Protein AF-A0A067CRV8-F1 (afdb_monomer_lite)

Foldseek 3Di:
DPDDAAEAAEDLDDPQDVVVCVQCVVLVHQAYEYEQFNLPLQDFPVCPSVPDPDDRHDDLVSDDLCCQAGHYAYEAHQVQDCQDPDPRSNSGNLVSLVVSLVSSVVSVYQEYEYHEQDQPDLCLSVLVSVLVSLVPRPRYAYEHEFECADVPQQDPPDPSHGGSVVSVVSSCVSSVVRVSYFYAYEYDLDHDDPVSLVLCLLGRAAEYEYELVSFDQDPVQFTDHDPVVLVSLLSVLVDPYHYYYYDFHPGPRGCSSVSVRSSVSSVPRPPDPDVVNVVCVVVVLPDDDWDQVVVDPDDPVVVVVVVPDPVVLVVLLVVLLVLQLPDDQPDAAEEEEAQCQLNSSVVSNVVSCVVNVHHYQYEREHQRVVSLVNVVVCCVVVVVVSYHYHHDQLLPDDDPAAGLEYEYDQQIPQGCPNPPVVSVVSNVVRHDPNHYYVVPDDHGDDDDDRHSSSVVVVVVVVVVVPPPDPDPDPDDPDPPPPPPPPPDDDDDDDDDDDDDDDDDDDDDDDDDDDDDDDDDDDDDDDDDDDDDDDDDDDDDDDDDDDDDDDDDDDDDDDDDDDDDDDDDDDDDDDDDDDDDDDDDDDDDDDDDDDYDDDDDDDDDDDDDDDDDDDDDDDDDDDDD

pLDDT: mean 76.47, std 29.34, range [21.44, 98.81]

Secondary structure (DSSP, 8-state):
------EEEE-S--S-HHHHHHHHHHTT--EEEEESS-TT----TTSTTTTSSS-SS--GGGS-HHHHHHHEEEEPPTT--TT-SSHHHHHHHHHHHHHHHHHHHHTT-SEEEEPPPPTTS--HHHHHHHHHHHHH-SS-EEEEEEESS-TT---TTSTT---HHHHHHHHHHHTTT-TTEEEEEEPPSSPPPHHHHHHGGGS-EEEEEEEGGGPEEPTTS-EE--HHHHHHHHHHTTS--EEEEES---STT-SHHHHHHHHHHHHTS-----HHHHHHGGGTT---PPP-TTTS---HHHHHHHHT-HHHHHHHHHHHHHHHHTS-TTS-EEEEEES-TTSHHHHHHHHHHHHHT--EEEEEEES-HHHHHHHHHHHHHTT-TTEEEEES-TTT---SS-EEEEEE---BTTBSTT-HHHHHHHHGGGEEEEEEEES------------HHHHHHHHHHHHHHHS---------TTSSSSSSSS-SS-----------------------------------------------PPP--------------------------------PPPP-----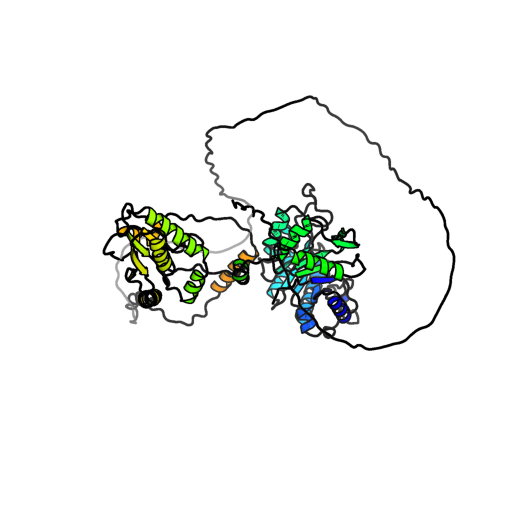--------------------------------------------

InterPro domains:
  IPR025799 Protein arginine N-methyltransferase [PS51678] (287-457)
  IPR025799 Protein arginine N-methyltransferase [PTHR10738] (12-469)
  IPR029063 S-adenosyl-L-methionine-dependent methyltransferase superfamily [G3DSA:3.40.50.150] (279-440)
  IPR029063 S-adenosyl-L-methionine-dependent methyltransferase superfamily [SSF53335] (302-460)
  IPR035075 PRMT5 arginine-N-methyltransferase [PF05185] (275-438)
  IPR035247 PRMT5, TIM barrel domain [PF17285] (31-266)

Organism: Saprolegnia parasitica (strain CBS 223.65) (NCBI:txid695850)

Structure (mmCIF, N/CA/C/O backbone):
data_AF-A0A067CRV8-F1
#
_entry.id   AF-A0A067CRV8-F1
#
loop_
_atom_site.group_PDB
_atom_site.id
_atom_site.type_symbol
_atom_site.label_atom_id
_atom_site.label_alt_id
_atom_site.label_comp_id
_atom_site.label_asym_id
_atom_site.label_entity_id
_atom_site.label_seq_id
_atom_site.pdbx_PDB_ins_code
_atom_site.Cartn_x
_atom_site.Cartn_y
_atom_site.Cartn_z
_atom_site.occupancy
_atom_site.B_iso_or_equiv
_atom_site.auth_seq_id
_atom_site.auth_comp_id
_atom_site.auth_asym_id
_atom_site.auth_atom_id
_atom_site.pdbx_PDB_model_num
ATOM 1 N N . MET A 1 1 ? -4.448 18.058 -1.853 1.00 31.30 1 MET A N 1
ATOM 2 C CA . MET A 1 1 ? -4.018 17.870 -3.256 1.00 31.30 1 MET A CA 1
ATOM 3 C C . MET A 1 1 ? -4.658 16.589 -3.762 1.00 31.30 1 MET A C 1
ATOM 5 O O . MET A 1 1 ? -4.334 15.524 -3.257 1.00 31.30 1 MET A O 1
ATOM 9 N N . THR A 1 2 ? -5.634 16.678 -4.662 1.00 38.53 2 THR A N 1
ATOM 10 C CA . THR A 1 2 ? -6.261 15.500 -5.278 1.00 38.53 2 THR A CA 1
ATOM 11 C C . THR A 1 2 ? -5.207 14.758 -6.097 1.00 38.53 2 THR A C 1
ATOM 13 O O . THR A 1 2 ? -4.671 15.337 -7.038 1.00 38.53 2 THR A O 1
ATOM 16 N N . ALA A 1 3 ? -4.870 13.521 -5.726 1.00 59.25 3 ALA A N 1
ATOM 17 C CA . ALA A 1 3 ? -3.890 12.714 -6.450 1.00 59.25 3 ALA A CA 1
ATOM 18 C C . ALA A 1 3 ? -4.347 12.521 -7.908 1.00 59.25 3 ALA A C 1
ATOM 20 O O . ALA A 1 3 ? -5.314 11.801 -8.177 1.00 59.25 3 ALA A O 1
ATOM 21 N N . SER A 1 4 ? -3.694 13.223 -8.833 1.00 77.94 4 SER A N 1
ATOM 22 C CA . SER A 1 4 ? -3.897 13.076 -10.270 1.00 77.94 4 SER A CA 1
ATOM 23 C C . SER A 1 4 ? -3.199 11.813 -10.765 1.00 77.94 4 SER A C 1
ATOM 25 O O . SER A 1 4 ? -2.144 11.434 -10.254 1.00 77.94 4 SER A O 1
ATOM 27 N N . LEU A 1 5 ? -3.781 11.174 -11.775 1.00 89.81 5 LEU A N 1
ATOM 28 C CA . LEU A 1 5 ? -3.149 10.065 -12.477 1.00 89.81 5 LEU A CA 1
ATOM 29 C C . LEU A 1 5 ? -1.839 10.546 -13.125 1.00 89.81 5 LEU A C 1
ATOM 31 O O . LEU A 1 5 ? -1.838 11.568 -13.808 1.00 89.81 5 LEU A O 1
ATOM 35 N N . ILE A 1 6 ? -0.735 9.824 -12.919 1.00 93.31 6 ILE A N 1
ATOM 36 C CA . ILE A 1 6 ? 0.547 10.117 -13.578 1.00 93.31 6 ILE A CA 1
ATOM 37 C C . ILE A 1 6 ? 0.634 9.257 -14.835 1.00 93.31 6 ILE A C 1
ATOM 39 O O . ILE A 1 6 ? 0.731 8.030 -14.736 1.00 93.31 6 ILE A O 1
ATOM 43 N N . VAL A 1 7 ? 0.608 9.907 -15.999 1.00 96.94 7 VAL A N 1
ATOM 44 C CA . VAL A 1 7 ? 0.705 9.250 -17.306 1.00 96.94 7 VAL A CA 1
ATOM 45 C C . VAL A 1 7 ? 1.935 9.769 -18.049 1.00 96.94 7 VAL A C 1
ATOM 47 O O . VAL A 1 7 ? 2.171 10.975 -18.104 1.00 96.94 7 VAL A O 1
ATOM 50 N N . GLY A 1 8 ? 2.720 8.860 -18.616 1.00 97.38 8 GLY A N 1
ATOM 51 C CA . GLY A 1 8 ? 3.907 9.151 -19.413 1.00 97.38 8 GLY A CA 1
ATOM 52 C C . GLY A 1 8 ? 3.943 8.381 -20.731 1.00 97.38 8 GLY A C 1
ATOM 53 O O . GLY A 1 8 ? 3.019 7.636 -21.061 1.00 97.38 8 GLY A O 1
ATOM 54 N N . LEU A 1 9 ? 5.022 8.558 -21.491 1.00 97.94 9 LEU A N 1
ATOM 55 C CA . LEU A 1 9 ? 5.263 7.851 -22.754 1.00 97.94 9 LEU A CA 1
ATOM 56 C C . LEU A 1 9 ? 6.479 6.926 -22.638 1.00 97.94 9 LEU A C 1
ATOM 58 O O . LEU A 1 9 ? 7.559 7.387 -22.291 1.00 97.94 9 LEU A O 1
ATOM 62 N N . GLU A 1 10 ? 6.337 5.654 -23.004 1.00 97.19 10 GLU A N 1
ATOM 63 C CA . GLU A 1 10 ? 7.467 4.789 -23.348 1.00 97.19 10 GLU A CA 1
ATOM 64 C C . GLU A 1 10 ? 7.758 4.881 -24.844 1.00 97.19 10 GLU A C 1
ATOM 66 O O . GLU A 1 10 ? 6.903 4.587 -25.683 1.00 97.19 10 GLU A O 1
ATOM 71 N N . THR A 1 11 ? 8.984 5.265 -25.192 1.00 94.75 11 THR A N 1
ATOM 72 C CA . THR A 1 11 ? 9.419 5.327 -26.585 1.00 94.75 11 THR A CA 1
ATOM 73 C C . THR A 1 11 ? 10.788 4.698 -26.760 1.00 94.75 11 THR A C 1
ATOM 75 O O . THR A 1 11 ? 11.702 4.929 -25.981 1.00 94.75 11 THR A O 1
ATOM 78 N N . SER A 1 12 ? 10.962 3.959 -27.853 1.00 90.44 12 SER A N 1
ATOM 79 C CA . SER A 1 12 ? 12.266 3.442 -28.259 1.00 90.44 12 SER A CA 1
ATOM 80 C C . SER A 1 12 ? 13.104 4.483 -29.005 1.00 90.44 12 SER A C 1
ATOM 82 O O . SER A 1 12 ? 14.218 4.183 -29.414 1.00 90.44 12 SER A O 1
ATOM 84 N N . TYR A 1 13 ? 12.575 5.679 -29.275 1.00 88.25 13 TYR A N 1
ATOM 85 C CA . TYR A 1 13 ? 13.258 6.697 -30.071 1.00 88.25 13 TYR A CA 1
ATOM 86 C C . TYR A 1 13 ? 12.910 8.114 -29.613 1.00 88.25 13 TYR A C 1
ATOM 88 O O . TYR A 1 13 ? 11.738 8.461 -29.454 1.00 88.25 13 TYR A O 1
ATOM 96 N N . VAL A 1 14 ? 13.945 8.939 -29.449 1.00 92.94 14 VAL A N 1
ATOM 97 C CA . VAL A 1 14 ? 13.835 10.365 -29.127 1.00 92.94 14 VAL A CA 1
ATOM 98 C C . VAL A 1 14 ? 14.927 11.104 -29.889 1.00 92.94 14 VAL A C 1
ATOM 100 O O . VAL A 1 14 ? 16.102 10.928 -29.567 1.00 92.94 14 VAL A O 1
ATOM 103 N N . GLN A 1 15 ? 14.548 11.901 -30.888 1.00 90.31 15 GLN A N 1
ATOM 104 C CA . GLN A 1 15 ? 15.488 12.727 -31.651 1.00 90.31 15 GLN A CA 1
ATOM 105 C C . GLN A 1 15 ? 15.996 13.900 -30.805 1.00 90.31 15 GLN A C 1
ATOM 107 O O . GLN A 1 15 ? 17.193 14.013 -30.571 1.00 90.31 15 GLN A O 1
ATOM 112 N N . ASP A 1 16 ? 15.064 14.710 -30.308 1.00 94.56 16 ASP A N 1
ATOM 113 C CA . ASP A 1 16 ? 15.292 15.853 -29.428 1.00 94.56 16 ASP A CA 1
ATOM 114 C C . ASP A 1 16 ? 14.465 15.629 -28.157 1.00 94.56 16 ASP A C 1
ATOM 116 O O . ASP A 1 16 ? 13.252 15.427 -28.232 1.00 94.56 16 ASP A O 1
ATOM 120 N N . LEU A 1 17 ? 15.132 15.545 -27.003 1.00 95.62 17 LEU A N 1
ATOM 121 C CA . LEU A 1 17 ? 14.479 15.215 -25.736 1.00 95.62 17 LEU A CA 1
ATOM 122 C C . LEU A 1 17 ? 13.699 16.395 -25.148 1.00 95.62 17 LEU A C 1
ATOM 124 O O . LEU A 1 17 ? 12.528 16.172 -24.842 1.00 95.62 17 LEU A O 1
ATOM 128 N N . PRO A 1 18 ? 14.273 17.608 -25.028 1.00 96.06 18 PRO A N 1
ATOM 129 C CA . PRO A 1 18 ? 13.521 18.806 -24.657 1.00 96.06 18 PRO A CA 1
ATOM 130 C C . PRO A 1 18 ? 12.272 19.023 -25.507 1.00 96.06 18 PRO A C 1
ATOM 132 O O . PRO A 1 18 ? 11.165 19.013 -24.973 1.00 96.06 18 PRO A O 1
ATOM 135 N N . ALA A 1 19 ? 12.420 19.086 -26.834 1.00 96.12 19 ALA A N 1
ATOM 136 C CA . ALA A 1 19 ? 11.284 19.343 -27.718 1.00 96.12 19 ALA A CA 1
ATOM 137 C C . ALA A 1 19 ? 10.224 18.236 -27.617 1.00 96.12 19 ALA A C 1
ATOM 139 O O . ALA A 1 19 ? 9.020 18.488 -27.719 1.00 96.12 19 ALA A O 1
ATOM 140 N N . LYS A 1 20 ? 10.655 16.985 -27.386 1.00 95.88 20 LYS A N 1
ATOM 141 C CA . LYS A 1 20 ? 9.718 15.884 -27.172 1.00 95.88 20 LYS A CA 1
ATOM 142 C C . LYS A 1 20 ? 8.976 16.016 -25.846 1.00 95.88 20 LYS A C 1
ATOM 144 O O . LYS A 1 20 ? 7.781 15.747 -25.828 1.00 95.88 20 LYS A O 1
ATOM 149 N N . LEU A 1 21 ? 9.648 16.395 -24.761 1.00 95.75 21 LEU A N 1
ATOM 150 C CA . LEU A 1 21 ? 9.012 16.624 -23.461 1.00 95.75 21 LEU A CA 1
ATOM 151 C C . LEU A 1 21 ? 7.985 17.758 -23.532 1.00 95.75 21 LEU A C 1
ATOM 153 O O . LEU A 1 21 ? 6.876 17.576 -23.037 1.00 95.75 21 LEU A O 1
ATOM 157 N N . ASP A 1 22 ? 8.297 18.852 -24.228 1.00 95.62 22 ASP A N 1
ATOM 158 C CA . ASP A 1 22 ? 7.355 19.957 -24.443 1.00 95.62 22 ASP A CA 1
ATOM 159 C C . ASP A 1 22 ? 6.094 19.481 -25.181 1.00 95.62 22 ASP A C 1
ATOM 161 O O . ASP A 1 22 ? 4.974 19.702 -24.715 1.00 95.62 22 ASP A O 1
ATOM 165 N N . GLN A 1 23 ? 6.260 18.707 -26.262 1.00 95.06 23 GLN A N 1
ATOM 166 C CA . GLN A 1 23 ? 5.132 18.087 -26.967 1.00 95.06 23 GLN A CA 1
ATOM 167 C C . GLN A 1 23 ? 4.306 17.174 -26.040 1.00 95.06 23 GLN A C 1
ATOM 169 O O . GLN A 1 23 ? 3.077 17.149 -26.104 1.00 95.06 23 GLN A O 1
ATOM 174 N N . LEU A 1 24 ? 4.963 16.385 -25.187 1.00 95.12 24 LEU A N 1
ATOM 175 C CA . LEU A 1 24 ? 4.277 15.491 -24.253 1.00 95.12 24 LEU A CA 1
ATOM 176 C C . LEU A 1 24 ? 3.491 16.272 -23.195 1.00 95.12 24 LEU A C 1
ATOM 178 O O . LEU A 1 24 ? 2.359 15.891 -22.889 1.00 95.12 24 LEU A O 1
ATOM 182 N N . HIS A 1 25 ? 4.030 17.388 -22.703 1.00 94.75 25 HIS A N 1
ATOM 183 C CA . HIS A 1 25 ? 3.341 18.274 -21.768 1.00 94.75 25 HIS A CA 1
ATOM 184 C C . HIS A 1 25 ? 2.064 18.869 -22.378 1.00 94.75 25 HIS A C 1
ATOM 186 O O . HIS A 1 25 ? 1.020 18.866 -21.720 1.00 94.75 25 HIS A O 1
ATOM 192 N N . GLU A 1 26 ? 2.094 19.290 -23.648 1.00 95.56 26 GLU A N 1
ATOM 193 C CA . GLU A 1 26 ? 0.896 19.744 -24.379 1.00 95.56 26 GLU A CA 1
ATOM 194 C C . GLU A 1 26 ? -0.181 18.650 -24.496 1.00 95.56 26 GLU A C 1
ATOM 196 O O . GLU A 1 26 ? -1.381 18.931 -24.558 1.00 95.56 26 GLU A O 1
ATOM 201 N N . GLU A 1 27 ? 0.234 17.384 -24.499 1.00 95.50 27 GLU A N 1
ATOM 202 C CA . GLU A 1 27 ? -0.642 16.212 -24.538 1.00 95.50 27 GLU A CA 1
ATOM 203 C C . GLU A 1 27 ? -0.972 15.635 -23.149 1.00 95.50 27 GLU A C 1
ATOM 205 O O . GLU A 1 27 ? -1.598 14.577 -23.058 1.00 95.50 27 GLU A O 1
ATOM 210 N N . ARG A 1 28 ? -0.627 16.361 -22.073 1.00 95.44 28 ARG A N 1
ATOM 211 C CA . ARG A 1 28 ? -0.869 16.005 -20.659 1.00 95.44 28 ARG A CA 1
ATOM 212 C C . ARG A 1 28 ? -0.133 14.745 -20.188 1.00 95.44 28 ARG A C 1
ATOM 214 O O . ARG A 1 28 ? -0.577 14.074 -19.259 1.00 95.44 28 ARG A O 1
ATOM 221 N N . LEU A 1 29 ? 0.999 14.436 -20.809 1.00 95.69 29 LEU A N 1
ATOM 222 C CA . LEU A 1 29 ? 1.928 13.394 -20.379 1.00 95.69 29 LEU A CA 1
ATOM 223 C C . LEU A 1 29 ? 3.074 14.051 -19.608 1.00 95.69 29 LEU A C 1
ATOM 225 O O . LEU A 1 29 ? 3.731 14.937 -20.136 1.00 95.69 29 LEU A O 1
ATOM 229 N N . THR A 1 30 ? 3.316 13.636 -18.366 1.00 93.62 30 THR A N 1
ATOM 230 C CA . THR A 1 30 ? 4.232 14.337 -17.440 1.00 93.62 30 THR A CA 1
ATOM 231 C C . THR A 1 30 ? 5.628 13.725 -17.354 1.00 93.62 30 THR A C 1
ATOM 233 O O . THR A 1 30 ? 6.489 14.252 -16.659 1.00 93.62 30 THR A O 1
ATOM 236 N N . CYS A 1 31 ? 5.848 12.567 -17.973 1.00 95.06 31 CYS A N 1
ATOM 237 C CA . CYS A 1 31 ? 7.139 11.887 -17.951 1.00 95.06 31 CYS A CA 1
ATOM 238 C C . CYS A 1 31 ? 7.356 11.020 -19.195 1.00 95.06 31 CYS A C 1
ATOM 240 O O . CYS A 1 31 ? 6.419 10.673 -19.919 1.00 95.06 31 CYS A O 1
ATOM 242 N N . ILE A 1 32 ? 8.612 10.653 -19.436 1.00 97.56 32 ILE A N 1
ATOM 243 C CA . ILE A 1 32 ? 9.034 9.836 -20.570 1.00 97.56 32 ILE A CA 1
ATOM 244 C C . ILE A 1 32 ? 9.980 8.727 -20.108 1.00 97.56 32 ILE A C 1
ATOM 246 O O . ILE A 1 32 ? 10.897 8.958 -19.324 1.00 97.56 32 ILE A O 1
ATOM 250 N N . VAL A 1 33 ? 9.772 7.516 -20.615 1.00 98.06 33 VAL A N 1
ATOM 251 C CA . VAL A 1 33 ? 10.771 6.447 -20.605 1.00 98.06 33 VAL A CA 1
ATOM 252 C C . VAL A 1 33 ? 11.523 6.549 -21.927 1.00 98.06 33 VAL A C 1
ATOM 254 O O . VAL A 1 33 ? 10.935 6.326 -22.990 1.00 98.06 33 VAL A O 1
ATOM 257 N N . ALA A 1 34 ? 12.795 6.942 -21.861 1.00 97.19 34 ALA A N 1
ATOM 258 C CA . ALA A 1 34 ? 13.613 7.247 -23.032 1.00 97.19 34 ALA A CA 1
ATOM 259 C C . ALA A 1 34 ? 14.931 6.454 -23.021 1.00 97.19 34 ALA A C 1
ATOM 261 O O . ALA A 1 34 ? 15.527 6.297 -21.953 1.00 97.19 34 ALA A O 1
ATOM 262 N N . PRO A 1 35 ? 15.436 5.995 -24.184 1.00 97.12 35 PRO A N 1
ATOM 263 C CA . PRO A 1 35 ? 16.705 5.280 -24.260 1.00 97.12 35 PRO A CA 1
ATOM 264 C C . PRO A 1 35 ? 17.860 6.158 -23.783 1.00 97.12 35 PRO A C 1
ATOM 266 O O . PRO A 1 35 ? 18.032 7.277 -24.275 1.00 97.12 35 PRO A O 1
ATOM 269 N N . LEU A 1 36 ? 18.670 5.638 -22.860 1.00 96.31 36 LEU A N 1
ATOM 270 C CA . LEU A 1 36 ? 19.882 6.321 -22.389 1.00 96.31 36 LEU A CA 1
ATOM 271 C C . LEU A 1 36 ? 20.929 6.447 -23.491 1.00 96.31 36 LEU A C 1
ATOM 273 O O . LEU A 1 36 ? 21.663 7.430 -23.551 1.00 96.31 36 LEU A O 1
ATOM 277 N N . PHE A 1 37 ? 20.970 5.449 -24.368 1.00 95.50 37 PHE A N 1
ATOM 278 C CA . PHE A 1 37 ? 21.799 5.388 -25.561 1.00 95.50 37 PHE A CA 1
ATOM 279 C C . PHE A 1 37 ? 20.903 5.090 -26.754 1.00 95.50 37 PHE A C 1
ATOM 281 O O . PHE A 1 37 ? 19.841 4.480 -26.623 1.00 95.50 37 PHE A O 1
ATOM 288 N N . HIS A 1 38 ? 21.327 5.507 -27.946 1.00 94.12 38 HIS A N 1
ATOM 289 C CA . HIS A 1 38 ? 20.546 5.235 -29.144 1.00 94.12 38 HIS A CA 1
ATOM 290 C C . HIS A 1 38 ? 20.362 3.709 -29.316 1.00 94.12 38 HIS A C 1
ATOM 292 O O . HIS A 1 38 ? 21.350 2.973 -29.343 1.00 94.12 38 HIS A O 1
ATOM 298 N N . PRO A 1 39 ? 19.130 3.199 -29.499 1.00 91.38 39 PRO A N 1
ATOM 299 C CA . PRO A 1 39 ? 18.820 1.762 -29.423 1.00 91.38 39 PRO A CA 1
ATOM 300 C C . PRO A 1 39 ? 19.496 0.914 -30.510 1.00 91.38 39 PRO A C 1
ATOM 302 O O . PRO A 1 39 ? 19.567 -0.304 -30.396 1.00 91.38 39 PRO A O 1
ATOM 305 N N . ARG A 1 40 ? 19.973 1.540 -31.596 1.00 91.38 40 ARG A N 1
ATOM 306 C CA . ARG A 1 40 ? 20.716 0.862 -32.674 1.00 91.38 40 ARG A CA 1
ATOM 307 C C . ARG A 1 40 ? 22.235 1.011 -32.548 1.00 91.38 40 ARG A C 1
ATOM 309 O O . ARG A 1 40 ? 22.962 0.450 -33.360 1.00 91.38 40 ARG A O 1
ATOM 316 N N . PHE A 1 41 ? 22.722 1.775 -31.569 1.00 91.62 41 PHE A N 1
ATOM 317 C CA . PHE A 1 41 ? 24.149 1.997 -31.359 1.00 91.62 41 PHE A CA 1
ATOM 318 C C . PHE A 1 41 ? 24.753 0.831 -30.569 1.00 91.62 41 PHE A C 1
ATOM 320 O O . PHE A 1 41 ? 24.889 0.882 -29.347 1.00 91.62 41 PHE A O 1
ATOM 327 N N . ARG A 1 42 ? 25.075 -0.255 -31.283 1.00 91.69 42 ARG A N 1
ATOM 328 C CA . ARG A 1 42 ? 25.678 -1.454 -30.687 1.00 91.69 42 ARG A CA 1
ATOM 329 C C . ARG A 1 42 ? 27.110 -1.181 -30.245 1.00 91.69 42 ARG A C 1
ATOM 331 O O . ARG A 1 42 ? 27.899 -0.632 -31.018 1.00 91.69 42 ARG A O 1
ATOM 338 N N . ARG A 1 43 ? 27.425 -1.602 -29.024 1.00 91.81 43 ARG A N 1
ATOM 339 C CA . ARG A 1 43 ? 28.742 -1.476 -28.388 1.00 91.81 43 ARG A CA 1
ATOM 340 C C . ARG A 1 43 ? 29.315 -2.860 -28.078 1.00 91.81 43 ARG A C 1
ATOM 342 O O . ARG A 1 43 ? 28.560 -3.829 -28.047 1.00 91.81 43 ARG A O 1
ATOM 349 N N . ASP A 1 44 ? 30.626 -2.963 -27.882 1.00 87.75 44 ASP A N 1
ATOM 350 C CA . ASP A 1 44 ? 31.323 -4.232 -27.635 1.00 87.75 44 ASP A CA 1
ATOM 351 C C . ASP A 1 44 ? 32.289 -4.166 -26.444 1.00 87.75 44 ASP A C 1
ATOM 353 O O . ASP A 1 44 ? 32.758 -3.099 -26.031 1.00 87.75 44 ASP A O 1
ATOM 357 N N . SER A 1 45 ? 32.603 -5.341 -25.894 1.00 88.06 45 SER A N 1
ATOM 358 C CA . SER A 1 45 ? 33.628 -5.512 -24.860 1.00 88.06 45 SER A CA 1
ATOM 359 C C . SER A 1 45 ? 35.053 -5.660 -25.388 1.00 88.06 45 SER A C 1
ATOM 361 O O . SER A 1 45 ? 35.971 -5.714 -24.578 1.00 88.06 45 SER A O 1
ATOM 363 N N . ALA A 1 46 ? 35.257 -5.734 -26.705 1.00 83.19 46 ALA A N 1
ATOM 364 C CA . ALA A 1 46 ? 36.574 -5.896 -27.322 1.00 83.19 46 ALA A CA 1
ATOM 365 C C . ALA A 1 46 ? 37.325 -4.562 -27.505 1.00 83.19 46 ALA A C 1
ATOM 367 O O . ALA A 1 46 ? 38.466 -4.559 -27.955 1.00 83.19 46 ALA A O 1
ATOM 368 N N . GLY A 1 47 ? 36.693 -3.435 -27.162 1.00 77.75 47 GLY A N 1
ATOM 369 C CA . GLY A 1 47 ? 37.281 -2.096 -27.254 1.00 77.75 47 GLY A CA 1
ATOM 370 C C . GLY A 1 47 ? 37.157 -1.458 -28.638 1.00 77.75 47 GLY A C 1
ATOM 371 O O . GLY A 1 47 ? 37.538 -0.304 -28.811 1.00 77.75 47 GLY A O 1
ATOM 372 N N . VAL A 1 48 ? 36.559 -2.150 -29.615 1.00 78.56 48 VAL A N 1
ATOM 373 C CA . VAL A 1 48 ? 36.364 -1.614 -30.975 1.00 78.56 48 VAL A CA 1
ATOM 374 C C . VAL A 1 48 ? 35.402 -0.425 -30.943 1.00 78.56 48 VAL A C 1
ATOM 376 O O . VAL A 1 48 ? 35.585 0.562 -31.649 1.00 78.56 48 VAL A O 1
ATOM 379 N N . SER A 1 49 ? 34.386 -0.495 -30.088 1.00 80.19 49 SER A N 1
ATOM 380 C CA . SER A 1 49 ? 33.436 0.598 -29.878 1.00 80.19 49 SER A CA 1
ATOM 381 C C . SER A 1 49 ? 34.024 1.790 -29.132 1.00 80.19 49 SER A C 1
ATOM 383 O O . SER A 1 49 ? 33.544 2.901 -29.336 1.00 80.19 49 SER A O 1
ATOM 385 N N . ASP A 1 50 ? 35.045 1.574 -28.299 1.00 79.81 50 ASP A N 1
ATOM 386 C CA . ASP A 1 50 ? 35.689 2.643 -27.525 1.00 79.81 50 ASP A CA 1
ATOM 387 C C . ASP A 1 50 ? 36.581 3.511 -28.424 1.00 79.81 50 ASP A C 1
ATOM 389 O O . ASP A 1 50 ? 36.782 4.687 -28.147 1.00 79.81 50 ASP A O 1
ATOM 393 N N . ALA A 1 51 ? 37.070 2.940 -29.529 1.00 81.31 51 ALA A N 1
ATOM 394 C CA . ALA A 1 51 ? 37.883 3.621 -30.532 1.00 81.31 51 ALA A CA 1
ATOM 395 C C . ALA A 1 51 ? 37.064 4.393 -31.588 1.00 81.31 51 ALA A C 1
ATOM 397 O O . ALA A 1 51 ? 37.637 4.901 -32.549 1.00 81.31 51 ALA A O 1
ATOM 398 N N . ARG A 1 52 ? 35.728 4.449 -31.471 1.00 86.56 52 ARG A N 1
ATOM 399 C CA . ARG A 1 52 ? 34.887 5.224 -32.398 1.00 86.56 52 ARG A CA 1
ATOM 400 C C . ARG A 1 52 ? 34.972 6.712 -32.063 1.00 86.56 52 ARG A C 1
ATOM 402 O O . ARG A 1 52 ? 34.738 7.089 -30.919 1.00 86.56 52 ARG A O 1
ATOM 409 N N . ASP A 1 53 ? 35.211 7.543 -33.072 1.00 82.62 53 ASP A N 1
ATOM 410 C CA . ASP A 1 53 ? 35.198 8.998 -32.915 1.00 82.62 53 ASP A CA 1
ATOM 411 C C . ASP A 1 53 ? 33.784 9.530 -32.614 1.00 82.62 53 ASP A C 1
ATOM 413 O O . ASP A 1 53 ? 32.795 9.111 -33.224 1.00 82.62 53 ASP A O 1
ATOM 417 N N . GLY A 1 54 ? 33.696 10.502 -31.701 1.00 86.38 54 GLY A N 1
ATOM 418 C CA . GLY A 1 54 ? 32.459 11.203 -31.340 1.00 86.38 54 GLY A CA 1
ATOM 419 C C . GLY A 1 54 ? 31.821 10.757 -30.014 1.00 86.38 54 GLY A C 1
ATOM 420 O O . GLY A 1 54 ? 32.277 9.814 -29.367 1.00 86.38 54 GLY A O 1
ATOM 421 N N . PRO A 1 55 ? 30.765 11.457 -29.562 1.00 90.44 55 PRO A N 1
ATOM 422 C CA . PRO A 1 55 ? 30.103 11.142 -28.302 1.00 90.44 55 PRO A CA 1
ATOM 423 C C . PRO A 1 55 ? 29.308 9.833 -28.402 1.00 90.44 55 PRO A C 1
ATOM 425 O O . PRO A 1 55 ? 28.595 9.589 -29.376 1.00 90.44 55 PRO A O 1
ATOM 428 N N . GLN A 1 56 ? 29.377 9.004 -27.357 1.00 89.81 56 GLN A N 1
ATOM 429 C CA . GLN A 1 56 ? 28.658 7.724 -27.311 1.00 89.81 56 GLN A CA 1
ATOM 430 C C . GLN A 1 56 ? 27.138 7.893 -27.120 1.00 89.81 56 GLN A C 1
ATOM 432 O O . GLN A 1 56 ? 26.357 7.043 -27.554 1.00 89.81 56 GLN A O 1
ATOM 437 N N . THR A 1 57 ? 26.706 8.987 -26.483 1.00 94.44 57 THR A N 1
ATOM 438 C CA . THR A 1 57 ? 25.294 9.354 -26.308 1.00 94.44 57 THR A CA 1
ATOM 439 C C . THR A 1 57 ? 25.111 10.875 -26.205 1.00 94.44 57 THR A C 1
ATOM 441 O O . THR A 1 57 ? 26.066 11.637 -26.343 1.00 94.44 57 THR A O 1
ATOM 444 N N . ARG A 1 58 ? 23.868 11.330 -26.013 1.00 94.62 58 ARG A N 1
ATOM 445 C CA . ARG A 1 58 ? 23.518 12.744 -25.805 1.00 94.62 58 ARG A CA 1
ATOM 446 C C . ARG A 1 58 ? 24.166 13.299 -24.534 1.00 94.62 58 ARG A C 1
ATOM 448 O O . ARG A 1 58 ? 24.298 12.573 -23.554 1.00 94.62 58 ARG A O 1
ATOM 455 N N . SER A 1 59 ? 24.498 14.589 -24.540 1.00 96.25 59 SER A N 1
ATOM 456 C CA . SER A 1 59 ? 24.983 15.277 -23.339 1.00 96.25 59 SER A CA 1
ATOM 457 C C . SER A 1 59 ? 23.890 15.346 -22.271 1.00 96.25 59 SER A C 1
ATOM 459 O O . SER A 1 59 ? 22.705 15.463 -22.576 1.00 96.25 59 SER A O 1
ATOM 461 N N . ASP A 1 60 ? 24.313 15.290 -21.018 1.00 96.62 60 ASP A N 1
ATOM 462 C CA . ASP A 1 60 ? 23.559 15.660 -19.824 1.00 96.62 60 ASP A CA 1
ATOM 463 C C . ASP A 1 60 ? 22.991 17.087 -19.904 1.00 96.62 60 ASP A C 1
ATOM 465 O O . ASP A 1 60 ? 21.861 17.310 -19.483 1.00 96.62 60 ASP A O 1
ATOM 469 N N . LEU A 1 61 ? 23.700 18.024 -20.543 1.00 96.56 61 LEU A N 1
ATOM 470 C CA . LEU A 1 61 ? 23.321 19.439 -20.652 1.00 96.56 61 LEU A CA 1
ATOM 471 C C . LEU A 1 61 ? 22.064 19.709 -21.495 1.00 96.56 61 LEU A C 1
ATOM 473 O O . LEU A 1 61 ? 21.615 20.851 -21.570 1.00 96.56 61 LEU A O 1
ATOM 477 N N . VAL A 1 62 ? 21.481 18.692 -22.140 1.00 96.44 62 VAL A N 1
ATOM 478 C CA . VAL A 1 62 ? 20.208 18.853 -22.868 1.00 96.44 62 VAL A CA 1
ATOM 479 C C . VAL A 1 62 ? 19.032 19.125 -21.929 1.00 96.44 62 VAL A C 1
ATOM 481 O O . VAL A 1 62 ? 18.038 19.684 -22.372 1.00 96.44 62 VAL A O 1
ATOM 484 N N . LEU A 1 63 ? 19.124 18.738 -20.654 1.00 96.00 63 LEU A N 1
ATOM 485 C CA . LEU A 1 63 ? 18.139 19.055 -19.621 1.00 96.00 63 LEU A CA 1
ATOM 486 C C . LEU A 1 63 ? 18.854 19.495 -18.345 1.00 96.00 63 LEU A C 1
ATOM 488 O O . LEU A 1 63 ? 19.980 19.087 -18.070 1.00 96.00 63 LEU A O 1
ATOM 492 N N . ASP A 1 64 ? 18.172 20.289 -17.526 1.00 95.38 64 ASP A N 1
ATOM 493 C CA . ASP A 1 64 ? 18.638 20.565 -16.174 1.00 95.38 64 ASP A CA 1
ATOM 494 C C . ASP A 1 64 ? 18.483 19.325 -15.270 1.00 95.38 64 ASP A C 1
ATOM 496 O O . ASP A 1 64 ? 17.764 18.365 -15.573 1.00 95.38 64 ASP A O 1
ATOM 500 N N . SER A 1 65 ? 19.150 19.332 -14.112 1.00 93.56 65 SER A N 1
ATOM 501 C CA . SER A 1 65 ? 19.110 18.200 -13.175 1.00 93.56 65 SER A CA 1
ATOM 502 C C . SER A 1 65 ? 17.684 17.862 -12.725 1.00 93.56 65 SER A C 1
ATOM 504 O O . SER A 1 65 ? 17.354 16.693 -12.505 1.00 93.56 65 SER A O 1
ATOM 506 N N . ARG A 1 66 ? 16.808 18.872 -12.614 1.00 93.69 66 ARG A N 1
ATOM 507 C CA . ARG A 1 66 ? 15.397 18.675 -12.266 1.00 93.69 66 ARG A CA 1
ATOM 508 C C . ARG A 1 66 ? 14.641 17.958 -13.382 1.00 93.69 66 ARG A C 1
ATOM 510 O O . ARG A 1 66 ? 13.873 17.045 -13.071 1.00 93.69 66 ARG A O 1
ATOM 517 N N . GLY A 1 67 ? 14.843 18.334 -14.642 1.00 94.69 67 GLY A N 1
ATOM 518 C CA . GLY A 1 67 ? 14.250 17.686 -15.809 1.00 94.69 67 GLY A CA 1
ATOM 519 C C . GLY A 1 67 ? 14.597 16.202 -15.863 1.00 94.69 67 GLY A C 1
ATOM 520 O O . GLY A 1 67 ? 13.693 15.366 -15.921 1.00 94.69 67 GLY A O 1
ATOM 521 N N . TRP A 1 68 ? 15.880 15.861 -15.711 1.00 96.38 68 TRP A N 1
ATOM 522 C CA . TRP A 1 68 ? 16.326 14.465 -15.632 1.00 96.38 68 TRP A CA 1
ATOM 523 C C . TRP A 1 68 ? 15.683 13.699 -14.475 1.00 96.38 68 TRP A C 1
ATOM 525 O O . TRP A 1 68 ? 15.104 12.635 -14.684 1.00 96.38 68 TRP A O 1
ATOM 535 N N . THR A 1 69 ? 15.724 14.260 -13.266 1.00 94.38 69 THR A N 1
ATOM 536 C CA . THR A 1 69 ? 15.255 13.569 -12.054 1.00 94.38 69 THR A CA 1
ATOM 537 C C . THR A 1 69 ? 13.735 13.367 -12.043 1.00 94.38 69 THR A C 1
ATOM 539 O O . THR A 1 69 ? 13.244 12.349 -11.557 1.00 94.38 69 THR A O 1
ATOM 542 N N . SER A 1 70 ? 12.969 14.342 -12.542 1.00 92.62 70 SER A N 1
ATOM 543 C CA . SER A 1 70 ? 11.504 14.362 -12.398 1.00 92.62 70 SER A CA 1
ATOM 544 C C . SER A 1 70 ? 10.739 13.855 -13.617 1.00 92.62 70 SER A C 1
ATOM 546 O O . SER A 1 70 ? 9.641 13.322 -13.456 1.00 92.62 70 SER A O 1
ATOM 548 N N . SER A 1 71 ? 11.296 14.020 -14.820 1.00 95.31 71 SER A N 1
ATOM 549 C CA . SER A 1 71 ? 10.561 13.815 -16.074 1.00 95.31 71 SER A CA 1
ATOM 550 C C . SER A 1 71 ? 11.074 12.626 -16.882 1.00 95.31 71 SER A C 1
ATOM 552 O O . SER A 1 71 ? 10.356 12.147 -17.759 1.00 95.31 71 SER A O 1
ATOM 554 N N . VAL A 1 72 ? 12.276 12.112 -16.591 1.00 97.44 72 VAL A N 1
ATOM 555 C CA . VAL A 1 72 ? 12.909 11.046 -17.377 1.00 97.44 72 VAL A CA 1
ATOM 556 C C . VAL A 1 72 ? 13.097 9.772 -16.560 1.00 97.44 72 VAL A C 1
ATOM 558 O O . VAL A 1 72 ? 13.645 9.769 -15.461 1.00 97.44 72 VAL A O 1
ATOM 561 N N . VAL A 1 73 ? 12.682 8.657 -17.151 1.00 98.06 73 VAL A N 1
ATOM 562 C CA . VAL A 1 73 ? 13.032 7.302 -16.730 1.00 98.06 73 VAL A CA 1
ATOM 563 C C . VAL A 1 73 ? 13.982 6.734 -17.778 1.00 98.06 73 VAL A C 1
ATOM 565 O O . VAL A 1 73 ? 13.661 6.696 -18.968 1.00 98.06 73 VAL A O 1
ATOM 568 N N . GLY A 1 74 ? 15.169 6.311 -17.351 1.00 97.62 74 GLY A N 1
ATOM 569 C CA . GLY A 1 74 ? 16.197 5.821 -18.268 1.00 97.62 74 GLY A CA 1
ATOM 570 C C . GLY A 1 74 ? 15.870 4.422 -18.770 1.00 97.62 74 GLY A C 1
ATOM 571 O O . GLY A 1 74 ? 15.748 3.512 -17.961 1.00 97.62 74 GLY A O 1
ATOM 572 N N . GLN A 1 75 ? 15.743 4.224 -20.078 1.00 97.75 75 GLN A N 1
ATOM 573 C CA . GLN A 1 75 ? 15.583 2.899 -20.672 1.00 97.75 75 GLN A CA 1
ATOM 574 C C . GLN A 1 75 ? 16.943 2.340 -21.084 1.00 97.75 75 GLN A C 1
ATOM 576 O O . GLN A 1 75 ? 17.678 2.973 -21.851 1.00 97.75 75 GLN A O 1
ATOM 581 N N . LEU A 1 76 ? 17.252 1.143 -20.591 1.00 97.12 76 LEU A N 1
ATOM 582 C CA . LEU A 1 76 ? 18.442 0.405 -21.000 1.00 97.12 76 LEU A CA 1
ATOM 583 C C . LEU A 1 76 ? 18.298 -0.161 -22.418 1.00 97.12 76 LEU A C 1
ATOM 585 O O . LEU A 1 76 ? 17.196 -0.450 -22.896 1.00 97.12 76 LEU A O 1
ATOM 589 N N . SER A 1 77 ? 19.431 -0.365 -23.081 1.00 95.62 77 SER A N 1
ATOM 590 C CA . SER A 1 77 ? 19.504 -0.964 -24.412 1.00 95.62 77 SER A CA 1
ATOM 591 C C . SER A 1 77 ? 18.880 -2.365 -24.457 1.00 95.62 77 SER A C 1
ATOM 593 O O . SER A 1 77 ? 19.311 -3.282 -23.765 1.00 95.62 77 SER A O 1
ATOM 595 N N . THR A 1 78 ? 17.905 -2.566 -25.346 1.00 93.00 78 THR A N 1
ATOM 596 C CA . THR A 1 78 ? 17.149 -3.829 -25.469 1.00 93.00 78 THR A CA 1
ATOM 597 C C . THR A 1 78 ? 17.781 -4.864 -26.401 1.00 93.00 78 THR A C 1
ATOM 599 O O . THR A 1 78 ? 17.337 -6.006 -26.438 1.00 93.00 78 THR A O 1
ATOM 602 N N . TRP A 1 79 ? 18.812 -4.492 -27.167 1.00 92.44 79 TRP A N 1
ATOM 603 C CA . TRP A 1 79 ? 19.544 -5.415 -28.048 1.00 92.44 79 TRP A CA 1
ATOM 604 C C . TRP A 1 79 ? 20.532 -6.314 -27.288 1.00 92.44 79 TRP A C 1
ATOM 606 O O . TRP A 1 79 ? 21.145 -7.196 -27.891 1.00 92.44 79 TRP A O 1
ATOM 616 N N . VAL A 1 80 ? 20.716 -6.051 -25.995 1.00 91.19 80 VAL A N 1
ATOM 617 C CA . VAL A 1 80 ? 21.677 -6.718 -25.126 1.00 91.19 80 VAL A CA 1
ATOM 618 C C . VAL A 1 80 ? 21.067 -7.992 -24.543 1.00 91.19 80 VAL A C 1
ATOM 620 O O . VAL A 1 80 ? 19.967 -7.963 -23.999 1.00 91.19 80 VAL A O 1
ATOM 623 N N . ASP A 1 81 ? 21.804 -9.099 -24.626 1.00 92.12 81 ASP A N 1
ATOM 624 C CA . ASP A 1 81 ? 21.411 -10.393 -24.065 1.00 92.12 81 ASP A CA 1
ATOM 625 C C . ASP A 1 81 ? 22.340 -10.761 -22.897 1.00 92.12 81 ASP A C 1
ATOM 627 O O . ASP A 1 81 ? 23.468 -11.221 -23.097 1.00 92.12 81 ASP A O 1
ATOM 631 N N . TYR A 1 82 ? 21.876 -10.514 -21.667 1.00 94.69 82 TYR A N 1
ATOM 632 C CA . TYR A 1 82 ? 22.658 -10.719 -20.440 1.00 94.69 82 TYR A CA 1
ATOM 633 C C . TYR A 1 82 ? 22.971 -12.192 -20.159 1.00 94.69 82 TYR A C 1
ATOM 635 O O . TYR A 1 82 ? 23.990 -12.498 -19.539 1.00 94.69 82 TYR A O 1
ATOM 643 N N . ASP A 1 83 ? 22.130 -13.098 -20.651 1.00 94.69 83 ASP A N 1
ATOM 644 C CA . ASP A 1 83 ? 22.200 -14.537 -20.400 1.00 94.69 83 ASP A CA 1
ATOM 645 C C . ASP A 1 83 ? 22.508 -15.305 -21.693 1.00 94.69 83 ASP A C 1
ATOM 647 O O . ASP A 1 83 ? 22.081 -16.448 -21.873 1.00 94.69 83 ASP A O 1
ATOM 651 N N . ALA A 1 84 ? 23.222 -14.668 -22.628 1.00 94.50 84 ALA A N 1
ATOM 652 C CA . ALA A 1 84 ? 23.707 -15.297 -23.851 1.00 94.50 84 ALA A CA 1
ATOM 653 C C . ALA A 1 84 ? 24.546 -16.549 -23.547 1.00 94.50 84 ALA A C 1
ATOM 655 O O . ALA A 1 84 ? 25.381 -16.564 -22.642 1.00 94.50 84 ALA A O 1
ATOM 656 N N . SER A 1 85 ? 24.378 -17.601 -24.351 1.00 93.00 85 SER A N 1
ATOM 657 C CA . SER A 1 85 ? 25.232 -18.794 -24.263 1.00 93.00 85 SER A CA 1
ATOM 658 C C . SER A 1 85 ? 26.686 -18.494 -24.641 1.00 93.00 85 SER A C 1
ATOM 660 O O . SER A 1 85 ? 27.599 -19.156 -24.162 1.00 93.00 85 SER A O 1
ATOM 662 N N . CYS A 1 86 ? 26.906 -17.474 -25.475 1.00 95.06 86 CYS A N 1
ATOM 663 C CA . CYS A 1 86 ? 28.228 -17.015 -25.879 1.00 95.06 86 CYS A CA 1
ATOM 664 C C . CYS A 1 86 ? 28.852 -16.089 -24.824 1.00 95.06 86 CYS A C 1
ATOM 666 O O . CYS A 1 86 ? 28.306 -15.024 -24.517 1.00 95.06 86 CYS A O 1
ATOM 668 N N . ASP A 1 87 ? 30.040 -16.453 -24.337 1.00 94.19 87 ASP A N 1
ATOM 669 C CA . ASP A 1 87 ? 30.791 -15.678 -23.341 1.00 94.19 87 ASP A CA 1
ATOM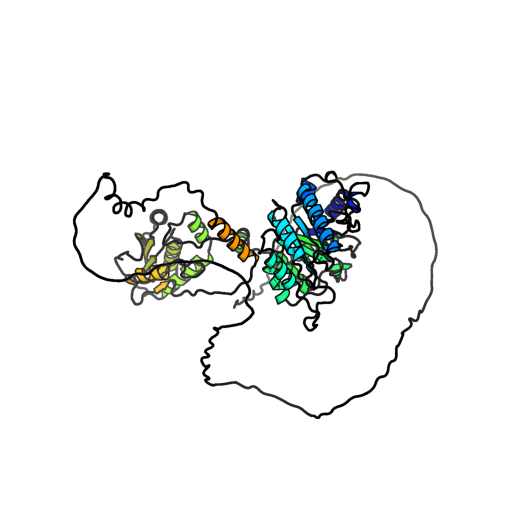 670 C C . ASP A 1 87 ? 31.107 -14.254 -23.809 1.00 94.19 87 ASP A C 1
ATOM 672 O O . ASP A 1 87 ? 30.938 -13.306 -23.045 1.00 94.19 87 ASP A O 1
ATOM 676 N N . ALA A 1 88 ? 31.498 -14.074 -25.075 1.00 93.31 88 ALA A N 1
ATOM 677 C CA . ALA A 1 88 ? 31.804 -12.752 -25.624 1.00 93.31 88 ALA A CA 1
ATOM 678 C C . ALA A 1 88 ? 30.567 -11.837 -25.646 1.00 93.31 88 ALA A C 1
ATOM 680 O O . ALA A 1 88 ? 30.658 -10.644 -25.345 1.00 93.31 88 ALA A O 1
ATOM 681 N N . THR A 1 89 ? 29.393 -12.400 -25.953 1.00 94.25 89 THR A N 1
ATOM 682 C CA . THR A 1 89 ? 28.123 -11.666 -25.922 1.00 94.25 89 THR A CA 1
ATOM 683 C C . THR A 1 89 ? 27.745 -11.282 -24.495 1.00 94.25 89 THR A C 1
ATOM 685 O O . THR A 1 89 ? 27.380 -10.128 -24.278 1.00 94.25 89 THR A O 1
ATOM 688 N N . ARG A 1 90 ? 27.904 -12.182 -23.510 1.00 94.75 90 ARG A N 1
ATOM 689 C CA . ARG A 1 90 ? 27.682 -11.825 -22.097 1.00 94.75 90 ARG A CA 1
ATOM 690 C C . ARG A 1 90 ? 28.667 -10.768 -21.611 1.00 94.75 90 ARG A C 1
ATOM 692 O O . ARG A 1 90 ? 28.248 -9.813 -20.975 1.00 94.75 90 ARG A O 1
ATOM 699 N N . ALA A 1 91 ? 29.953 -10.884 -21.940 1.00 95.00 91 ALA A N 1
ATOM 700 C CA . ALA A 1 91 ? 30.959 -9.891 -21.559 1.00 95.00 91 ALA A CA 1
ATOM 701 C C . ALA A 1 91 ? 30.629 -8.501 -22.133 1.00 95.00 91 ALA A C 1
ATOM 703 O O . ALA A 1 91 ? 30.723 -7.492 -21.431 1.00 95.00 91 ALA A O 1
ATOM 704 N N . THR A 1 92 ? 30.161 -8.455 -23.384 1.00 95.00 92 THR A N 1
ATOM 705 C CA . THR A 1 92 ? 29.632 -7.232 -24.003 1.00 95.00 92 THR A CA 1
ATOM 706 C C . THR A 1 92 ? 28.408 -6.714 -23.253 1.00 95.00 92 THR A C 1
ATOM 708 O O . THR A 1 92 ? 28.356 -5.531 -22.922 1.00 95.00 92 THR A O 1
ATOM 711 N N . ALA A 1 93 ? 27.454 -7.589 -22.931 1.00 95.06 93 ALA A N 1
ATOM 712 C CA . ALA A 1 93 ? 26.252 -7.230 -22.193 1.00 95.06 93 ALA A CA 1
ATOM 713 C C . ALA A 1 93 ? 26.558 -6.638 -20.811 1.00 95.06 93 ALA A C 1
ATOM 715 O O . ALA A 1 93 ? 25.975 -5.627 -20.425 1.00 95.06 93 ALA A O 1
ATOM 716 N N . GLU A 1 94 ? 27.515 -7.223 -20.092 1.00 96.00 94 GLU A N 1
ATOM 717 C CA . GLU A 1 94 ? 27.971 -6.750 -18.787 1.00 96.00 94 GLU A CA 1
ATOM 718 C C . GLU A 1 94 ? 28.654 -5.387 -18.860 1.00 96.00 94 GLU A C 1
ATOM 720 O O . GLU A 1 94 ? 28.392 -4.529 -18.015 1.00 96.00 94 GLU A O 1
ATOM 725 N N . LYS A 1 95 ? 29.523 -5.175 -19.858 1.00 95.12 95 LYS A N 1
ATOM 726 C CA . LYS A 1 95 ? 30.183 -3.881 -20.066 1.00 95.12 95 LYS A CA 1
ATOM 727 C C . LYS A 1 95 ? 29.147 -2.794 -20.353 1.00 95.12 95 LYS A C 1
ATOM 729 O O . LYS A 1 95 ? 29.146 -1.769 -19.678 1.00 95.12 95 LYS A O 1
ATOM 734 N N . VAL A 1 96 ? 28.237 -3.057 -21.292 1.00 95.62 96 VAL A N 1
ATOM 735 C CA . VAL A 1 96 ? 27.181 -2.117 -21.691 1.00 95.62 96 VAL A CA 1
ATOM 736 C C . VAL A 1 96 ? 26.239 -1.808 -20.534 1.00 95.62 96 VAL A C 1
ATOM 738 O O . VAL A 1 96 ? 25.912 -0.649 -20.313 1.00 95.62 96 VAL A O 1
ATOM 741 N N . PHE A 1 97 ? 25.840 -2.815 -19.754 1.00 96.56 97 PHE A N 1
ATOM 742 C CA . PHE A 1 97 ? 25.011 -2.596 -18.570 1.00 96.56 97 PHE A CA 1
ATOM 743 C C . PHE A 1 97 ? 25.684 -1.636 -17.588 1.00 96.56 97 PHE A C 1
ATOM 745 O O . PHE A 1 97 ? 25.079 -0.654 -17.174 1.00 96.56 97 PHE A O 1
ATOM 752 N N . LYS A 1 98 ? 26.950 -1.890 -17.236 1.00 95.94 98 LYS A N 1
ATOM 753 C CA . LYS A 1 98 ? 27.694 -1.053 -16.284 1.00 95.94 98 LYS A CA 1
ATOM 754 C C . LYS A 1 98 ? 27.855 0.382 -16.785 1.00 95.94 98 LYS A C 1
ATOM 756 O O . LYS A 1 98 ? 27.695 1.308 -15.999 1.00 95.94 98 LYS A O 1
ATOM 761 N N . GLU A 1 99 ? 28.132 0.554 -18.074 1.00 95.50 99 GLU A N 1
ATOM 762 C CA . GLU A 1 99 ? 28.225 1.860 -18.734 1.00 95.50 99 GLU A CA 1
ATOM 763 C C . GLU A 1 99 ? 26.898 2.632 -18.643 1.00 95.50 99 GLU A C 1
ATOM 765 O O . GLU A 1 99 ? 26.869 3.773 -18.183 1.00 95.50 99 GLU A O 1
ATOM 770 N N . GLU A 1 100 ? 25.779 1.996 -19.001 1.00 97.12 100 GLU A N 1
ATOM 771 C CA . GLU A 1 100 ? 24.461 2.637 -18.967 1.00 97.12 100 GLU A CA 1
ATOM 772 C C . GLU A 1 100 ? 23.991 2.943 -17.536 1.00 97.12 100 GLU A C 1
ATOM 774 O O . GLU A 1 100 ? 23.406 4.000 -17.302 1.00 97.12 100 GLU A O 1
ATOM 779 N N . ILE A 1 101 ? 24.287 2.074 -16.562 1.00 97.31 101 ILE A N 1
ATOM 780 C CA . ILE A 1 101 ? 23.995 2.327 -15.142 1.00 97.31 101 ILE A CA 1
ATOM 781 C C . ILE A 1 101 ? 24.846 3.471 -14.585 1.00 97.31 101 ILE A C 1
ATOM 783 O O . ILE A 1 101 ? 24.326 4.314 -13.847 1.00 97.31 101 ILE A O 1
ATOM 787 N N . ALA A 1 102 ? 26.132 3.535 -14.939 1.00 96.62 102 ALA A N 1
ATOM 788 C CA . ALA A 1 102 ? 26.998 4.641 -14.542 1.00 96.62 102 ALA A CA 1
ATOM 789 C C . ALA A 1 102 ? 26.483 5.969 -15.114 1.00 96.62 102 ALA A C 1
ATOM 791 O O . ALA A 1 102 ? 26.395 6.959 -14.386 1.00 96.62 102 ALA A O 1
ATOM 792 N N . TRP A 1 103 ? 26.052 5.970 -16.378 1.00 97.19 103 TRP A N 1
ATOM 793 C CA . TRP A 1 103 ? 25.454 7.144 -17.010 1.00 97.19 103 TRP A CA 1
ATOM 794 C C . TRP A 1 103 ? 24.127 7.556 -16.361 1.00 97.19 103 TRP A C 1
ATOM 796 O O . TRP A 1 103 ? 23.943 8.719 -16.015 1.00 97.19 103 TRP A O 1
ATOM 806 N N . ALA A 1 104 ? 23.223 6.608 -16.105 1.00 97.25 104 ALA A N 1
ATOM 807 C CA . ALA A 1 104 ? 21.968 6.879 -15.402 1.00 97.25 104 ALA A CA 1
ATOM 808 C C . ALA A 1 104 ? 22.191 7.477 -14.003 1.00 97.25 104 ALA A C 1
ATOM 810 O O . ALA A 1 104 ? 21.454 8.367 -13.577 1.00 97.25 104 ALA A O 1
ATOM 811 N N . SER A 1 105 ? 23.222 6.996 -13.303 1.00 95.75 105 SER A N 1
ATOM 812 C CA . SER A 1 105 ? 23.613 7.504 -11.986 1.00 95.75 105 SER A CA 1
ATOM 813 C C . SER A 1 105 ? 24.177 8.923 -12.077 1.00 95.75 105 SER A C 1
ATOM 815 O O . SER A 1 105 ? 23.832 9.765 -11.256 1.00 95.75 105 SER A O 1
ATOM 817 N N . HIS A 1 106 ? 24.990 9.215 -13.097 1.00 96.00 106 HIS A N 1
ATOM 818 C CA . HIS A 1 106 ? 25.500 10.562 -13.362 1.00 96.00 106 HIS A CA 1
ATOM 819 C C . HIS A 1 106 ? 24.363 11.564 -13.623 1.00 96.00 106 HIS A C 1
ATOM 821 O O . HIS A 1 106 ? 24.339 12.641 -13.032 1.00 96.00 106 HIS A O 1
ATOM 827 N N . LEU A 1 107 ? 23.364 11.167 -14.418 1.00 96.38 107 LEU A N 1
ATOM 828 C CA . LEU A 1 107 ? 22.157 11.960 -14.686 1.00 96.38 107 LEU A CA 1
ATOM 829 C C . LEU A 1 107 ? 21.204 12.079 -13.485 1.00 96.38 107 LEU A C 1
ATOM 831 O O . LEU A 1 107 ? 20.204 12.791 -13.563 1.00 96.38 107 LEU A O 1
ATOM 835 N N . SER A 1 108 ? 21.486 11.386 -12.379 1.00 95.81 108 SER A N 1
ATOM 836 C CA . SER A 1 108 ? 20.648 11.359 -11.176 1.00 95.81 108 SER A CA 1
ATOM 837 C C . SER A 1 108 ? 19.201 10.916 -11.432 1.00 95.81 108 SER A C 1
ATOM 839 O O . SER A 1 108 ? 18.255 11.448 -10.851 1.00 95.81 108 SER A O 1
ATOM 841 N N . LEU A 1 109 ? 19.007 9.918 -12.299 1.00 96.81 109 LEU A N 1
ATOM 842 C CA . LEU A 1 109 ? 17.666 9.436 -12.630 1.00 96.81 109 LEU A CA 1
ATOM 843 C C . LEU A 1 109 ? 16.979 8.793 -11.420 1.00 96.81 109 LEU A C 1
ATOM 845 O O . LEU A 1 109 ? 17.557 7.964 -10.715 1.00 96.81 109 LEU A O 1
ATOM 849 N N . ALA A 1 110 ? 15.702 9.125 -11.222 1.00 95.94 110 ALA A N 1
ATOM 850 C CA . ALA A 1 110 ? 14.895 8.533 -10.156 1.00 95.94 110 ALA A CA 1
ATOM 851 C C . ALA A 1 110 ? 14.580 7.051 -10.416 1.00 95.94 110 ALA A C 1
ATOM 853 O O . ALA A 1 110 ? 14.436 6.268 -9.474 1.00 95.94 110 ALA A O 1
ATOM 854 N N . ALA A 1 111 ? 14.468 6.661 -11.688 1.00 97.62 111 ALA A N 1
ATOM 855 C CA . ALA A 1 111 ? 14.197 5.289 -12.078 1.00 97.62 111 ALA A CA 1
ATOM 856 C C . ALA A 1 111 ? 14.858 4.899 -13.404 1.00 97.62 111 ALA A C 1
ATOM 858 O O . ALA A 1 111 ? 15.030 5.721 -14.310 1.00 97.62 111 ALA A O 1
ATOM 859 N N . ILE A 1 112 ? 15.175 3.612 -13.516 1.00 98.19 112 ILE A N 1
ATOM 860 C CA . ILE A 1 112 ? 15.780 2.983 -14.686 1.00 98.19 112 ILE A CA 1
ATOM 861 C C . ILE A 1 112 ? 14.898 1.802 -15.088 1.00 98.19 112 ILE A C 1
ATOM 863 O O . ILE A 1 112 ? 14.711 0.869 -14.310 1.00 98.19 112 ILE A O 1
ATOM 867 N N . MET A 1 113 ? 14.355 1.838 -16.301 1.00 97.94 113 MET A N 1
ATOM 868 C CA . MET A 1 113 ? 13.628 0.723 -16.889 1.00 97.94 113 MET A CA 1
ATOM 869 C C . MET A 1 113 ? 14.591 -0.210 -17.608 1.00 97.94 113 MET A C 1
ATOM 871 O O . MET A 1 113 ? 15.337 0.185 -18.508 1.00 97.94 113 MET A O 1
ATOM 875 N N . THR A 1 114 ? 14.554 -1.472 -17.215 1.00 95.81 114 THR A N 1
ATOM 876 C CA . THR A 1 114 ? 15.443 -2.494 -17.745 1.00 95.81 114 THR A CA 1
ATOM 877 C C . THR A 1 114 ? 14.773 -3.263 -18.898 1.00 95.81 114 THR A C 1
ATOM 879 O O . THR A 1 114 ? 13.555 -3.154 -19.083 1.00 95.81 114 THR A O 1
ATOM 882 N N . PRO A 1 115 ? 15.526 -4.032 -19.708 1.00 93.38 115 PRO A N 1
ATOM 883 C CA . PRO A 1 115 ? 14.945 -4.834 -20.781 1.00 93.38 115 PRO A CA 1
ATOM 884 C C . PRO A 1 115 ? 13.988 -5.908 -20.235 1.00 93.38 115 PRO A C 1
ATOM 886 O O . PRO A 1 115 ? 14.042 -6.234 -19.046 1.00 93.38 115 PRO A O 1
ATOM 889 N N . PRO A 1 116 ? 13.093 -6.459 -21.073 1.00 93.12 116 PRO A N 1
ATOM 890 C CA . PRO A 1 116 ? 12.197 -7.516 -20.634 1.00 93.12 116 PRO A CA 1
ATOM 891 C C . PRO A 1 116 ? 12.957 -8.794 -20.270 1.00 93.12 116 PRO A C 1
ATOM 893 O O . PRO A 1 116 ? 13.954 -9.136 -20.908 1.00 93.12 116 PRO A O 1
ATOM 896 N N . LEU A 1 117 ? 12.446 -9.525 -19.277 1.00 92.19 117 LEU A N 1
ATOM 897 C CA . LEU A 1 117 ? 12.952 -10.849 -18.907 1.00 92.19 117 LEU A CA 1
ATOM 898 C C . LEU A 1 117 ? 12.894 -11.811 -20.097 1.00 92.19 117 LEU A C 1
ATOM 900 O O . LEU A 1 117 ? 11.887 -11.865 -20.808 1.00 92.19 117 LEU A O 1
ATOM 904 N N . HIS A 1 118 ? 13.925 -12.631 -20.276 1.00 89.38 118 HIS A N 1
ATOM 905 C CA . HIS A 1 118 ? 13.903 -13.680 -21.286 1.00 89.38 118 HIS A CA 1
ATOM 906 C C . HIS A 1 118 ? 12.942 -14.798 -20.860 1.00 89.38 118 HIS A C 1
ATOM 908 O O . HIS A 1 118 ? 13.080 -15.341 -19.766 1.00 89.38 118 HIS A O 1
ATOM 914 N N . ALA A 1 119 ? 12.023 -15.192 -21.748 1.00 84.44 119 ALA A N 1
ATOM 915 C CA . ALA A 1 119 ? 10.965 -16.161 -21.441 1.00 84.44 119 ALA A CA 1
ATOM 916 C C . ALA A 1 119 ? 11.496 -17.537 -21.004 1.00 84.44 119 ALA A C 1
ATOM 918 O O . ALA A 1 119 ? 11.005 -18.129 -20.058 1.00 84.44 119 ALA A O 1
ATOM 919 N N . THR A 1 120 ? 12.508 -18.062 -21.699 1.00 83.62 120 THR A N 1
ATOM 920 C CA . THR A 1 120 ? 12.944 -19.461 -21.514 1.00 83.62 120 THR A CA 1
ATOM 921 C C . THR A 1 120 ? 14.325 -19.623 -20.876 1.00 83.62 120 THR A C 1
ATOM 923 O O . THR A 1 120 ? 14.878 -20.718 -20.899 1.00 83.62 120 THR A O 1
ATOM 926 N N . ARG A 1 121 ? 14.944 -18.544 -20.385 1.00 86.56 121 ARG A N 1
ATOM 927 C CA . ARG A 1 121 ? 16.286 -18.597 -19.778 1.00 86.56 121 ARG A CA 1
ATOM 928 C C . ARG A 1 121 ? 16.191 -18.278 -18.295 1.00 86.56 121 ARG A C 1
ATOM 930 O O . ARG A 1 121 ? 15.209 -17.698 -17.849 1.00 86.56 121 ARG A O 1
ATOM 937 N N . SER A 1 122 ? 17.224 -18.638 -17.539 1.00 88.81 122 SER A N 1
ATOM 938 C CA . SER A 1 122 ? 17.245 -18.436 -16.087 1.00 88.81 122 SER A CA 1
ATOM 939 C C . SER A 1 122 ? 17.240 -16.963 -15.674 1.00 88.81 122 SER A C 1
ATOM 941 O O . SER A 1 122 ? 16.799 -16.664 -14.572 1.00 88.81 122 SER A O 1
ATOM 943 N N . ASN A 1 123 ? 17.705 -16.047 -16.533 1.00 94.81 123 ASN A N 1
ATOM 944 C CA . ASN A 1 123 ? 17.928 -14.636 -16.194 1.00 94.81 123 ASN A CA 1
ATOM 945 C C . ASN A 1 123 ? 18.901 -14.458 -15.004 1.00 94.81 123 ASN A C 1
ATOM 947 O O . ASN A 1 123 ? 18.806 -13.491 -14.249 1.00 94.81 123 ASN A O 1
ATOM 951 N N . ALA A 1 124 ? 19.819 -15.408 -14.792 1.00 96.31 124 ALA A N 1
ATOM 952 C CA . ALA A 1 124 ? 20.689 -15.444 -13.618 1.00 96.31 124 ALA A CA 1
ATOM 953 C C . ALA A 1 124 ? 21.803 -14.393 -13.682 1.00 96.31 124 ALA A C 1
ATOM 955 O O . ALA A 1 124 ? 22.060 -13.699 -12.694 1.00 96.31 124 ALA A O 1
ATOM 956 N N . ASN A 1 125 ? 22.451 -14.228 -14.842 1.00 96.88 125 ASN A N 1
ATOM 957 C CA . ASN A 1 125 ? 23.454 -13.177 -14.999 1.00 96.88 125 ASN A CA 1
ATOM 958 C C . ASN A 1 125 ? 22.789 -11.799 -14.962 1.00 96.88 125 ASN A C 1
ATOM 960 O O . ASN A 1 125 ? 23.317 -10.871 -14.348 1.00 96.88 125 ASN A O 1
ATOM 964 N N . TYR A 1 126 ? 21.594 -11.690 -15.546 1.00 97.31 126 TYR A N 1
ATOM 965 C CA . TYR A 1 126 ? 20.790 -10.484 -15.452 1.00 97.31 126 TYR A CA 1
ATOM 966 C C . TYR A 1 126 ? 20.457 -10.120 -13.995 1.00 97.31 126 TYR A C 1
ATOM 968 O O . TYR A 1 126 ? 20.738 -9.000 -13.567 1.00 97.31 126 TYR A O 1
ATOM 976 N N . ALA A 1 127 ? 19.952 -11.070 -13.200 1.00 97.88 127 ALA A N 1
ATOM 977 C CA . ALA A 1 127 ? 19.652 -10.863 -11.784 1.00 97.88 127 ALA A CA 1
ATOM 978 C C . ALA A 1 127 ? 20.897 -10.473 -10.969 1.00 97.88 127 ALA A C 1
ATOM 980 O O . ALA A 1 127 ? 20.824 -9.577 -10.126 1.00 97.88 127 ALA A O 1
ATOM 981 N N . ARG A 1 128 ? 22.058 -11.081 -11.251 1.00 97.56 128 ARG A N 1
ATOM 982 C CA . ARG A 1 128 ? 23.338 -10.729 -10.615 1.00 97.56 128 ARG A CA 1
ATOM 983 C C . ARG A 1 128 ? 23.722 -9.271 -10.875 1.00 97.56 128 ARG A C 1
ATOM 985 O O . ARG A 1 128 ? 24.046 -8.548 -9.934 1.00 97.56 128 ARG A O 1
ATOM 992 N N . LEU A 1 129 ? 23.689 -8.838 -12.138 1.00 97.81 129 LEU A N 1
ATOM 993 C CA . LEU A 1 129 ? 24.024 -7.464 -12.529 1.00 97.81 129 LEU A CA 1
ATOM 994 C C . LEU A 1 129 ? 23.038 -6.457 -11.938 1.00 97.81 129 LEU A C 1
ATOM 996 O O . LEU A 1 129 ? 23.446 -5.429 -11.396 1.00 97.81 129 LEU A O 1
ATOM 1000 N N . LEU A 1 130 ? 21.747 -6.777 -12.012 1.00 97.69 130 LEU A N 1
ATOM 1001 C CA . LEU A 1 130 ? 20.679 -5.937 -11.497 1.00 97.69 130 LEU A CA 1
ATOM 1002 C C . LEU A 1 130 ? 20.772 -5.770 -9.981 1.00 97.69 130 LEU A C 1
ATOM 1004 O O . LEU A 1 130 ? 20.713 -4.644 -9.496 1.00 97.69 130 LEU A O 1
ATOM 1008 N N . ASN A 1 131 ? 20.969 -6.861 -9.234 1.00 97.56 131 ASN A N 1
ATOM 1009 C CA . ASN A 1 131 ? 21.086 -6.793 -7.780 1.00 97.56 131 ASN A CA 1
ATOM 1010 C C . ASN A 1 131 ? 22.344 -6.025 -7.352 1.00 97.56 131 ASN A C 1
ATOM 1012 O O . ASN A 1 131 ? 22.296 -5.225 -6.416 1.00 97.56 131 ASN A O 1
ATOM 1016 N N . GLN A 1 132 ? 23.460 -6.207 -8.070 1.00 96.94 132 GLN A N 1
ATOM 1017 C CA . GLN A 1 132 ? 24.682 -5.437 -7.840 1.00 96.94 132 GLN A CA 1
ATOM 1018 C C . GLN A 1 132 ? 24.436 -3.932 -8.036 1.00 96.94 132 GLN A C 1
ATOM 1020 O O . GLN A 1 132 ? 24.780 -3.140 -7.159 1.00 96.94 132 GLN A O 1
ATOM 1025 N N . ALA A 1 133 ? 23.806 -3.540 -9.147 1.00 97.25 133 ALA A N 1
ATOM 1026 C CA . ALA A 1 133 ? 23.480 -2.144 -9.425 1.00 97.25 133 ALA A CA 1
ATOM 1027 C C . ALA A 1 133 ? 22.486 -1.562 -8.409 1.00 97.25 133 ALA A C 1
ATOM 1029 O O . ALA A 1 133 ? 22.713 -0.472 -7.890 1.00 97.25 133 ALA A O 1
ATOM 1030 N N . ALA A 1 134 ? 21.428 -2.299 -8.063 1.00 96.81 134 ALA A N 1
ATOM 1031 C CA . ALA A 1 134 ? 20.434 -1.877 -7.078 1.00 96.81 134 ALA A CA 1
ATOM 1032 C C . ALA A 1 134 ? 21.043 -1.672 -5.684 1.00 96.81 134 ALA A C 1
ATOM 1034 O O . ALA A 1 134 ? 20.737 -0.695 -4.999 1.00 96.81 134 ALA A O 1
ATOM 1035 N N . THR A 1 135 ? 21.954 -2.553 -5.275 1.00 95.19 135 THR A N 1
ATOM 1036 C CA . THR A 1 135 ? 22.660 -2.438 -3.992 1.00 95.19 135 THR A CA 1
ATOM 1037 C C . THR A 1 135 ? 23.564 -1.205 -3.954 1.00 95.19 135 THR A C 1
ATOM 1039 O O . THR A 1 135 ? 23.612 -0.513 -2.939 1.00 95.19 135 THR A O 1
ATOM 1042 N N . GLN A 1 136 ? 24.246 -0.900 -5.061 1.00 94.75 136 GLN A N 1
ATOM 1043 C CA . GLN A 1 136 ? 25.170 0.235 -5.162 1.00 94.75 136 GLN A CA 1
ATOM 1044 C C . GLN A 1 136 ? 24.469 1.584 -5.386 1.00 94.75 136 GLN A C 1
ATOM 1046 O O . GLN A 1 136 ? 25.005 2.622 -5.001 1.00 94.75 136 GLN A O 1
ATOM 1051 N N . ALA A 1 137 ? 23.283 1.593 -5.996 1.00 93.44 137 ALA A N 1
ATOM 1052 C CA . ALA A 1 137 ? 22.540 2.815 -6.283 1.00 93.44 137 ALA A CA 1
ATOM 1053 C C . ALA A 1 137 ? 22.125 3.532 -4.992 1.00 93.44 137 ALA A C 1
ATOM 1055 O O . ALA A 1 137 ? 21.588 2.909 -4.082 1.00 93.44 137 ALA A O 1
ATOM 1056 N N . SER A 1 138 ? 22.300 4.851 -4.901 1.00 87.12 138 SER A N 1
ATOM 1057 C CA . SER A 1 138 ? 21.887 5.596 -3.701 1.00 87.12 138 SER A CA 1
ATOM 1058 C C . SER A 1 138 ? 20.369 5.806 -3.635 1.00 87.12 138 SER A C 1
ATOM 1060 O O . SER A 1 138 ? 19.764 5.553 -2.598 1.00 87.12 138 SER A O 1
ATOM 1062 N N . TYR A 1 139 ? 19.747 6.217 -4.744 1.00 87.69 139 TYR A N 1
ATOM 1063 C CA . TYR A 1 139 ? 18.322 6.590 -4.807 1.00 87.69 139 TYR A CA 1
ATOM 1064 C C . TYR A 1 139 ? 17.560 5.947 -5.976 1.00 87.69 139 TYR A C 1
ATOM 1066 O O . TYR A 1 139 ? 16.353 5.718 -5.858 1.00 87.69 139 TYR A O 1
ATOM 1074 N N . ALA A 1 140 ? 18.245 5.631 -7.081 1.00 94.81 140 ALA A N 1
ATOM 1075 C CA . ALA A 1 140 ? 17.613 5.113 -8.290 1.00 94.81 140 ALA A CA 1
ATOM 1076 C C . ALA A 1 140 ? 16.866 3.794 -8.034 1.00 94.81 140 ALA A C 1
ATOM 1078 O O . ALA A 1 140 ? 17.390 2.867 -7.410 1.00 94.81 140 ALA A O 1
ATOM 1079 N N . GLN A 1 141 ? 15.638 3.724 -8.542 1.00 96.88 141 GLN A N 1
ATOM 1080 C CA . GLN A 1 141 ? 14.816 2.517 -8.552 1.00 96.88 141 GLN A CA 1
ATOM 1081 C C . GLN A 1 141 ? 14.971 1.788 -9.889 1.00 96.88 141 GLN A C 1
ATOM 1083 O O . GLN A 1 141 ? 15.137 2.412 -10.936 1.00 96.88 141 GLN A O 1
ATOM 1088 N N . PHE A 1 142 ? 14.866 0.467 -9.876 1.00 98.12 142 PHE A N 1
ATOM 1089 C CA . PHE A 1 142 ? 15.003 -0.371 -11.061 1.00 98.12 142 PHE A CA 1
ATOM 1090 C C . PHE A 1 142 ? 13.660 -0.992 -11.396 1.00 98.12 142 PHE A C 1
ATOM 1092 O O . PHE A 1 142 ? 13.074 -1.683 -10.570 1.00 98.12 142 PHE A O 1
ATOM 1099 N N . TRP A 1 143 ? 13.152 -0.727 -12.594 1.00 98.19 143 TRP A N 1
ATOM 1100 C CA . TRP A 1 143 ? 11.857 -1.217 -13.045 1.00 98.19 143 TRP A CA 1
ATOM 1101 C C . TRP A 1 143 ? 12.062 -2.313 -14.083 1.00 98.19 143 TRP A C 1
ATOM 1103 O O . TRP A 1 143 ? 12.420 -2.040 -15.232 1.00 98.19 143 TRP A O 1
ATOM 1113 N N . VAL A 1 144 ? 11.833 -3.555 -13.665 1.00 97.94 144 VAL A N 1
ATOM 1114 C CA . VAL A 1 144 ? 11.948 -4.730 -14.524 1.00 97.94 144 VAL A CA 1
ATOM 1115 C C . VAL A 1 144 ? 10.718 -4.832 -15.397 1.00 97.94 144 VAL A C 1
ATOM 1117 O O . VAL A 1 144 ? 9.602 -4.983 -14.899 1.00 97.94 144 VAL A O 1
ATOM 1120 N N . LYS A 1 145 ? 10.919 -4.733 -16.711 1.00 96.44 145 LYS A N 1
ATOM 1121 C CA . LYS A 1 145 ? 9.835 -4.868 -17.677 1.00 96.44 145 LYS A CA 1
ATOM 1122 C C . LYS A 1 145 ? 9.379 -6.324 -17.733 1.00 96.44 145 LYS A C 1
ATOM 1124 O O . LYS A 1 145 ? 10.169 -7.217 -18.033 1.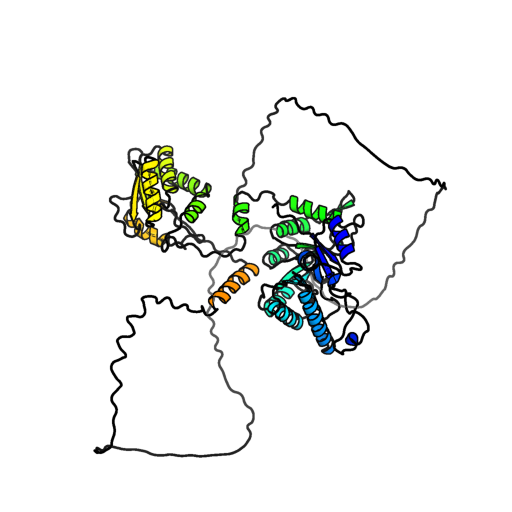00 96.44 145 LYS A O 1
ATOM 1129 N N . VAL A 1 146 ? 8.102 -6.564 -17.464 1.00 95.62 146 VAL A N 1
ATOM 1130 C CA . VAL A 1 146 ? 7.512 -7.906 -17.502 1.00 95.62 146 VAL A CA 1
ATOM 1131 C C . VAL A 1 146 ? 6.193 -7.830 -18.258 1.00 95.62 146 VAL A C 1
ATOM 1133 O O . VAL A 1 146 ? 5.323 -7.067 -17.847 1.00 95.62 146 VAL A O 1
ATOM 1136 N N . PRO A 1 147 ? 6.017 -8.552 -19.374 1.00 93.00 147 PRO A N 1
ATOM 1137 C CA . PRO A 1 147 ? 4.725 -8.600 -20.038 1.00 93.00 147 PRO A CA 1
ATOM 1138 C C . PRO A 1 147 ? 3.776 -9.531 -19.282 1.00 93.00 147 PRO A C 1
ATOM 1140 O O . PRO A 1 147 ? 4.221 -10.513 -18.698 1.00 93.00 147 PRO A O 1
ATOM 1143 N N . MET A 1 148 ? 2.470 -9.267 -19.327 1.00 90.06 148 MET A N 1
ATOM 1144 C CA . MET A 1 148 ? 1.474 -10.188 -18.761 1.00 90.06 148 MET A CA 1
ATOM 1145 C C . MET A 1 148 ? 1.591 -11.591 -19.357 1.00 90.06 148 MET A C 1
ATOM 1147 O O . MET A 1 148 ? 1.610 -12.569 -18.617 1.00 90.06 148 MET A O 1
ATOM 1151 N N . TYR A 1 149 ? 1.770 -11.668 -20.675 1.00 84.44 149 TYR A N 1
ATOM 1152 C CA . TYR A 1 149 ? 2.129 -12.888 -21.384 1.00 84.44 149 TYR A CA 1
ATOM 1153 C C . TYR A 1 149 ? 3.291 -12.647 -22.332 1.00 84.44 149 TYR A C 1
ATOM 1155 O O . TYR A 1 149 ? 3.415 -11.589 -22.951 1.00 84.44 149 TYR A O 1
ATOM 1163 N N . TYR A 1 150 ? 4.112 -13.675 -22.515 1.00 82.81 150 TYR A N 1
ATOM 1164 C CA . TYR A 1 150 ? 5.074 -13.671 -23.603 1.00 82.81 150 TYR A CA 1
ATOM 1165 C C . TYR A 1 150 ? 4.353 -13.833 -24.950 1.00 82.81 150 TYR A C 1
ATOM 1167 O O . TYR A 1 150 ? 3.476 -14.694 -25.071 1.00 82.81 150 TYR A O 1
ATOM 1175 N N . PRO A 1 151 ? 4.714 -13.044 -25.983 1.00 72.56 151 PRO A N 1
ATOM 1176 C CA . PRO A 1 151 ? 4.120 -13.176 -27.309 1.00 72.56 151 PRO A CA 1
ATOM 1177 C C . PRO A 1 151 ? 4.171 -14.621 -27.817 1.00 72.56 151 PRO A C 1
ATOM 1179 O O . PRO A 1 151 ? 5.234 -15.244 -27.828 1.00 72.56 151 PRO A O 1
ATOM 1182 N N . GLY A 1 152 ? 3.015 -15.150 -28.224 1.00 72.50 152 GLY A N 1
ATOM 1183 C CA . GLY A 1 152 ? 2.879 -16.521 -28.724 1.00 72.50 152 GLY A CA 1
ATOM 1184 C C . GLY A 1 152 ? 2.934 -17.626 -27.661 1.00 72.50 152 GLY A C 1
ATOM 1185 O O . GLY A 1 152 ? 2.977 -18.788 -28.042 1.00 72.50 152 GLY A O 1
ATOM 1186 N N . ARG A 1 153 ? 2.936 -17.295 -26.360 1.00 75.75 153 ARG A N 1
ATOM 1187 C CA . ARG A 1 153 ? 3.016 -18.256 -25.237 1.00 75.75 153 ARG A CA 1
ATOM 1188 C C . ARG A 1 153 ? 1.941 -18.004 -24.173 1.00 75.75 153 ARG A C 1
ATOM 1190 O O . ARG A 1 153 ? 2.234 -17.978 -22.983 1.00 75.75 153 ARG A O 1
ATOM 1197 N N . PHE A 1 154 ? 0.712 -17.744 -24.608 1.00 70.12 154 PHE A N 1
ATOM 1198 C CA . PHE A 1 154 ? -0.408 -17.398 -23.720 1.00 70.12 154 PHE A CA 1
ATOM 1199 C C . PHE A 1 154 ? -1.337 -18.581 -23.401 1.00 70.12 154 PHE A C 1
ATOM 1201 O O . PHE A 1 154 ? -2.177 -18.454 -22.520 1.00 70.12 154 PHE A O 1
ATOM 1208 N N . ASN A 1 155 ? -1.211 -19.712 -24.105 1.00 77.06 155 ASN A N 1
ATOM 1209 C CA . ASN A 1 155 ? -2.050 -20.890 -23.882 1.00 77.06 155 ASN A CA 1
ATOM 1210 C C . ASN A 1 155 ? -1.407 -21.829 -22.853 1.00 77.06 155 ASN A C 1
ATOM 1212 O O . ASN A 1 155 ? -0.344 -22.374 -23.131 1.00 77.06 155 ASN A O 1
ATOM 1216 N N . GLU A 1 156 ? -2.060 -22.033 -21.712 1.00 72.31 156 GLU A N 1
ATOM 1217 C CA . GLU A 1 156 ? -1.588 -22.900 -20.620 1.00 72.31 156 GLU A CA 1
ATOM 1218 C C . GLU A 1 156 ? -1.493 -24.377 -21.011 1.00 72.31 156 GLU A C 1
ATOM 1220 O O . GLU A 1 156 ? -0.619 -25.089 -20.522 1.00 72.31 156 GLU A O 1
ATOM 1225 N N . ASP A 1 157 ? -2.345 -24.826 -21.934 1.00 78.81 157 ASP A N 1
ATOM 1226 C CA . ASP A 1 157 ? -2.328 -26.206 -22.424 1.00 78.81 157 ASP A CA 1
ATOM 1227 C C . ASP A 1 157 ? -1.142 -26.482 -23.369 1.00 78.81 157 ASP A C 1
ATOM 1229 O O . ASP A 1 157 ? -0.873 -27.632 -23.730 1.00 78.81 157 ASP A O 1
ATOM 1233 N N . ASP A 1 158 ? -0.431 -25.438 -23.807 1.00 79.75 158 ASP A N 1
ATOM 1234 C CA . ASP A 1 158 ? 0.769 -25.579 -24.621 1.00 79.75 158 ASP A CA 1
ATOM 1235 C C . ASP A 1 158 ? 1.988 -25.852 -23.727 1.00 79.75 158 ASP A C 1
ATOM 1237 O O . ASP A 1 158 ? 2.301 -25.096 -22.811 1.00 79.75 158 ASP A O 1
ATOM 1241 N N . ALA A 1 159 ? 2.765 -26.884 -24.059 1.00 78.62 159 ALA A N 1
ATOM 1242 C CA . ALA A 1 159 ? 4.054 -27.161 -23.424 1.00 78.62 159 ALA A CA 1
ATOM 1243 C C . ALA A 1 159 ? 5.053 -25.987 -23.533 1.00 78.62 159 ALA A C 1
ATOM 1245 O O . ALA A 1 159 ? 6.063 -25.959 -22.831 1.00 78.62 159 ALA A O 1
ATOM 1246 N N . SER A 1 160 ? 4.800 -25.036 -24.436 1.00 77.62 160 SER A N 1
ATOM 1247 C CA . SER A 1 160 ? 5.579 -23.814 -24.620 1.00 77.62 160 SER A CA 1
ATOM 1248 C C . SER A 1 160 ? 5.163 -22.648 -23.707 1.00 77.62 160 SER A C 1
ATOM 1250 O O . SER A 1 160 ? 5.827 -21.600 -23.748 1.00 77.62 160 SER A O 1
ATOM 1252 N N . PHE A 1 161 ? 4.107 -22.820 -22.900 1.00 82.25 161 PHE A N 1
ATOM 1253 C CA . PHE A 1 161 ? 3.627 -21.838 -21.932 1.00 82.25 161 PHE A CA 1
ATOM 1254 C C . PHE A 1 161 ? 4.733 -21.418 -20.967 1.00 82.25 161 PHE A C 1
ATOM 1256 O O . PHE A 1 161 ? 5.507 -22.236 -20.470 1.00 82.25 161 PHE A O 1
ATOM 1263 N N . VAL A 1 162 ? 4.805 -20.116 -20.703 1.00 84.12 162 VAL A N 1
ATOM 1264 C CA . VAL A 1 162 ? 5.739 -19.548 -19.735 1.00 84.12 162 VAL A CA 1
ATOM 1265 C C . VAL A 1 162 ? 4.981 -18.541 -18.893 1.00 84.12 162 VAL A C 1
ATOM 1267 O O . VAL A 1 162 ? 4.537 -17.511 -19.408 1.00 84.12 162 VAL A O 1
ATOM 1270 N N . ASP A 1 163 ? 4.896 -18.809 -17.593 1.00 88.56 163 ASP A N 1
ATOM 1271 C CA . ASP A 1 163 ? 4.329 -17.867 -16.640 1.00 88.56 163 ASP A CA 1
ATOM 1272 C C . ASP A 1 163 ? 5.296 -16.691 -16.421 1.00 88.56 163 ASP A C 1
ATOM 1274 O O . ASP A 1 163 ? 6.397 -16.825 -15.877 1.00 88.56 163 ASP A O 1
ATOM 1278 N N . SER A 1 164 ? 4.875 -15.504 -16.853 1.00 91.69 164 SER A N 1
ATOM 1279 C CA . SER A 1 164 ? 5.636 -14.263 -16.695 1.00 91.69 164 SER A CA 1
ATOM 1280 C C . SER A 1 164 ? 5.865 -13.898 -15.227 1.00 91.69 164 SER A C 1
ATOM 1282 O O . SER A 1 164 ? 6.909 -13.333 -14.884 1.00 91.69 164 SER A O 1
ATOM 1284 N N . TRP A 1 165 ? 4.930 -14.260 -14.343 1.00 93.69 165 TRP A N 1
ATOM 1285 C CA . TRP A 1 165 ? 5.076 -14.044 -12.909 1.00 93.69 165 TRP A CA 1
ATOM 1286 C C . TRP A 1 165 ? 6.141 -14.962 -12.315 1.00 93.69 165 TRP A C 1
ATOM 1288 O O . TRP A 1 165 ? 6.901 -14.515 -11.463 1.00 93.69 165 TRP A O 1
ATOM 1298 N N . GLU A 1 166 ? 6.268 -16.209 -12.780 1.00 92.19 166 GLU A N 1
ATOM 1299 C CA . GLU A 1 166 ? 7.342 -17.102 -12.325 1.00 92.19 166 GLU A CA 1
ATOM 1300 C C . GLU A 1 166 ? 8.715 -16.589 -12.755 1.00 92.19 166 GLU A C 1
ATOM 1302 O O . GLU A 1 166 ? 9.652 -16.597 -11.957 1.00 92.19 166 GLU A O 1
ATOM 1307 N N . ALA A 1 167 ? 8.839 -16.076 -13.984 1.00 92.81 167 ALA A N 1
ATOM 1308 C CA . ALA A 1 167 ? 10.073 -15.441 -14.444 1.00 92.81 167 ALA A CA 1
ATOM 1309 C C . ALA A 1 167 ? 10.461 -14.252 -13.545 1.00 92.81 167 ALA A C 1
ATOM 1311 O O . ALA A 1 167 ? 11.613 -14.146 -13.112 1.00 92.81 167 ALA A O 1
ATOM 1312 N N . TRP A 1 168 ? 9.491 -13.395 -13.208 1.00 95.56 168 TRP A N 1
ATOM 1313 C CA . TRP A 1 168 ? 9.673 -12.316 -12.236 1.00 95.56 168 TRP A CA 1
ATOM 1314 C C . TRP A 1 168 ? 10.052 -12.845 -10.847 1.00 95.56 168 TRP A C 1
ATOM 1316 O O . TRP A 1 168 ? 11.008 -12.360 -10.239 1.00 95.56 168 TRP A O 1
ATOM 1326 N N . ASN A 1 169 ? 9.348 -13.868 -10.361 1.00 95.31 169 ASN A N 1
ATOM 1327 C CA . ASN A 1 169 ? 9.566 -14.456 -9.049 1.00 95.31 169 ASN A CA 1
ATOM 1328 C C . ASN A 1 169 ? 10.969 -15.063 -8.914 1.00 95.31 169 ASN A C 1
ATOM 1330 O O . ASN A 1 169 ? 11.630 -14.875 -7.892 1.00 95.31 169 ASN A O 1
ATOM 1334 N N . ASN A 1 170 ? 11.455 -15.732 -9.956 1.00 95.44 170 ASN A N 1
ATOM 1335 C CA . ASN A 1 170 ? 12.805 -16.279 -10.008 1.00 95.44 170 ASN A CA 1
ATOM 1336 C C . ASN A 1 170 ? 13.855 -15.163 -9.985 1.00 95.44 170 ASN A C 1
ATOM 1338 O O . ASN A 1 170 ? 14.796 -15.228 -9.192 1.00 95.44 170 ASN A O 1
ATOM 1342 N N . LEU A 1 171 ? 13.671 -14.106 -10.789 1.00 96.44 171 LEU A N 1
ATOM 1343 C CA . LEU A 1 171 ? 14.590 -12.968 -10.800 1.00 96.44 171 LEU A CA 1
ATOM 1344 C C . LEU A 1 171 ? 14.647 -12.279 -9.431 1.00 96.44 171 LEU A C 1
ATOM 1346 O O . LEU A 1 171 ? 15.731 -12.148 -8.865 1.00 96.44 171 LEU A O 1
ATOM 1350 N N . ARG A 1 172 ? 13.504 -11.883 -8.857 1.00 95.44 172 ARG A N 1
ATOM 1351 C CA . ARG A 1 172 ? 13.490 -11.185 -7.559 1.00 95.44 172 ARG A CA 1
ATOM 1352 C C . ARG A 1 172 ? 14.038 -12.053 -6.423 1.00 95.44 172 ARG A C 1
ATOM 1354 O O . ARG A 1 172 ? 14.654 -11.510 -5.511 1.00 95.44 172 ARG A O 1
ATOM 1361 N N . SER A 1 173 ? 13.857 -13.377 -6.493 1.00 95.88 173 SER A N 1
ATOM 1362 C CA . SER A 1 173 ? 14.400 -14.320 -5.508 1.00 95.88 173 SER A CA 1
ATOM 1363 C C . SER A 1 173 ? 15.925 -14.376 -5.582 1.00 95.88 173 SER A C 1
ATOM 1365 O O . SER A 1 173 ? 16.585 -14.294 -4.551 1.00 95.88 173 SER A O 1
ATOM 1367 N N . MET A 1 174 ? 16.499 -14.423 -6.791 1.00 97.06 174 MET A N 1
ATOM 1368 C CA . MET A 1 174 ? 17.953 -14.316 -6.992 1.00 97.06 174 MET A CA 1
ATOM 1369 C C . MET A 1 174 ? 18.506 -12.945 -6.579 1.00 97.06 174 MET A C 1
ATOM 1371 O O . MET A 1 174 ? 19.668 -12.836 -6.194 1.00 97.06 174 MET A O 1
ATOM 1375 N N . CYS A 1 175 ? 17.682 -11.897 -6.636 1.00 96.50 175 CYS A N 1
ATOM 1376 C CA . CYS A 1 175 ? 18.011 -10.575 -6.108 1.00 96.50 175 CYS A CA 1
ATOM 1377 C C . CYS A 1 175 ? 17.678 -10.408 -4.612 1.00 96.50 175 CYS A C 1
ATOM 1379 O O . CYS A 1 175 ? 17.658 -9.279 -4.127 1.00 96.50 175 CYS A O 1
ATOM 1381 N N . GLU A 1 176 ? 17.374 -11.490 -3.887 1.00 93.81 176 GLU A N 1
ATOM 1382 C CA . GLU A 1 176 ? 17.066 -11.493 -2.448 1.00 93.81 176 GLU A CA 1
ATOM 1383 C C . GLU A 1 176 ? 15.965 -10.501 -2.033 1.00 93.81 176 GLU A C 1
ATOM 1385 O O . GLU A 1 176 ? 15.973 -9.958 -0.923 1.00 93.81 176 GLU A O 1
ATOM 1390 N N . PHE A 1 177 ? 14.990 -10.286 -2.920 1.00 94.31 177 PHE A N 1
ATOM 1391 C CA . PHE A 1 177 ? 13.888 -9.342 -2.739 1.00 94.31 177 PHE A CA 1
ATOM 1392 C C . PHE A 1 177 ? 14.350 -7.896 -2.476 1.00 94.31 177 PHE A C 1
ATOM 1394 O O . PHE A 1 177 ? 13.744 -7.179 -1.681 1.00 94.31 177 PHE A O 1
ATOM 1401 N N . ASN A 1 178 ? 15.421 -7.450 -3.141 1.00 94.38 178 ASN A N 1
ATOM 1402 C CA . ASN A 1 178 ? 15.940 -6.087 -3.016 1.00 94.38 178 ASN A CA 1
ATOM 1403 C C . ASN A 1 178 ? 14.827 -5.022 -3.202 1.00 94.38 178 ASN A C 1
ATOM 1405 O O . ASN A 1 178 ? 14.192 -4.990 -4.260 1.00 94.38 178 ASN A O 1
ATOM 1409 N N . PRO A 1 179 ? 14.607 -4.113 -2.229 1.00 93.00 179 PRO A N 1
ATOM 1410 C CA . PRO A 1 179 ? 13.474 -3.180 -2.232 1.00 93.00 179 PRO A CA 1
ATOM 1411 C C . PRO A 1 179 ? 13.553 -2.099 -3.319 1.00 93.00 179 PRO A C 1
ATOM 1413 O O . PRO A 1 179 ? 12.581 -1.381 -3.546 1.00 93.00 179 PRO A O 1
ATOM 1416 N N . LYS A 1 180 ? 14.700 -1.957 -3.996 1.00 95.44 180 LYS A N 1
ATOM 1417 C CA . LYS A 1 180 ? 14.868 -1.025 -5.121 1.00 95.44 180 LYS A CA 1
ATOM 1418 C C . LYS A 1 180 ? 14.473 -1.628 -6.467 1.00 95.44 180 LYS A C 1
ATOM 1420 O O . LYS A 1 180 ? 14.506 -0.916 -7.468 1.00 95.44 180 LYS A O 1
ATOM 1425 N N . ILE A 1 181 ? 14.135 -2.917 -6.512 1.00 97.12 181 ILE A N 1
ATOM 1426 C CA . ILE A 1 181 ? 13.731 -3.618 -7.730 1.00 97.12 181 ILE A CA 1
ATOM 1427 C C . ILE A 1 181 ? 12.208 -3.762 -7.728 1.00 97.12 181 ILE A C 1
ATOM 1429 O O . ILE A 1 181 ? 11.626 -4.425 -6.875 1.00 97.12 181 ILE A O 1
ATOM 1433 N N . HIS A 1 182 ? 11.573 -3.147 -8.719 1.00 97.19 182 HIS A N 1
ATOM 1434 C CA . HIS A 1 182 ? 10.126 -3.084 -8.902 1.00 97.19 182 HIS A CA 1
ATOM 1435 C C . HIS A 1 182 ? 9.736 -3.637 -10.269 1.00 97.19 182 HIS A C 1
ATOM 1437 O O . HIS A 1 182 ? 10.572 -3.791 -11.160 1.00 97.19 182 HIS A O 1
ATOM 1443 N N . VAL A 1 183 ? 8.443 -3.870 -10.464 1.00 97.62 183 VAL A N 1
ATOM 1444 C CA . VAL A 1 183 ? 7.879 -4.341 -11.731 1.00 97.62 183 VAL A CA 1
ATOM 1445 C C . VAL A 1 183 ? 7.371 -3.163 -12.567 1.00 97.62 183 VAL A C 1
ATOM 1447 O O . VAL A 1 183 ? 6.662 -2.282 -12.069 1.00 97.62 183 VAL A O 1
ATOM 1450 N N . ALA A 1 184 ? 7.695 -3.183 -13.860 1.00 97.94 184 ALA A N 1
ATOM 1451 C CA . ALA A 1 184 ? 6.994 -2.454 -14.911 1.00 97.94 184 ALA A CA 1
ATOM 1452 C C . ALA A 1 184 ? 6.167 -3.448 -15.741 1.00 97.94 184 ALA A C 1
ATOM 1454 O O . ALA A 1 184 ? 6.689 -4.096 -16.651 1.00 97.94 184 ALA A O 1
ATOM 1455 N N . LEU A 1 185 ? 4.882 -3.587 -15.405 1.00 97.31 185 LEU A N 1
ATOM 1456 C CA . LEU A 1 185 ? 3.998 -4.590 -15.997 1.00 97.31 185 LEU A CA 1
ATOM 1457 C C . LEU A 1 185 ? 3.470 -4.101 -17.351 1.00 97.31 185 LEU A C 1
ATOM 1459 O O . LEU A 1 185 ? 2.755 -3.103 -17.410 1.00 97.31 185 LEU A O 1
ATOM 1463 N N . GLU A 1 186 ? 3.803 -4.789 -18.439 1.00 96.44 186 GLU A N 1
ATOM 1464 C CA . GLU A 1 186 ? 3.263 -4.508 -19.770 1.00 96.44 186 GLU A CA 1
ATOM 1465 C C . GLU A 1 186 ? 1.959 -5.277 -20.001 1.00 96.44 186 GLU A C 1
ATOM 1467 O O . GLU A 1 186 ? 1.934 -6.508 -20.006 1.00 96.44 186 GLU A O 1
ATOM 1472 N N . VAL A 1 187 ? 0.874 -4.524 -20.194 1.00 95.56 187 VAL A N 1
ATOM 1473 C CA . VAL A 1 187 ? -0.462 -5.060 -20.469 1.00 95.56 187 VAL A CA 1
ATOM 1474 C C . VAL A 1 187 ? -0.531 -5.549 -21.912 1.00 95.56 187 VAL A C 1
ATOM 1476 O O . VAL A 1 187 ? -0.158 -4.826 -22.834 1.00 95.56 187 VAL A O 1
ATOM 1479 N N . THR A 1 188 ? -1.023 -6.767 -22.111 1.00 92.31 188 THR A N 1
ATOM 1480 C CA . THR A 1 188 ? -1.193 -7.389 -23.431 1.00 92.31 188 THR A CA 1
ATOM 1481 C C . THR A 1 188 ? -2.614 -7.203 -23.964 1.00 92.31 188 THR A C 1
ATOM 1483 O O . THR A 1 188 ? -3.529 -6.915 -23.200 1.00 92.31 188 THR A O 1
ATOM 1486 N N . ALA A 1 189 ? -2.807 -7.360 -25.280 1.00 90.69 189 ALA A N 1
ATOM 1487 C CA . ALA A 1 189 ? -4.122 -7.217 -25.921 1.00 90.69 189 ALA A CA 1
ATOM 1488 C C . ALA A 1 189 ? -5.174 -8.189 -25.358 1.00 90.69 189 ALA A C 1
ATOM 1490 O O . ALA A 1 189 ? -6.347 -7.833 -25.231 1.00 90.69 189 ALA A O 1
ATOM 1491 N N . ASP A 1 190 ? -4.729 -9.383 -24.973 1.00 87.56 190 ASP A N 1
ATOM 1492 C CA . ASP A 1 190 ? -5.510 -10.379 -24.253 1.00 87.56 190 ASP A CA 1
ATOM 1493 C C . ASP A 1 190 ? -5.049 -10.425 -22.795 1.00 87.56 190 ASP A C 1
ATOM 1495 O O . ASP A 1 190 ? -3.846 -10.408 -22.516 1.00 87.56 190 ASP A O 1
ATOM 1499 N N . LEU A 1 191 ? -6.004 -10.462 -21.863 1.00 88.94 191 LEU A N 1
ATOM 1500 C CA . LEU A 1 191 ? -5.719 -10.557 -20.432 1.00 88.94 191 LEU A CA 1
ATOM 1501 C C . LEU A 1 191 ? -5.843 -12.001 -19.950 1.00 88.94 191 LEU A C 1
ATOM 1503 O O . LEU A 1 191 ? -6.752 -12.698 -20.406 1.00 88.94 191 LEU A O 1
ATOM 1507 N N . PRO A 1 192 ? -4.997 -12.417 -18.992 1.00 87.25 192 PRO A N 1
ATOM 1508 C CA . PRO A 1 192 ? -5.143 -13.699 -18.325 1.00 87.25 192 PRO A CA 1
ATOM 1509 C C . PRO A 1 192 ? -6.395 -13.737 -17.441 1.00 87.25 192 PRO A C 1
ATOM 1511 O O . PRO A 1 192 ? -7.037 -12.712 -17.169 1.00 87.25 192 PRO A O 1
ATOM 1514 N N . ASP A 1 193 ? -6.683 -14.925 -16.915 1.00 86.31 193 ASP A N 1
ATOM 1515 C CA . ASP A 1 193 ? -7.712 -15.116 -15.903 1.00 86.31 193 ASP A CA 1
ATOM 1516 C C . ASP A 1 193 ? -7.470 -14.270 -14.647 1.00 86.31 193 ASP A C 1
ATOM 1518 O O . ASP A 1 193 ? -6.355 -13.867 -14.302 1.00 86.31 193 ASP A O 1
ATOM 1522 N N . VAL A 1 194 ? -8.560 -14.001 -13.927 1.00 88.62 194 VAL A N 1
ATOM 1523 C CA . VAL A 1 194 ? -8.576 -13.048 -12.809 1.00 88.62 194 VAL A CA 1
ATOM 1524 C C . VAL A 1 194 ? -7.548 -13.397 -11.732 1.00 88.62 194 VAL A C 1
ATOM 1526 O O . VAL A 1 194 ? -6.930 -12.489 -11.184 1.00 88.62 194 VAL A O 1
ATOM 1529 N N . HIS A 1 195 ? -7.296 -14.681 -11.466 1.00 85.81 195 HIS A N 1
ATOM 1530 C CA . HIS A 1 195 ? -6.319 -15.065 -10.449 1.00 85.81 195 HIS A CA 1
ATOM 1531 C C . HIS A 1 195 ? -4.876 -14.697 -10.833 1.00 85.81 195 HIS A C 1
ATOM 1533 O O . HIS A 1 195 ? -4.081 -14.362 -9.961 1.00 85.81 195 HIS A O 1
ATOM 1539 N N . TYR A 1 196 ? -4.523 -14.708 -12.125 1.00 87.50 196 TYR A N 1
ATOM 1540 C CA . TYR A 1 196 ? -3.204 -14.282 -12.604 1.00 87.50 196 TYR A CA 1
ATOM 1541 C C . TYR A 1 196 ? -3.045 -12.773 -12.450 1.00 87.50 196 TYR A C 1
ATOM 1543 O O . TYR A 1 196 ? -1.991 -12.308 -12.021 1.00 87.50 196 TYR A O 1
ATOM 1551 N N . LEU A 1 197 ? -4.103 -12.020 -12.767 1.00 91.19 197 LEU A N 1
ATOM 1552 C CA . LEU A 1 197 ? -4.148 -10.571 -12.573 1.00 91.19 197 LEU A CA 1
ATOM 1553 C C . LEU A 1 197 ? -4.001 -10.202 -11.095 1.00 91.19 197 LEU A C 1
ATOM 1555 O O . LEU A 1 197 ? -3.248 -9.289 -10.766 1.00 91.19 197 LEU A O 1
ATOM 1559 N N . ASP A 1 198 ? -4.685 -10.930 -10.212 1.00 90.62 198 ASP A N 1
ATOM 1560 C CA . ASP A 1 198 ? -4.694 -10.644 -8.778 1.00 90.62 198 ASP A CA 1
ATOM 1561 C C . ASP A 1 198 ? -3.339 -10.933 -8.112 1.00 90.62 198 ASP A C 1
ATOM 1563 O O . ASP A 1 198 ? -2.973 -10.218 -7.179 1.00 90.62 198 ASP A O 1
ATOM 1567 N N . ARG A 1 199 ? -2.531 -11.875 -8.634 1.00 91.12 199 ARG A N 1
ATOM 1568 C CA . ARG A 1 199 ? -1.145 -12.081 -8.158 1.00 91.12 199 ARG A CA 1
ATOM 1569 C C . ARG A 1 199 ? -0.315 -10.802 -8.245 1.00 91.12 199 ARG A C 1
ATOM 1571 O O . ARG A 1 199 ? 0.410 -10.490 -7.307 1.00 91.12 199 ARG A O 1
ATOM 1578 N N . TRP A 1 200 ? -0.458 -10.038 -9.329 1.00 94.12 200 TRP A N 1
ATOM 1579 C CA . TRP A 1 200 ? 0.296 -8.799 -9.533 1.00 94.12 200 TRP A CA 1
ATOM 1580 C C . TRP A 1 200 ? -0.077 -7.685 -8.547 1.00 94.12 200 TRP A C 1
ATOM 1582 O O . TRP A 1 200 ? 0.721 -6.778 -8.343 1.00 94.12 200 TRP A O 1
ATOM 1592 N N . LEU A 1 201 ? -1.246 -7.742 -7.901 1.00 90.19 201 LEU A N 1
ATOM 1593 C CA . LEU A 1 201 ? -1.655 -6.727 -6.921 1.00 90.19 201 LEU A CA 1
ATOM 1594 C C . LEU A 1 201 ? -0.860 -6.815 -5.607 1.00 90.19 201 LEU A C 1
ATOM 1596 O O . LEU A 1 201 ? -0.750 -5.817 -4.899 1.00 90.19 201 LEU A O 1
ATOM 1600 N N . GLY A 1 202 ? -0.283 -7.983 -5.295 1.00 90.75 202 GLY A N 1
ATOM 1601 C CA . GLY A 1 202 ? 0.621 -8.183 -4.153 1.00 90.75 202 GLY A CA 1
ATOM 1602 C C . GLY A 1 202 ? 2.102 -7.917 -4.464 1.00 90.75 202 GLY A C 1
ATOM 1603 O O . GLY A 1 202 ? 2.958 -8.070 -3.587 1.00 90.75 202 GLY A O 1
ATOM 1604 N N . GLU A 1 203 ? 2.414 -7.550 -5.709 1.00 95.00 203 GLU A N 1
ATOM 1605 C CA . GLU A 1 203 ? 3.769 -7.310 -6.208 1.00 95.00 203 GLU A CA 1
ATOM 1606 C C . GLU A 1 203 ? 4.159 -5.824 -6.113 1.00 95.00 203 GLU A C 1
ATOM 1608 O O . GLU A 1 203 ? 3.288 -4.950 -6.126 1.00 95.00 203 GLU A O 1
ATOM 1613 N N . PRO A 1 204 ? 5.464 -5.489 -6.052 1.00 94.75 204 PRO A N 1
ATOM 1614 C CA . PRO A 1 204 ? 5.929 -4.104 -6.053 1.00 94.75 204 PRO A CA 1
ATOM 1615 C C . PRO A 1 204 ? 5.805 -3.486 -7.459 1.00 94.75 204 PRO A C 1
ATOM 1617 O O . PRO A 1 204 ? 6.788 -3.309 -8.180 1.00 94.75 204 PRO A O 1
ATOM 1620 N N . LEU A 1 205 ? 4.574 -3.185 -7.883 1.00 95.44 205 LEU A N 1
ATOM 1621 C CA . LEU A 1 205 ? 4.283 -2.526 -9.156 1.00 95.44 205 LEU A CA 1
ATOM 1622 C C . LEU A 1 205 ? 4.653 -1.036 -9.081 1.00 95.44 205 LEU A C 1
ATOM 1624 O O . LEU A 1 205 ? 3.980 -0.250 -8.414 1.00 95.44 205 LEU A O 1
ATOM 1628 N N . ALA A 1 206 ? 5.688 -0.623 -9.815 1.00 95.88 206 ALA A N 1
ATOM 1629 C CA . ALA A 1 206 ? 6.050 0.792 -9.948 1.00 95.88 206 ALA A CA 1
ATOM 1630 C C . ALA A 1 206 ? 5.422 1.444 -11.186 1.00 95.88 206 ALA A C 1
ATOM 1632 O O . ALA A 1 206 ? 5.125 2.647 -11.180 1.00 95.88 206 ALA A O 1
ATOM 1633 N N . ALA A 1 207 ? 5.230 0.657 -12.247 1.00 97.50 207 ALA A N 1
ATOM 1634 C CA . ALA A 1 207 ? 4.722 1.135 -13.521 1.00 97.50 207 ALA A CA 1
ATOM 1635 C C . ALA A 1 207 ? 3.833 0.101 -14.222 1.00 97.50 207 ALA A C 1
ATOM 1637 O O . ALA A 1 207 ? 4.049 -1.105 -14.115 1.00 97.50 207 ALA A O 1
ATOM 1638 N N . VAL A 1 208 ? 2.867 0.593 -14.994 1.00 98.06 208 VAL A N 1
ATOM 1639 C CA . VAL A 1 208 ? 2.056 -0.194 -15.926 1.00 98.06 208 VAL A CA 1
ATOM 1640 C C . VAL A 1 208 ? 2.239 0.388 -17.322 1.00 98.06 208 VAL A C 1
ATOM 1642 O O . VAL A 1 208 ? 1.959 1.563 -17.561 1.00 98.06 208 VAL A O 1
ATOM 1645 N N . ILE A 1 209 ? 2.736 -0.430 -18.243 1.00 98.12 209 ILE A N 1
ATOM 1646 C CA . ILE A 1 209 ? 2.932 -0.068 -19.644 1.00 98.12 209 ILE A CA 1
ATOM 1647 C C . ILE A 1 209 ? 1.669 -0.470 -20.403 1.00 98.12 209 ILE A C 1
ATOM 1649 O O . ILE A 1 209 ? 1.216 -1.610 -20.312 1.00 98.12 209 ILE A O 1
ATOM 1653 N N . VAL A 1 210 ? 1.099 0.482 -21.133 1.00 97.81 210 VAL A N 1
ATOM 1654 C CA . VAL A 1 210 ? -0.185 0.384 -21.823 1.00 97.81 210 VAL A CA 1
ATOM 1655 C C . VAL A 1 210 ? 0.047 0.595 -23.319 1.00 97.81 210 VAL A C 1
ATOM 1657 O O . VAL A 1 210 ? 0.109 1.737 -23.791 1.00 97.81 210 VAL A O 1
ATOM 1660 N N . PRO A 1 211 ? 0.217 -0.488 -24.085 1.00 97.12 211 PRO A N 1
ATOM 1661 C CA . PRO A 1 211 ? 0.373 -0.399 -25.525 1.00 97.12 211 PRO A CA 1
ATOM 1662 C C . PRO A 1 211 ? -0.861 0.225 -26.200 1.00 97.12 211 PRO A C 1
ATOM 1664 O O . PRO A 1 211 ? -2.004 0.009 -25.808 1.00 97.12 211 PRO A O 1
ATOM 1667 N N . THR A 1 212 ? -0.634 1.086 -27.188 1.00 96.75 212 THR A N 1
ATOM 1668 C CA . THR A 1 212 ? -1.681 1.856 -27.894 1.00 96.75 212 THR A CA 1
ATOM 1669 C C . THR A 1 212 ? -2.571 0.993 -28.792 1.00 96.75 212 THR A C 1
ATOM 1671 O O . THR A 1 212 ? -3.671 1.421 -29.144 1.00 96.75 212 THR A O 1
ATOM 1674 N N . ASP A 1 213 ? -2.106 -0.203 -29.131 1.00 95.25 213 ASP A N 1
ATOM 1675 C CA . ASP A 1 213 ? -2.758 -1.254 -29.912 1.00 95.25 213 ASP A CA 1
ATOM 1676 C C . ASP A 1 213 ? -3.794 -2.064 -29.113 1.00 95.25 213 ASP A C 1
ATOM 1678 O O . ASP A 1 213 ? -4.689 -2.645 -29.722 1.00 95.25 213 ASP A O 1
ATOM 1682 N N . ILE A 1 214 ? -3.771 -2.042 -27.771 1.00 95.62 214 ILE A N 1
ATOM 1683 C CA . ILE A 1 214 ? -4.819 -2.700 -26.958 1.00 95.62 214 ILE A CA 1
ATOM 1684 C C . ILE A 1 214 ? -6.127 -1.889 -26.902 1.00 95.62 214 ILE A C 1
ATOM 1686 O O . ILE A 1 214 ? -7.161 -2.376 -26.436 1.00 95.62 214 ILE A O 1
ATOM 1690 N N . PHE A 1 215 ? -6.095 -0.621 -27.325 1.00 97.12 215 PHE A N 1
ATOM 1691 C CA . PHE A 1 215 ? -7.270 0.244 -27.313 1.00 97.12 215 PHE A CA 1
ATOM 1692 C C . PHE A 1 215 ? -8.161 -0.029 -28.525 1.00 97.12 215 PHE A C 1
ATOM 1694 O O . PHE A 1 215 ? -7.756 0.108 -29.676 1.00 97.12 215 PHE A O 1
ATOM 1701 N N . LEU A 1 216 ? -9.424 -0.316 -28.243 1.00 96.31 216 LEU A N 1
ATOM 1702 C CA . LEU A 1 216 ? -10.505 -0.453 -29.206 1.00 96.31 216 LEU A CA 1
ATOM 1703 C C . LEU A 1 216 ? -11.063 0.918 -29.595 1.00 96.31 216 LEU A C 1
ATOM 1705 O O . LEU A 1 216 ? -11.155 1.827 -28.768 1.00 96.31 216 LEU A O 1
ATOM 1709 N N . THR A 1 217 ? -11.538 1.051 -30.828 1.00 96.56 217 THR A N 1
ATOM 1710 C CA . THR A 1 217 ? -12.192 2.275 -31.302 1.00 96.56 217 THR A CA 1
ATOM 1711 C C . THR A 1 217 ? -13.690 2.236 -31.006 1.00 96.56 217 THR A C 1
ATOM 1713 O O . THR A 1 217 ? -14.395 1.310 -31.408 1.00 96.56 217 THR A O 1
ATOM 1716 N N . ASN A 1 218 ? -14.212 3.250 -30.314 1.00 95.00 218 ASN A N 1
ATOM 1717 C CA . ASN A 1 218 ? -15.654 3.368 -30.092 1.00 95.00 218 ASN A CA 1
ATOM 1718 C C . ASN A 1 218 ? -16.393 3.925 -31.327 1.00 95.00 218 ASN A C 1
ATOM 1720 O O . ASN A 1 218 ? -15.783 4.400 -32.281 1.00 95.00 218 ASN A O 1
ATOM 1724 N N . LYS A 1 219 ? -17.736 3.951 -31.286 1.00 94.00 219 LYS A N 1
ATOM 1725 C CA . LYS A 1 219 ? -18.580 4.484 -32.381 1.00 94.00 219 LYS A CA 1
ATOM 1726 C C . LYS A 1 219 ? -18.273 5.940 -32.773 1.00 94.00 219 LYS A C 1
ATOM 1728 O O . LYS A 1 219 ? -18.642 6.356 -33.862 1.00 94.00 219 LYS A O 1
ATOM 1733 N N . LYS A 1 220 ? -17.649 6.718 -31.883 1.00 92.75 220 LYS A N 1
ATOM 1734 C CA . LYS A 1 220 ? -17.275 8.125 -32.096 1.00 92.75 220 LYS A CA 1
ATOM 1735 C C . LYS A 1 220 ? -15.814 8.295 -32.541 1.00 92.75 220 LYS A C 1
ATOM 1737 O O . LYS A 1 220 ? -15.363 9.427 -32.643 1.00 92.75 220 LYS A O 1
ATOM 1742 N N . GLY A 1 221 ? -15.070 7.208 -32.762 1.00 92.94 221 GLY A N 1
ATOM 1743 C CA . GLY A 1 221 ? -13.666 7.260 -33.180 1.00 92.94 221 GLY A CA 1
ATOM 1744 C C . GLY A 1 221 ? -12.647 7.463 -32.051 1.00 92.94 221 GLY A C 1
ATOM 1745 O O . GLY A 1 221 ? -11.482 7.712 -32.336 1.00 92.94 221 GLY A O 1
ATOM 1746 N N . TYR A 1 222 ? -13.045 7.361 -30.778 1.00 95.50 222 TYR A N 1
ATOM 1747 C CA . TYR A 1 222 ? -12.145 7.538 -29.627 1.00 95.50 222 TYR A CA 1
ATOM 1748 C C . TYR A 1 222 ? -11.649 6.198 -29.060 1.00 95.50 222 TYR A C 1
ATOM 1750 O O . TYR A 1 222 ? -12.395 5.211 -29.115 1.00 95.50 222 TYR A O 1
ATOM 1758 N N . PRO A 1 223 ? -10.434 6.165 -28.474 1.00 97.31 223 PRO A N 1
ATOM 1759 C CA . PRO A 1 223 ? -9.880 4.958 -27.874 1.00 97.31 223 PRO A CA 1
ATOM 1760 C C . PRO A 1 223 ? -10.652 4.564 -26.613 1.00 97.31 223 PRO A C 1
ATOM 1762 O O . PRO A 1 223 ? -11.021 5.404 -25.793 1.00 97.31 223 PRO A O 1
ATOM 1765 N N . THR A 1 224 ? -10.880 3.265 -26.452 1.00 96.94 224 THR A N 1
ATOM 1766 C CA . THR A 1 224 ? -11.532 2.650 -25.295 1.00 96.94 224 THR A CA 1
ATOM 1767 C C . THR A 1 224 ? -10.909 1.291 -24.999 1.00 96.94 224 THR A C 1
ATOM 1769 O O . THR A 1 224 ? -10.418 0.620 -25.894 1.00 96.94 224 THR A O 1
ATOM 1772 N N . LEU A 1 225 ? -10.930 0.857 -23.745 1.00 97.38 225 LEU A N 1
ATOM 1773 C CA . LEU A 1 225 ? -10.456 -0.471 -23.349 1.00 97.38 225 LEU A CA 1
ATOM 1774 C C . LEU A 1 225 ? -11.623 -1.461 -23.282 1.00 97.38 225 LEU A C 1
ATOM 1776 O O . LEU A 1 225 ? -12.761 -1.059 -23.020 1.00 97.38 225 LEU A O 1
ATOM 1780 N N . SER A 1 226 ? -11.354 -2.759 -23.455 1.00 96.75 226 SER A N 1
ATOM 1781 C CA . SER A 1 226 ? -12.376 -3.798 -23.268 1.00 96.75 226 SER A CA 1
ATOM 1782 C C . SER A 1 226 ? -12.870 -3.855 -21.815 1.00 96.75 226 SER A C 1
ATOM 1784 O O . SER A 1 226 ? -12.241 -3.323 -20.898 1.00 96.75 226 SER A O 1
ATOM 1786 N N . LYS A 1 227 ? -14.012 -4.507 -21.563 1.00 95.75 227 LYS A N 1
ATOM 1787 C CA . LYS A 1 227 ? -14.590 -4.574 -20.208 1.00 95.75 227 LYS A CA 1
ATOM 1788 C C . LYS A 1 227 ? -13.687 -5.280 -19.195 1.00 95.75 227 LYS A C 1
ATOM 1790 O O . LYS A 1 227 ? -13.677 -4.885 -18.032 1.00 95.75 227 LYS A O 1
ATOM 1795 N N . MET A 1 228 ? -12.916 -6.277 -19.627 1.00 94.38 228 MET A N 1
ATOM 1796 C CA . MET A 1 228 ? -11.941 -6.955 -18.767 1.00 94.38 228 MET A CA 1
ATOM 1797 C C . MET A 1 228 ? -10.792 -6.020 -18.383 1.00 94.38 228 MET A C 1
ATOM 1799 O O . MET A 1 228 ? -10.482 -5.892 -17.201 1.00 94.38 228 MET A O 1
ATOM 1803 N N . HIS A 1 229 ? -10.256 -5.272 -19.350 1.00 96.62 229 HIS A N 1
ATOM 1804 C CA . HIS A 1 229 ? -9.249 -4.246 -19.090 1.00 96.62 229 HIS A CA 1
ATOM 1805 C C . HIS A 1 229 ? -9.781 -3.159 -18.160 1.00 96.62 229 HIS A C 1
ATOM 1807 O O . HIS A 1 229 ? -9.128 -2.834 -17.178 1.00 96.62 229 HIS A O 1
ATOM 1813 N N . GLN A 1 230 ? -10.993 -2.646 -18.397 1.00 96.31 230 GLN A N 1
ATOM 1814 C CA . GLN A 1 230 ? -11.613 -1.659 -17.507 1.00 96.31 230 GLN A CA 1
ATOM 1815 C C . GLN A 1 230 ? -11.631 -2.151 -16.051 1.00 96.31 230 GLN A C 1
ATOM 1817 O O . GLN A 1 230 ? -11.186 -1.431 -15.163 1.00 96.31 230 GLN A O 1
ATOM 1822 N N . LYS A 1 231 ? -12.075 -3.393 -15.808 1.00 94.81 231 LYS A N 1
ATOM 1823 C CA . LYS A 1 231 ? -12.087 -3.991 -14.462 1.00 94.81 231 LYS A CA 1
ATOM 1824 C C . LYS A 1 231 ? -10.688 -4.090 -13.851 1.00 94.81 231 LYS A C 1
ATOM 1826 O O . LYS A 1 231 ? -10.525 -3.772 -12.678 1.00 94.81 231 LYS A O 1
ATOM 1831 N N . PHE A 1 232 ? -9.693 -4.510 -14.628 1.00 95.19 232 PHE A N 1
ATOM 1832 C CA . PHE A 1 232 ? -8.320 -4.634 -14.143 1.00 95.19 232 PHE A CA 1
ATOM 1833 C C . PHE A 1 232 ? -7.692 -3.273 -13.803 1.00 95.19 232 PHE A C 1
ATOM 1835 O O . PHE A 1 232 ? -7.160 -3.097 -12.711 1.00 95.19 232 PHE A O 1
ATOM 1842 N N . PHE A 1 233 ? -7.838 -2.274 -14.676 1.00 95.38 233 PHE A N 1
ATOM 1843 C CA . PHE A 1 233 ? -7.358 -0.914 -14.412 1.00 95.38 233 PHE A CA 1
ATOM 1844 C C . PHE A 1 233 ? -8.045 -0.286 -13.195 1.00 95.38 233 PHE A C 1
ATOM 1846 O O . PHE A 1 233 ? -7.380 0.371 -12.404 1.00 95.38 233 PHE A O 1
ATOM 1853 N N . LEU A 1 234 ? -9.342 -0.535 -12.979 1.00 93.12 234 LEU A N 1
ATOM 1854 C CA . LEU A 1 234 ? -10.039 -0.073 -11.773 1.00 93.12 234 LEU A CA 1
ATOM 1855 C C . LEU A 1 234 ? -9.460 -0.671 -10.478 1.00 93.12 234 LEU A C 1
ATOM 1857 O O . LEU A 1 234 ? -9.462 0.024 -9.462 1.00 93.12 234 LEU A O 1
ATOM 1861 N N . LYS A 1 235 ? -8.937 -1.908 -10.507 1.00 92.25 235 LYS A N 1
ATOM 1862 C CA . LYS A 1 235 ? -8.167 -2.483 -9.387 1.00 92.25 235 LYS A CA 1
ATOM 1863 C C . LYS A 1 235 ? -6.814 -1.776 -9.242 1.00 92.25 235 LYS A C 1
ATOM 1865 O O . LYS A 1 235 ? -6.502 -1.274 -8.170 1.00 92.25 235 LYS A O 1
ATOM 1870 N N . LEU A 1 236 ? -6.055 -1.634 -10.334 1.00 93.06 236 LEU A N 1
ATOM 1871 C CA . LEU A 1 236 ? -4.751 -0.948 -10.331 1.00 93.06 236 LEU A CA 1
ATOM 1872 C C . LEU A 1 236 ? -4.829 0.505 -9.841 1.00 93.06 236 LEU A C 1
ATOM 1874 O O . LEU A 1 236 ? -3.911 0.991 -9.184 1.00 93.06 236 LEU A O 1
ATOM 1878 N N . PHE A 1 237 ? -5.932 1.201 -10.119 1.00 91.19 237 PHE A N 1
ATOM 1879 C CA . PHE A 1 237 ? -6.152 2.589 -9.716 1.00 91.19 237 PHE A CA 1
ATOM 1880 C C . PHE A 1 237 ? -6.303 2.805 -8.208 1.00 91.19 237 PHE A C 1
ATOM 1882 O O . PHE A 1 237 ? -6.268 3.949 -7.750 1.00 91.19 237 PHE A O 1
ATOM 1889 N N . GLN A 1 238 ? -6.448 1.728 -7.437 1.00 85.62 238 GLN A N 1
ATOM 1890 C CA . GLN A 1 238 ? -6.396 1.767 -5.975 1.00 85.62 238 GLN A CA 1
ATOM 1891 C C . GLN A 1 238 ? -4.952 1.902 -5.463 1.00 85.62 238 GLN A C 1
ATOM 1893 O O . GLN A 1 238 ? -4.732 2.317 -4.328 1.00 85.62 238 GLN A O 1
ATOM 1898 N N . HIS A 1 239 ? -3.964 1.626 -6.318 1.00 85.75 239 HIS A N 1
ATOM 1899 C CA . HIS A 1 239 ? -2.545 1.693 -6.001 1.00 85.75 239 HIS A CA 1
ATOM 1900 C C . HIS A 1 239 ? -1.893 2.942 -6.613 1.00 85.75 239 HIS A C 1
ATOM 1902 O O . HIS A 1 239 ? -2.290 3.455 -7.664 1.00 85.75 239 HIS A O 1
ATOM 1908 N N . LYS A 1 240 ? -0.833 3.433 -5.964 1.00 86.56 240 LYS A N 1
ATOM 1909 C CA . LYS A 1 240 ? -0.044 4.583 -6.433 1.00 86.56 240 LYS A CA 1
ATOM 1910 C C . LYS A 1 240 ? 0.956 4.154 -7.517 1.00 86.56 240 LYS A C 1
ATOM 1912 O O . LYS A 1 240 ? 2.154 4.086 -7.266 1.00 86.56 240 LYS A O 1
ATOM 1917 N N . ILE A 1 241 ? 0.447 3.864 -8.714 1.00 92.56 241 ILE A N 1
ATOM 1918 C CA . ILE A 1 241 ? 1.218 3.364 -9.866 1.00 92.56 241 ILE A CA 1
ATOM 1919 C C . ILE A 1 241 ? 1.326 4.442 -10.958 1.00 92.56 241 ILE A C 1
ATOM 1921 O O . ILE A 1 241 ? 0.428 5.273 -11.114 1.00 92.56 241 ILE A O 1
ATOM 1925 N N . ARG A 1 242 ? 2.425 4.434 -11.726 1.00 95.81 242 ARG A N 1
ATOM 1926 C CA . ARG A 1 242 ? 2.599 5.270 -12.929 1.00 95.81 242 ARG A CA 1
ATOM 1927 C C . ARG A 1 242 ? 2.186 4.515 -14.191 1.00 95.81 242 ARG A C 1
ATOM 1929 O O . ARG A 1 242 ? 2.481 3.332 -14.321 1.00 95.81 242 ARG A O 1
ATOM 1936 N N . TYR A 1 243 ? 1.569 5.201 -15.144 1.00 97.75 243 TYR A N 1
ATOM 1937 C CA . TYR A 1 243 ? 1.086 4.589 -16.383 1.00 97.75 243 TYR A CA 1
ATOM 1938 C C . TYR A 1 243 ? 1.881 5.111 -17.575 1.00 97.75 243 TYR A C 1
ATOM 1940 O O . TYR A 1 243 ? 2.070 6.316 -17.695 1.00 97.75 243 TYR A O 1
ATOM 1948 N N . PHE A 1 244 ? 2.338 4.236 -18.467 1.00 98.19 244 PHE A N 1
ATOM 1949 C CA . PHE A 1 244 ? 3.113 4.629 -19.646 1.00 98.19 244 PHE A CA 1
ATOM 1950 C C . PHE A 1 244 ? 2.442 4.141 -20.920 1.00 98.19 244 PHE A C 1
ATOM 1952 O O . PHE A 1 244 ? 2.306 2.940 -21.115 1.00 98.19 244 PHE A O 1
ATOM 1959 N N . LEU A 1 245 ? 2.047 5.053 -21.806 1.00 98.12 245 LEU A N 1
ATOM 1960 C CA . LEU A 1 245 ? 1.588 4.680 -23.143 1.00 98.12 245 LEU A CA 1
ATOM 1961 C C . LEU A 1 245 ? 2.774 4.157 -23.961 1.00 98.12 245 LEU A C 1
ATOM 1963 O O . LEU A 1 245 ? 3.860 4.726 -23.885 1.00 98.12 245 LEU A O 1
ATOM 1967 N N . LYS A 1 246 ? 2.578 3.103 -24.755 1.00 96.62 246 LYS A N 1
ATOM 1968 C CA . LYS A 1 246 ? 3.612 2.531 -25.637 1.00 96.62 246 LYS A CA 1
ATOM 1969 C C . LYS A 1 246 ? 3.114 2.454 -27.077 1.00 96.62 246 LYS A C 1
ATOM 1971 O O . LYS A 1 246 ? 1.974 2.076 -27.336 1.00 96.62 246 LYS A O 1
ATOM 1976 N N . GLY A 1 247 ? 3.986 2.753 -28.034 1.00 94.81 247 GLY A N 1
ATOM 1977 C CA . GLY A 1 247 ? 3.670 2.659 -29.463 1.00 94.81 247 GLY A CA 1
ATOM 1978 C C . GLY A 1 247 ? 3.103 3.952 -30.049 1.00 94.81 247 GLY A C 1
ATOM 1979 O O . GLY A 1 247 ? 3.040 4.979 -29.381 1.00 94.81 247 GLY A O 1
ATOM 1980 N N . ARG A 1 248 ? 2.762 3.921 -31.341 1.00 93.69 248 ARG A N 1
ATOM 1981 C CA . ARG A 1 248 ? 2.316 5.112 -32.078 1.00 93.69 248 ARG A CA 1
ATOM 1982 C C . ARG A 1 248 ? 0.832 5.387 -31.814 1.00 93.69 248 ARG A C 1
ATOM 1984 O O . ARG A 1 248 ? 0.044 4.449 -31.771 1.00 93.69 248 ARG A O 1
ATOM 1991 N N . PRO A 1 249 ? 0.408 6.657 -31.725 1.00 93.81 249 PRO A N 1
ATOM 1992 C CA . PRO A 1 249 ? -0.997 6.970 -31.532 1.00 93.81 249 PRO A CA 1
ATOM 1993 C C . PRO A 1 249 ? -1.775 6.692 -32.824 1.00 93.81 249 PRO A C 1
ATOM 1995 O O . PRO A 1 249 ? -1.578 7.355 -33.842 1.00 93.81 249 PRO A O 1
ATOM 1998 N N . HIS A 1 250 ? -2.677 5.714 -32.780 1.00 90.94 250 HIS A N 1
ATOM 1999 C CA . HIS A 1 250 ? -3.544 5.362 -33.908 1.00 90.94 250 HIS A CA 1
ATOM 2000 C C . HIS A 1 250 ? -4.770 6.280 -34.005 1.00 90.94 250 HIS A C 1
ATOM 2002 O O . HIS A 1 250 ? -5.264 6.552 -35.098 1.00 90.94 250 HIS A O 1
ATOM 2008 N N . HIS A 1 251 ? -5.240 6.802 -32.870 1.00 92.19 251 HIS A N 1
ATOM 2009 C CA . HIS A 1 251 ? -6.419 7.662 -32.801 1.00 92.19 251 HIS A CA 1
ATOM 2010 C C . HIS A 1 251 ? -6.012 9.136 -32.906 1.00 92.19 251 HIS A C 1
ATOM 2012 O O . HIS A 1 251 ? -5.295 9.655 -32.054 1.00 92.19 251 HIS A O 1
ATOM 2018 N N . HIS A 1 252 ? -6.455 9.808 -33.972 1.00 88.19 252 HIS A N 1
ATOM 2019 C CA . HIS A 1 252 ? -6.169 11.226 -34.255 1.00 88.19 252 HIS A CA 1
ATOM 2020 C C . HIS A 1 252 ? -4.675 11.602 -34.293 1.00 88.19 252 HIS A C 1
ATOM 2022 O O . HIS A 1 252 ? -4.351 12.780 -34.182 1.00 88.19 252 HIS A O 1
ATOM 2028 N N . GLN A 1 253 ? -3.769 10.624 -34.430 1.00 90.06 253 GLN A N 1
ATOM 2029 C CA . GLN A 1 253 ? -2.310 10.816 -34.394 1.00 90.06 253 GLN A CA 1
ATOM 2030 C C . GLN A 1 253 ? -1.800 11.545 -33.134 1.00 90.06 253 GLN A C 1
ATOM 2032 O O . GLN A 1 253 ? -0.714 12.121 -33.143 1.00 90.06 253 GLN A O 1
ATOM 2037 N N . ARG A 1 254 ? -2.568 11.502 -32.037 1.00 94.06 254 ARG A N 1
ATOM 2038 C CA . ARG A 1 254 ? -2.242 12.134 -30.752 1.00 94.06 254 ARG A CA 1
ATOM 2039 C C . ARG A 1 254 ? -2.442 11.148 -29.604 1.00 94.06 254 ARG A C 1
ATOM 2041 O O . ARG A 1 254 ? -3.320 10.291 -29.656 1.00 94.06 254 ARG A O 1
ATOM 2048 N N . TYR A 1 255 ? -1.651 11.285 -28.553 1.00 96.31 255 TYR A N 1
ATOM 2049 C CA . TYR A 1 255 ? -1.775 10.551 -27.297 1.00 96.31 255 TYR A CA 1
ATOM 2050 C C . TYR A 1 255 ? -2.851 11.128 -26.374 1.00 96.31 255 TYR A C 1
ATOM 2052 O O . TYR A 1 255 ? -3.440 10.378 -25.596 1.00 96.31 255 TYR A O 1
ATOM 2060 N N . LEU A 1 256 ? -3.168 12.424 -26.485 1.00 96.44 256 LEU A N 1
ATOM 2061 C CA . LEU A 1 256 ? -4.171 13.088 -25.638 1.00 96.44 256 LEU A CA 1
ATOM 2062 C C . LEU A 1 256 ? -5.509 12.314 -25.493 1.00 96.44 256 LEU A C 1
ATOM 2064 O O . LEU A 1 256 ? -5.985 12.195 -24.363 1.00 96.44 256 LEU A O 1
ATOM 2068 N N . PRO A 1 257 ? -6.115 11.726 -26.552 1.00 96.81 257 PRO A N 1
ATOM 2069 C CA . PRO A 1 257 ? -7.338 10.926 -26.412 1.00 96.81 257 PRO A CA 1
ATOM 2070 C C . PRO A 1 257 ? -7.189 9.704 -25.491 1.00 96.81 257 PRO A C 1
ATOM 2072 O O . PRO A 1 257 ? -8.131 9.335 -24.793 1.00 96.81 257 PRO A O 1
ATOM 2075 N N . TYR A 1 258 ? -6.010 9.079 -25.468 1.00 97.69 258 TYR A N 1
ATOM 2076 C CA . TYR A 1 258 ? -5.715 7.932 -24.608 1.00 97.69 258 TYR A CA 1
ATOM 2077 C C . TYR A 1 258 ? -5.581 8.365 -23.145 1.00 97.69 258 TYR A C 1
ATOM 2079 O O . TYR A 1 258 ? -6.144 7.721 -22.260 1.00 97.69 258 TYR A O 1
ATOM 2087 N N . VAL A 1 259 ? -4.900 9.490 -22.897 1.00 96.69 259 VAL A N 1
ATOM 2088 C CA . VAL A 1 259 ? -4.785 10.096 -21.560 1.00 96.69 259 VAL A CA 1
ATOM 2089 C C . VAL A 1 259 ? -6.169 10.447 -21.018 1.00 96.69 259 VAL A C 1
ATOM 2091 O O . VAL A 1 259 ? -6.522 10.034 -19.918 1.00 96.69 259 VAL A O 1
ATOM 2094 N N . GLN A 1 260 ? -6.996 11.122 -21.823 1.00 95.88 260 GLN A N 1
ATOM 2095 C CA . GLN A 1 260 ? -8.375 11.464 -21.463 1.00 95.88 260 GLN A CA 1
ATOM 2096 C C . GLN A 1 260 ? -9.214 10.227 -21.131 1.00 95.88 260 GLN A C 1
ATOM 2098 O O . GLN A 1 260 ? -10.018 10.263 -20.202 1.00 95.88 260 GLN A O 1
ATOM 2103 N N . TYR A 1 261 ? -9.028 9.123 -21.860 1.00 96.69 261 TYR A N 1
ATOM 2104 C CA . TYR A 1 261 ? -9.728 7.878 -21.560 1.00 96.69 261 TYR A CA 1
ATOM 2105 C C . TYR A 1 261 ? -9.271 7.253 -20.233 1.00 96.69 261 TYR A C 1
ATOM 2107 O O . TYR A 1 261 ? -10.114 6.818 -19.448 1.00 96.69 261 TYR A O 1
ATOM 2115 N N . LEU A 1 262 ? -7.964 7.229 -19.948 1.00 95.94 262 LEU A N 1
ATOM 2116 C CA . LEU A 1 262 ? -7.447 6.731 -18.668 1.00 95.94 262 LEU A CA 1
ATOM 2117 C C . LEU A 1 262 ? -7.920 7.596 -17.490 1.00 95.94 262 LEU A C 1
ATOM 2119 O O . LEU A 1 262 ? -8.335 7.054 -16.469 1.00 95.94 262 LEU A O 1
ATOM 2123 N N . GLU A 1 263 ? -7.937 8.921 -17.645 1.00 94.44 263 GLU A N 1
ATOM 2124 C CA . GLU A 1 263 ? -8.494 9.854 -16.657 1.00 94.44 263 GLU A CA 1
ATOM 2125 C C . GLU A 1 263 ? -10.001 9.664 -16.464 1.00 94.44 263 GLU A C 1
ATOM 2127 O O . GLU A 1 263 ? -10.492 9.681 -15.334 1.00 94.44 263 GLU A O 1
ATOM 2132 N N . HIS A 1 264 ? -10.743 9.441 -17.552 1.00 94.19 264 HIS A N 1
ATOM 2133 C CA . HIS A 1 264 ? -12.159 9.110 -17.478 1.00 94.19 264 HIS A CA 1
ATOM 2134 C C . HIS A 1 264 ? -12.366 7.814 -16.689 1.00 94.19 264 HIS A C 1
ATOM 2136 O O . HIS A 1 264 ? -13.127 7.810 -15.724 1.00 94.19 264 HIS A O 1
ATOM 2142 N N . LEU A 1 265 ? -11.647 6.739 -17.020 1.00 93.75 265 LEU A N 1
ATOM 2143 C CA . LEU A 1 265 ? -11.753 5.471 -16.300 1.00 93.75 265 LEU A CA 1
ATOM 2144 C C . LEU A 1 265 ? -11.373 5.635 -14.818 1.00 93.75 265 LEU A C 1
ATOM 2146 O O . LEU A 1 265 ? -12.084 5.142 -13.944 1.00 93.75 265 LEU A O 1
ATOM 2150 N N . TRP A 1 266 ? -10.318 6.399 -14.524 1.00 91.62 266 TRP A N 1
ATOM 2151 C CA . TRP A 1 266 ? -9.926 6.768 -13.162 1.00 91.62 266 TRP A CA 1
ATOM 2152 C C . TRP A 1 266 ? -11.047 7.505 -12.426 1.00 91.62 266 TRP A C 1
ATOM 2154 O O . TRP A 1 266 ? -11.298 7.214 -11.263 1.00 91.62 266 TRP A O 1
ATOM 2164 N N . SER A 1 267 ? -11.773 8.408 -13.092 1.00 89.12 267 SER A N 1
ATOM 2165 C CA . SER A 1 267 ? -12.922 9.109 -12.501 1.00 89.12 267 SER A CA 1
ATOM 2166 C C . SER A 1 267 ? -14.131 8.200 -12.244 1.00 89.12 267 SER A C 1
ATOM 2168 O O . SER A 1 267 ? -14.899 8.461 -11.323 1.00 89.12 267 SER A O 1
ATOM 2170 N N . THR A 1 268 ? -14.280 7.114 -13.016 1.00 89.06 268 THR A N 1
ATOM 2171 C CA . THR A 1 268 ? -15.371 6.135 -12.846 1.00 89.06 268 THR A CA 1
ATOM 2172 C C . THR A 1 268 ? -15.131 5.127 -11.732 1.00 89.06 268 THR A C 1
ATOM 2174 O O . THR A 1 268 ? -16.037 4.354 -11.417 1.00 89.06 268 THR A O 1
ATOM 2177 N N . ARG A 1 269 ? -13.936 5.115 -11.120 1.00 82.50 269 ARG A N 1
ATOM 2178 C CA . ARG A 1 269 ? -13.728 4.360 -9.880 1.00 82.50 269 ARG A CA 1
ATOM 2179 C C . ARG A 1 269 ? -14.796 4.774 -8.877 1.00 82.50 269 ARG A C 1
ATOM 2181 O O . ARG A 1 269 ? -15.187 5.942 -8.874 1.00 82.50 269 ARG A O 1
ATOM 2188 N N . SER A 1 270 ? -15.237 3.839 -8.039 1.00 67.12 270 SER A N 1
ATOM 2189 C CA . SER A 1 270 ? -16.175 4.118 -6.951 1.00 67.12 270 SER A CA 1
ATOM 2190 C C . SER A 1 270 ? -15.654 5.316 -6.155 1.00 67.12 270 SER A C 1
ATOM 2192 O O . SER A 1 270 ? -14.684 5.221 -5.408 1.00 67.12 270 SER A O 1
ATOM 2194 N N . SER A 1 271 ? -16.220 6.487 -6.438 1.00 53.94 271 SER A N 1
ATOM 2195 C CA . SER A 1 271 ? -15.678 7.784 -6.053 1.00 53.94 271 SER A CA 1
ATOM 2196 C C . SER A 1 271 ? -16.348 8.210 -4.767 1.00 53.94 271 SER A C 1
ATOM 2198 O O . SER A 1 271 ? -17.148 9.132 -4.715 1.00 53.94 271 SER A O 1
ATOM 2200 N N . CYS A 1 272 ? -15.999 7.503 -3.707 1.00 47.66 272 CYS A N 1
ATOM 2201 C CA . CYS A 1 272 ? -16.033 8.046 -2.369 1.00 47.66 272 CYS A CA 1
ATOM 2202 C C . CYS A 1 272 ? -15.043 7.200 -1.579 1.00 47.66 272 CYS A C 1
ATOM 2204 O O . CYS A 1 272 ? -15.391 6.076 -1.217 1.00 47.66 272 CYS A O 1
ATOM 2206 N N . PRO A 1 273 ? -13.800 7.660 -1.343 1.00 55.53 273 PRO A N 1
ATOM 2207 C CA . PRO A 1 273 ? -13.210 7.251 -0.093 1.00 55.53 273 PRO A CA 1
ATOM 2208 C C . PRO A 1 273 ? -14.195 7.778 0.949 1.00 55.53 273 PRO A C 1
ATOM 2210 O O . PRO A 1 273 ? -14.362 8.992 1.091 1.00 55.53 273 PRO A O 1
ATOM 2213 N N . ASP A 1 274 ? -14.941 6.875 1.576 1.00 67.50 274 ASP A N 1
ATOM 2214 C CA . ASP A 1 274 ? -15.708 7.237 2.752 1.00 67.50 274 ASP A CA 1
ATOM 2215 C C . ASP A 1 274 ? -14.753 7.902 3.763 1.00 67.50 274 ASP A C 1
ATOM 2217 O O . ASP A 1 274 ? -13.520 7.873 3.623 1.00 67.50 274 ASP A O 1
ATOM 2221 N N . ALA A 1 275 ? -15.303 8.581 4.772 1.00 71.25 275 ALA A N 1
ATOM 2222 C CA . ALA A 1 275 ? -14.473 9.240 5.784 1.00 71.25 275 ALA A CA 1
ATOM 2223 C C . ALA A 1 275 ? -13.393 8.284 6.341 1.00 71.25 275 ALA A C 1
ATOM 2225 O O . ALA A 1 275 ? -12.262 8.702 6.586 1.00 71.25 275 ALA A O 1
ATOM 2226 N N . LYS A 1 276 ? -13.724 6.986 6.403 1.00 76.19 276 LYS A N 1
ATOM 2227 C CA . LYS A 1 276 ? -12.836 5.879 6.746 1.00 76.19 276 LYS A CA 1
ATOM 2228 C C . LYS A 1 276 ? -11.675 5.696 5.760 1.00 76.19 276 LYS A C 1
ATOM 2230 O O . LYS A 1 276 ? -10.531 5.819 6.172 1.00 76.19 276 LYS A O 1
ATOM 2235 N N . ALA A 1 277 ? -11.912 5.491 4.468 1.00 76.81 277 ALA A N 1
ATOM 2236 C CA . ALA A 1 277 ? -10.841 5.296 3.489 1.00 76.81 277 ALA A CA 1
ATOM 2237 C C . ALA A 1 277 ? -9.912 6.519 3.366 1.00 76.81 277 ALA A C 1
ATOM 2239 O O . ALA A 1 277 ? -8.723 6.373 3.087 1.00 76.81 277 ALA A O 1
ATOM 2240 N N . THR A 1 278 ? -10.425 7.734 3.596 1.00 80.44 278 THR A N 1
ATOM 2241 C CA . THR A 1 278 ? -9.579 8.942 3.659 1.00 80.44 278 THR A CA 1
ATOM 2242 C C . THR A 1 278 ? -8.678 8.931 4.895 1.00 80.44 278 THR A C 1
ATOM 2244 O O . THR A 1 278 ? -7.501 9.276 4.791 1.00 80.44 278 THR A O 1
ATOM 2247 N N . PHE A 1 279 ? -9.220 8.518 6.042 1.00 82.56 279 PHE A N 1
ATOM 2248 C CA . PHE A 1 279 ? -8.478 8.351 7.290 1.00 82.56 279 PHE A CA 1
ATOM 2249 C C . PHE A 1 279 ? -7.421 7.237 7.192 1.00 82.56 279 PHE A C 1
ATOM 2251 O O . PHE A 1 279 ? -6.304 7.417 7.663 1.00 82.56 279 PHE A O 1
ATOM 2258 N N . GLU A 1 280 ? -7.731 6.125 6.519 1.00 84.50 280 GLU A N 1
ATOM 2259 C CA . GLU A 1 280 ? -6.848 4.959 6.352 1.00 84.50 280 GLU A CA 1
ATOM 2260 C C . GLU A 1 280 ? -5.758 5.155 5.288 1.00 84.50 280 GLU A C 1
ATOM 2262 O O . GLU A 1 280 ? -4.727 4.487 5.332 1.00 84.50 280 GLU A O 1
ATOM 2267 N N . ALA A 1 281 ? -5.940 6.075 4.335 1.00 82.88 281 ALA A N 1
ATOM 2268 C CA . ALA A 1 281 ? -5.031 6.251 3.199 1.00 82.88 281 ALA A CA 1
ATOM 2269 C C . ALA A 1 281 ? -3.537 6.433 3.564 1.00 82.88 281 ALA A C 1
ATOM 2271 O O . ALA A 1 281 ? -2.692 5.908 2.829 1.00 82.88 281 ALA A O 1
ATOM 2272 N N . PRO A 1 282 ? -3.161 7.156 4.641 1.00 87.25 282 PRO A N 1
ATOM 2273 C CA . PRO A 1 282 ? -1.770 7.249 5.089 1.00 87.25 282 PRO A CA 1
ATOM 2274 C C . PRO A 1 282 ? -1.213 5.946 5.682 1.00 87.25 282 PRO A C 1
ATOM 2276 O O . PRO A 1 282 ? 0.001 5.775 5.698 1.00 87.25 282 PRO A O 1
ATOM 2279 N N . TYR A 1 283 ? -2.083 5.047 6.148 1.00 88.31 283 TYR A N 1
ATOM 2280 C CA . TYR A 1 283 ? -1.737 3.808 6.853 1.00 88.31 283 TYR A CA 1
ATOM 2281 C C . TYR A 1 283 ? -1.709 2.571 5.943 1.00 88.31 283 TYR A C 1
ATOM 2283 O O . TYR A 1 283 ? -1.398 1.473 6.401 1.00 88.31 283 TYR A O 1
ATOM 2291 N N . LEU A 1 284 ? -2.013 2.721 4.649 1.00 87.06 284 LEU A N 1
ATOM 2292 C CA . LEU A 1 284 ? -1.961 1.617 3.689 1.00 87.06 284 LEU A CA 1
ATOM 2293 C C . LEU A 1 284 ? -0.554 1.005 3.622 1.00 87.06 284 LEU A C 1
ATOM 2295 O O . LEU A 1 284 ? 0.406 1.674 3.235 1.00 87.06 284 LEU A O 1
ATOM 2299 N N . ASP A 1 285 ? -0.467 -0.284 3.963 1.00 88.25 285 ASP A N 1
ATOM 2300 C CA . ASP A 1 285 ? 0.767 -1.070 4.097 1.00 88.25 285 ASP A CA 1
ATOM 2301 C C . ASP A 1 285 ? 1.799 -0.491 5.088 1.00 88.25 285 ASP A C 1
ATOM 2303 O O . ASP A 1 285 ? 2.985 -0.809 5.004 1.00 88.25 285 ASP A O 1
ATOM 2307 N N . TYR A 1 286 ? 1.372 0.357 6.029 1.00 90.56 286 TYR A N 1
ATOM 2308 C CA . TYR A 1 286 ? 2.232 0.885 7.085 1.00 90.56 286 TYR A CA 1
ATOM 2309 C C . TYR A 1 286 ? 2.205 -0.040 8.307 1.00 90.56 286 TYR A C 1
ATOM 2311 O O . TYR A 1 286 ? 1.162 -0.239 8.927 1.00 90.56 286 TYR A O 1
ATOM 2319 N N . LEU A 1 287 ? 3.357 -0.618 8.657 1.00 91.88 287 LEU A N 1
ATOM 2320 C CA . LEU A 1 287 ? 3.464 -1.541 9.787 1.00 91.88 287 LEU A CA 1
ATOM 2321 C C . LEU A 1 287 ? 3.416 -0.789 11.122 1.00 91.88 287 LEU A C 1
ATOM 2323 O O . LEU A 1 287 ? 4.191 0.139 11.356 1.00 91.88 287 LEU A O 1
ATOM 2327 N N . GLN A 1 288 ? 2.539 -1.236 12.020 1.00 90.94 288 GLN A N 1
ATOM 2328 C CA . GLN A 1 288 ? 2.395 -0.705 13.374 1.00 90.94 288 GLN A CA 1
ATOM 2329 C C . GLN A 1 288 ? 2.480 -1.843 14.389 1.00 90.94 288 GLN A C 1
ATOM 2331 O O . GLN A 1 288 ? 1.938 -2.926 14.168 1.00 90.94 288 GLN A O 1
ATOM 2336 N N . ALA A 1 289 ? 3.151 -1.594 15.514 1.00 91.94 289 ALA A N 1
ATOM 2337 C CA . ALA A 1 289 ? 3.101 -2.512 16.642 1.00 91.94 289 ALA A CA 1
ATOM 2338 C C . ALA A 1 289 ? 1.691 -2.472 17.264 1.00 91.94 289 ALA A C 1
ATOM 2340 O O . ALA A 1 289 ? 1.172 -1.373 17.484 1.00 91.94 289 ALA A O 1
ATOM 2341 N N . PRO A 1 290 ? 1.069 -3.629 17.560 1.00 94.19 290 PRO A N 1
ATOM 2342 C CA . PRO A 1 290 ? -0.177 -3.667 18.315 1.00 94.19 290 PRO A CA 1
ATOM 2343 C C . PRO A 1 290 ? -0.020 -2.971 19.670 1.00 94.19 290 PRO A C 1
ATOM 2345 O O . PRO A 1 290 ? 1.024 -3.086 20.316 1.00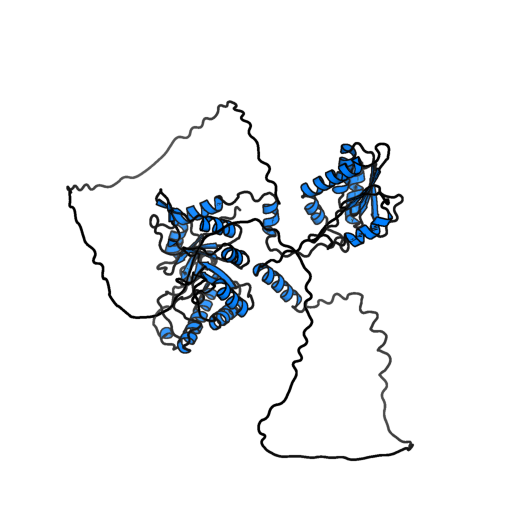 94.19 290 PRO A O 1
ATOM 2348 N N . LEU A 1 291 ? -1.061 -2.264 20.107 1.00 92.75 291 LEU A N 1
ATOM 2349 C CA . LEU A 1 291 ? -1.067 -1.610 21.413 1.00 92.75 291 LEU A CA 1
ATOM 2350 C C . LEU A 1 291 ? -1.043 -2.653 22.541 1.00 92.75 291 LEU A C 1
ATOM 2352 O O . LEU A 1 291 ? -1.445 -3.802 22.359 1.00 92.75 291 LEU A O 1
ATOM 2356 N N . GLN A 1 292 ? -0.558 -2.248 23.719 1.00 95.81 292 GLN A N 1
ATOM 2357 C CA . GLN A 1 292 ? -0.543 -3.073 24.934 1.00 95.81 292 GLN A CA 1
ATOM 2358 C C . GLN A 1 292 ? -1.123 -2.298 26.136 1.00 95.81 292 GLN A C 1
ATOM 2360 O O . GLN A 1 292 ? -0.391 -1.992 27.080 1.00 95.81 292 GLN A O 1
ATOM 2365 N N . PRO A 1 293 ? -2.432 -1.963 26.150 1.00 94.56 293 PRO A N 1
ATOM 2366 C CA . PRO A 1 293 ? -3.012 -1.062 27.156 1.00 94.56 293 PRO A CA 1
ATOM 2367 C C . PRO A 1 293 ? -2.961 -1.590 28.594 1.00 94.56 293 PRO A C 1
ATOM 2369 O O . PRO A 1 293 ? -3.049 -0.811 29.546 1.00 94.56 293 PRO A O 1
ATOM 2372 N N . LEU A 1 294 ? -2.814 -2.905 28.789 1.00 94.50 294 LEU A N 1
ATOM 2373 C CA . LEU A 1 294 ? -2.617 -3.477 30.120 1.00 94.50 294 LEU A CA 1
ATOM 2374 C C . LEU A 1 294 ? -1.215 -3.171 30.666 1.00 94.50 294 LEU A C 1
ATOM 2376 O O . LEU A 1 294 ? -1.079 -2.769 31.824 1.00 94.50 294 LEU A O 1
ATOM 2380 N N . MET A 1 295 ? -0.186 -3.325 29.834 1.00 94.25 295 MET A N 1
ATOM 2381 C CA . MET A 1 295 ? 1.207 -3.075 30.206 1.00 94.25 295 MET A CA 1
ATOM 2382 C C . MET A 1 295 ? 1.497 -1.573 30.276 1.00 94.25 295 MET A C 1
ATOM 2384 O O . MET A 1 295 ? 2.013 -1.087 31.282 1.00 94.25 295 MET A O 1
ATOM 2388 N N . ASP A 1 296 ? 1.072 -0.832 29.256 1.00 94.00 296 ASP A N 1
ATOM 2389 C CA . ASP A 1 296 ? 1.397 0.577 29.074 1.00 94.00 296 ASP A CA 1
ATOM 2390 C C . ASP A 1 296 ? 0.214 1.483 29.421 1.00 94.00 296 ASP A C 1
ATOM 2392 O O . ASP A 1 296 ? -0.951 1.085 29.401 1.00 94.00 296 ASP A O 1
ATOM 2396 N N . ASN A 1 297 ? 0.499 2.735 29.771 1.00 94.50 297 ASN A N 1
ATOM 2397 C CA . ASN A 1 297 ? -0.537 3.747 29.943 1.00 94.50 297 ASN A CA 1
ATOM 2398 C C . ASN A 1 297 ? -0.674 4.532 28.642 1.00 94.50 297 ASN A C 1
ATOM 2400 O O . ASN A 1 297 ? 0.230 5.281 28.284 1.00 94.50 297 ASN A O 1
ATOM 2404 N N . LEU A 1 298 ? -1.812 4.377 27.964 1.00 94.00 298 LEU A N 1
ATOM 2405 C CA . LEU A 1 298 ? -2.078 5.062 26.701 1.00 94.00 298 LEU A CA 1
ATOM 2406 C C . LEU A 1 298 ? -2.061 6.589 26.848 1.00 94.00 298 LEU A C 1
ATOM 2408 O O . LEU A 1 298 ? -2.496 7.146 27.866 1.00 94.00 298 LEU A O 1
ATOM 2412 N N . GLU A 1 299 ? -1.597 7.250 25.791 1.00 95.06 299 GLU A N 1
ATOM 2413 C CA . GLU A 1 299 ? -1.565 8.702 25.663 1.00 95.06 299 GLU A CA 1
ATOM 2414 C C . GLU A 1 299 ? -2.946 9.272 25.308 1.00 95.06 299 GLU A C 1
ATOM 2416 O O . GLU A 1 299 ? -3.800 8.599 24.728 1.00 95.06 299 GLU A O 1
ATOM 2421 N N . SER A 1 300 ? -3.167 10.557 25.609 1.00 94.62 300 SER A N 1
ATOM 2422 C CA . SER A 1 300 ? -4.461 11.220 25.375 1.00 94.62 300 SER A CA 1
ATOM 2423 C C . SER A 1 300 ? -4.914 11.158 23.909 1.00 94.62 300 SER A C 1
ATOM 2425 O O . SER A 1 300 ? -6.088 10.906 23.641 1.00 94.62 300 SER A O 1
ATOM 2427 N N . GLN A 1 301 ? -3.987 11.328 22.960 1.00 93.75 301 GLN A N 1
ATOM 2428 C CA . GLN A 1 301 ? -4.289 11.293 21.524 1.00 93.75 301 GLN A CA 1
ATOM 2429 C C . GLN A 1 301 ? -4.735 9.898 21.050 1.00 93.75 301 GLN A C 1
ATOM 2431 O O . GLN A 1 301 ? -5.546 9.779 20.130 1.00 93.75 301 GLN A O 1
ATOM 2436 N N . THR A 1 302 ? -4.249 8.832 21.695 1.00 93.00 302 THR A N 1
ATOM 2437 C CA . THR A 1 302 ? -4.682 7.461 21.384 1.00 93.00 302 THR A CA 1
ATOM 2438 C C . THR A 1 302 ? -6.162 7.283 21.725 1.00 93.00 302 THR A C 1
ATOM 2440 O O . THR A 1 302 ? -6.939 6.843 20.880 1.00 93.00 302 THR A O 1
ATOM 2443 N N . TYR A 1 303 ? -6.585 7.732 22.913 1.00 94.06 303 TYR A N 1
ATOM 2444 C CA . TYR A 1 303 ? -8.004 7.731 23.285 1.00 94.06 303 TYR A CA 1
ATOM 2445 C C . TYR A 1 303 ? -8.855 8.605 22.361 1.00 94.06 303 TYR A C 1
ATOM 2447 O O . TYR A 1 303 ? -9.947 8.206 21.977 1.00 94.06 303 TYR A O 1
ATOM 2455 N N . GLU A 1 304 ? -8.353 9.778 21.969 1.00 94.69 304 GLU A N 1
ATOM 2456 C CA . GLU A 1 304 ? -9.062 10.657 21.033 1.00 94.69 304 GLU A CA 1
ATOM 2457 C C . GLU A 1 304 ? -9.318 9.981 19.688 1.00 94.69 304 GLU A C 1
ATOM 2459 O O . GLU A 1 304 ? -10.409 10.106 19.141 1.00 94.69 304 GLU A O 1
ATOM 2464 N N . THR A 1 305 ? -8.355 9.205 19.194 1.00 92.38 305 THR A N 1
ATOM 2465 C CA . THR A 1 305 ? -8.526 8.418 17.968 1.00 92.38 305 THR A CA 1
ATOM 2466 C C . THR A 1 305 ? -9.588 7.332 18.152 1.00 92.38 305 THR A C 1
ATOM 2468 O O . THR A 1 305 ? -10.445 7.165 17.289 1.00 92.38 305 THR A O 1
ATOM 2471 N N . PHE A 1 306 ? -9.598 6.634 19.294 1.00 91.88 306 PHE A N 1
ATOM 2472 C CA . PHE A 1 306 ? -10.640 5.645 19.601 1.00 91.88 306 PHE A CA 1
ATOM 2473 C C . PHE A 1 306 ? -12.042 6.253 19.643 1.00 91.88 306 PHE A C 1
ATOM 2475 O O . PHE A 1 306 ? -13.002 5.618 19.209 1.00 91.88 306 PHE A O 1
ATOM 2482 N N . GLU A 1 307 ? -12.154 7.473 20.165 1.00 94.00 307 GLU A N 1
ATOM 2483 C CA . GLU A 1 307 ? -13.412 8.197 20.346 1.00 94.00 307 GLU A CA 1
ATOM 2484 C C . GLU A 1 307 ? -14.035 8.687 19.032 1.00 94.00 307 GLU A C 1
ATOM 2486 O O . GLU A 1 307 ? -15.230 8.982 18.995 1.00 94.00 307 GLU A O 1
ATOM 2491 N N . GLN A 1 308 ? -13.255 8.731 17.949 1.00 92.00 308 GLN A N 1
ATOM 2492 C CA . GLN A 1 308 ? -13.729 9.119 16.620 1.00 92.00 308 GLN A CA 1
ATOM 2493 C C . GLN A 1 308 ? -14.543 8.028 15.911 1.00 92.00 308 GLN A C 1
ATOM 2495 O O . GLN A 1 308 ? -15.086 8.309 14.845 1.00 92.00 308 GLN A O 1
ATOM 2500 N N . ASP A 1 309 ? -14.664 6.818 16.470 1.00 92.56 309 ASP A N 1
ATOM 2501 C CA . ASP A 1 309 ? -15.507 5.750 15.916 1.00 92.56 309 ASP A CA 1
ATOM 2502 C C . ASP A 1 309 ? -16.947 5.817 16.473 1.00 92.56 309 ASP A C 1
ATOM 2504 O O . ASP A 1 309 ? -17.223 5.285 17.555 1.00 92.56 309 ASP A O 1
ATOM 2508 N N . PRO A 1 310 ? -17.915 6.418 15.751 1.00 92.94 310 PRO A N 1
ATOM 2509 C CA . PRO A 1 310 ? -19.292 6.509 16.226 1.00 92.94 310 PRO A CA 1
ATOM 2510 C C . PRO A 1 310 ? -20.014 5.157 16.224 1.00 92.94 310 PRO A C 1
ATOM 2512 O O . PRO A 1 310 ? -20.956 4.968 16.996 1.00 92.94 310 PRO A O 1
ATOM 2515 N N . VAL A 1 311 ? -19.609 4.219 15.361 1.00 94.94 311 VAL A N 1
ATOM 2516 C CA . VAL A 1 311 ? -20.283 2.926 15.211 1.00 94.94 311 VAL A CA 1
ATOM 2517 C C . VAL A 1 311 ? -20.004 2.070 16.437 1.00 94.94 311 VAL A C 1
ATOM 2519 O O . VAL A 1 311 ? -20.946 1.517 17.006 1.00 94.94 311 VAL A O 1
ATOM 2522 N N . LYS A 1 312 ? -18.747 2.031 16.897 1.00 97.31 312 LYS A N 1
ATOM 2523 C CA . LYS A 1 312 ? -18.346 1.313 18.113 1.00 97.31 312 LYS A CA 1
ATOM 2524 C C . LYS A 1 312 ? -19.228 1.687 19.304 1.00 97.31 312 LYS A C 1
ATOM 2526 O O . LYS A 1 312 ? -19.899 0.830 19.880 1.00 97.31 312 LYS A O 1
ATOM 2531 N N . TYR A 1 313 ? -19.287 2.971 19.650 1.00 98.06 313 TYR A N 1
ATOM 2532 C CA . TYR A 1 313 ? -20.034 3.421 20.829 1.00 98.06 313 TYR A CA 1
ATOM 2533 C C . TYR A 1 313 ? -21.552 3.297 20.668 1.00 98.06 313 TYR A C 1
ATOM 2535 O O . TYR A 1 313 ? -22.240 3.000 21.645 1.00 98.06 313 TYR A O 1
ATOM 2543 N N . ALA A 1 314 ? -22.083 3.447 19.449 1.00 98.06 314 ALA A N 1
ATOM 2544 C CA . ALA A 1 314 ? -23.496 3.187 19.182 1.00 98.06 314 ALA A CA 1
ATOM 2545 C C . ALA A 1 314 ? -23.868 1.717 19.449 1.00 98.06 314 ALA A C 1
ATOM 2547 O O . ALA A 1 314 ? -24.907 1.456 20.055 1.00 98.06 314 ALA A O 1
ATOM 2548 N N . GLN A 1 315 ? -23.017 0.760 19.057 1.00 98.56 315 GLN A N 1
ATOM 2549 C CA . GLN A 1 315 ? -23.248 -0.664 19.328 1.00 98.56 315 GLN A CA 1
ATOM 2550 C C . GLN A 1 315 ? -23.147 -0.993 20.822 1.00 98.56 315 GLN A C 1
ATOM 2552 O O . GLN A 1 315 ? -23.998 -1.717 21.339 1.00 98.56 315 GLN A O 1
ATOM 2557 N N . TYR A 1 316 ? -22.182 -0.407 21.540 1.00 98.69 316 TYR A N 1
ATOM 2558 C CA . TYR A 1 316 ? -22.115 -0.529 23.001 1.00 98.69 316 TYR A CA 1
ATOM 2559 C C . TYR A 1 316 ? -23.384 0.001 23.675 1.00 98.69 316 TYR A C 1
ATOM 2561 O O . TYR A 1 316 ? -23.947 -0.666 24.538 1.00 98.69 316 TYR A O 1
ATOM 2569 N N . GLU A 1 317 ? -23.879 1.169 23.267 1.00 98.69 317 GLU A N 1
ATOM 2570 C CA . GLU A 1 317 ? -25.108 1.737 23.823 1.00 98.69 317 GLU A CA 1
ATOM 2571 C C . GLU A 1 317 ? -26.333 0.846 23.565 1.00 98.69 317 GLU A C 1
ATOM 2573 O O . GLU A 1 317 ? -27.140 0.643 24.474 1.00 98.69 317 GLU A O 1
ATOM 2578 N N . VAL A 1 318 ? -26.459 0.267 22.365 1.00 98.56 318 VAL A N 1
ATOM 2579 C CA . VAL A 1 318 ? -27.525 -0.696 22.039 1.00 98.56 318 VAL A CA 1
ATOM 2580 C C . VAL A 1 318 ? -27.425 -1.944 22.917 1.00 98.56 318 VAL A C 1
ATOM 2582 O O . VAL A 1 318 ? -28.426 -2.336 23.518 1.00 98.56 318 VAL A O 1
ATOM 2585 N N . ALA A 1 319 ? -26.233 -2.534 23.042 1.00 98.69 319 ALA A N 1
ATOM 2586 C CA . ALA A 1 319 ? -26.014 -3.733 23.849 1.00 98.69 319 ALA A CA 1
ATOM 2587 C C . ALA A 1 319 ? -26.342 -3.493 25.332 1.00 98.69 319 ALA A C 1
ATOM 2589 O O . ALA A 1 319 ? -27.058 -4.285 25.945 1.00 98.69 319 ALA A O 1
ATOM 2590 N N . ILE A 1 320 ? -25.894 -2.364 25.895 1.00 98.69 320 ILE A N 1
ATOM 2591 C CA . ILE A 1 320 ? -26.188 -1.992 27.286 1.00 98.69 320 ILE A CA 1
ATOM 2592 C C . ILE A 1 320 ? -27.689 -1.733 27.468 1.00 98.69 320 ILE A C 1
ATOM 2594 O O . ILE A 1 320 ? -28.263 -2.166 28.463 1.00 98.69 320 ILE A O 1
ATOM 2598 N N . THR A 1 321 ? -28.351 -1.076 26.508 1.00 98.69 321 THR A N 1
ATOM 2599 C CA . THR A 1 321 ? -29.806 -0.824 26.564 1.00 98.69 321 THR A CA 1
ATOM 2600 C C . THR A 1 321 ? -30.587 -2.138 26.615 1.00 98.69 321 THR A C 1
ATOM 2602 O O . THR A 1 321 ? -31.506 -2.277 27.418 1.00 98.69 321 THR A O 1
ATOM 2605 N N . GLN A 1 322 ? -30.211 -3.119 25.789 1.00 98.31 322 GLN A N 1
ATOM 2606 C CA . GLN A 1 322 ? -30.848 -4.438 25.771 1.00 98.31 322 GLN A CA 1
ATOM 2607 C C . GLN A 1 322 ? -30.583 -5.224 27.061 1.00 98.31 322 GLN A C 1
ATOM 2609 O O . GLN A 1 322 ? -31.512 -5.816 27.607 1.00 98.31 322 GLN A O 1
ATOM 2614 N N . ALA A 1 323 ? -29.353 -5.186 27.580 1.00 98.06 323 ALA A N 1
ATOM 2615 C CA . ALA A 1 323 ? -29.010 -5.827 28.847 1.00 98.06 323 ALA A CA 1
ATOM 2616 C C . ALA A 1 323 ? -29.790 -5.218 30.027 1.00 98.06 323 ALA A C 1
ATOM 2618 O O . ALA A 1 323 ? -30.325 -5.950 30.852 1.00 98.06 323 ALA A O 1
ATOM 2619 N N . LEU A 1 324 ? -29.941 -3.890 30.066 1.00 98.12 324 LEU A N 1
ATOM 2620 C CA . LEU A 1 324 ? -30.748 -3.195 31.076 1.00 98.12 324 LEU A CA 1
ATOM 2621 C C . LEU A 1 324 ? -32.248 -3.484 30.940 1.00 98.12 324 LEU A C 1
ATOM 2623 O O . LEU A 1 324 ? -32.949 -3.604 31.939 1.00 98.12 324 LEU A O 1
ATOM 2627 N N . ALA A 1 325 ? -32.767 -3.626 29.720 1.00 96.25 325 ALA A N 1
ATOM 2628 C CA . ALA A 1 325 ? -34.168 -3.994 29.523 1.00 96.25 325 ALA A CA 1
ATOM 2629 C C . ALA A 1 325 ? -34.495 -5.386 30.100 1.00 96.25 325 ALA A C 1
ATOM 2631 O O . ALA A 1 325 ? -35.632 -5.618 30.512 1.00 96.25 325 ALA A O 1
ATOM 2632 N N . ALA A 1 326 ? -33.502 -6.281 30.164 1.00 94.06 326 ALA A N 1
ATOM 2633 C CA . ALA A 1 326 ? -33.630 -7.611 30.753 1.00 94.06 326 ALA A CA 1
ATOM 2634 C C . ALA A 1 326 ? -33.576 -7.617 32.293 1.00 94.06 326 ALA A C 1
ATOM 2636 O O . ALA A 1 326 ? -33.978 -8.610 32.899 1.00 94.06 326 ALA A O 1
ATOM 2637 N N . THR A 1 327 ? -33.124 -6.536 32.942 1.00 93.69 327 THR A N 1
ATOM 2638 C CA . THR A 1 327 ? -33.148 -6.441 34.408 1.00 93.69 327 THR A CA 1
ATOM 2639 C C . THR A 1 327 ? -34.541 -6.031 34.925 1.00 93.69 327 THR A C 1
ATOM 2641 O O . THR A 1 327 ? -35.297 -5.354 34.207 1.00 93.69 327 THR A O 1
ATOM 2644 N N . PRO A 1 328 ? -34.917 -6.427 36.163 1.00 93.31 328 PRO A N 1
ATOM 2645 C CA . PRO A 1 328 ? -36.192 -6.039 36.772 1.00 93.31 328 PRO A CA 1
ATOM 2646 C C . PRO A 1 328 ? -36.365 -4.517 36.846 1.00 93.31 328 PRO A C 1
ATOM 2648 O O . PRO A 1 328 ? -35.422 -3.789 37.150 1.00 93.31 328 PRO A O 1
ATOM 2651 N N . SER A 1 329 ? -37.575 -4.020 36.577 1.00 90.75 329 SER A N 1
ATOM 2652 C CA . SER A 1 329 ? -37.852 -2.578 36.476 1.00 90.75 329 SER A CA 1
ATOM 2653 C C . SER A 1 329 ? -37.749 -1.810 37.791 1.00 90.75 329 SER A C 1
ATOM 2655 O O . SER A 1 329 ? -37.485 -0.613 37.781 1.00 90.75 329 SER A O 1
ATOM 2657 N N . ASP A 1 330 ? -37.992 -2.489 38.904 1.00 91.44 330 ASP A N 1
ATOM 2658 C CA . ASP A 1 330 ? -37.942 -1.975 40.272 1.00 91.44 330 ASP A CA 1
ATOM 2659 C C . ASP A 1 330 ? -36.536 -2.058 40.893 1.00 91.44 330 ASP A C 1
ATOM 2661 O O . ASP A 1 330 ? -36.277 -1.446 41.931 1.00 91.44 330 ASP A O 1
ATOM 2665 N N . LYS A 1 331 ? -35.605 -2.767 40.243 1.00 93.31 331 LYS A N 1
ATOM 2666 C CA . LYS A 1 331 ? -34.228 -2.941 40.706 1.00 93.31 331 LYS A CA 1
ATOM 2667 C C . LYS A 1 331 ? -33.332 -1.796 40.230 1.00 93.31 331 LYS A C 1
ATOM 2669 O O . LYS A 1 331 ? -33.272 -1.477 39.043 1.00 93.31 331 LYS A O 1
ATOM 2674 N N . ILE A 1 332 ? -32.535 -1.244 41.146 1.00 96.94 332 ILE A N 1
ATOM 2675 C CA . ILE A 1 332 ? -31.381 -0.412 40.779 1.00 96.94 332 ILE A CA 1
ATOM 2676 C C . ILE A 1 332 ? -30.284 -1.348 40.272 1.00 96.94 332 ILE A C 1
ATOM 2678 O O . ILE A 1 332 ? -29.708 -2.097 41.057 1.00 96.94 332 ILE A O 1
ATOM 2682 N N . SER A 1 333 ? -30.019 -1.327 38.966 1.00 97.44 333 SER A N 1
ATOM 2683 C CA . SER A 1 333 ? -29.032 -2.230 38.362 1.00 97.44 333 SER A CA 1
ATOM 2684 C C . SER A 1 333 ? -27.608 -1.703 38.563 1.00 97.44 333 SER A C 1
ATOM 2686 O O . SER A 1 333 ? -27.340 -0.523 38.314 1.00 97.44 333 SER A O 1
ATOM 2688 N N . VAL A 1 334 ? -26.682 -2.562 38.986 1.00 98.50 334 VAL A N 1
ATOM 2689 C CA . VAL A 1 334 ? -25.265 -2.210 39.154 1.00 98.50 334 VAL A CA 1
ATOM 2690 C C . VAL A 1 334 ? -24.521 -2.443 37.841 1.00 98.50 334 VAL A C 1
ATOM 2692 O O . VAL A 1 334 ? -24.395 -3.576 37.379 1.00 98.50 334 VAL A O 1
ATOM 2695 N N . VAL A 1 335 ? -24.004 -1.369 37.242 1.00 98.69 335 VAL A N 1
ATOM 2696 C CA . VAL A 1 335 ? -23.242 -1.414 35.986 1.00 98.69 335 VAL A CA 1
ATOM 2697 C C . VAL A 1 335 ? -21.778 -1.089 36.258 1.00 98.69 335 VAL A C 1
ATOM 2699 O O . VAL A 1 335 ? -21.469 -0.041 36.820 1.00 98.69 335 VAL A O 1
ATOM 2702 N N . MET A 1 336 ? -20.853 -1.947 35.837 1.00 98.81 336 MET A N 1
ATOM 2703 C CA . MET A 1 336 ? -19.415 -1.716 36.000 1.00 98.81 336 MET A CA 1
ATOM 2704 C C . MET A 1 336 ? -18.729 -1.626 34.642 1.00 98.81 336 MET A C 1
ATOM 2706 O O . MET A 1 336 ? -18.659 -2.608 33.912 1.00 98.81 336 MET A O 1
ATOM 2710 N N . VAL A 1 337 ? -18.206 -0.447 34.304 1.00 98.81 337 VAL A N 1
ATOM 2711 C CA . VAL A 1 337 ? -17.352 -0.248 33.129 1.00 98.81 337 VAL A CA 1
ATOM 2712 C C . VAL A 1 337 ? -15.903 -0.478 33.555 1.00 98.81 337 VAL A C 1
ATOM 2714 O O . VAL A 1 337 ? -15.351 0.334 34.300 1.00 98.81 337 VAL A O 1
ATOM 2717 N N . VAL A 1 338 ? -15.300 -1.579 33.104 1.00 98.44 338 VAL A N 1
ATOM 2718 C CA . VAL A 1 338 ? -13.934 -1.992 33.454 1.00 98.44 338 VAL A CA 1
ATOM 2719 C C . VAL A 1 338 ? -12.976 -1.692 32.298 1.00 98.44 338 VAL A C 1
ATOM 2721 O O . VAL A 1 338 ? -13.135 -2.207 31.194 1.00 98.44 338 VAL A O 1
ATOM 2724 N N . GLY A 1 339 ? -12.004 -0.806 32.539 1.00 98.00 339 GLY A N 1
ATOM 2725 C CA . GLY A 1 339 ? -11.226 -0.163 31.471 1.00 98.00 339 GLY A CA 1
ATOM 2726 C C . GLY A 1 339 ? -11.978 1.027 30.869 1.00 98.00 339 GLY A C 1
ATOM 2727 O O . GLY A 1 339 ? -12.244 1.074 29.672 1.00 98.00 339 GLY A O 1
ATOM 2728 N N . ALA A 1 340 ? -12.401 1.970 31.714 1.00 98.06 340 ALA A N 1
ATOM 2729 C CA . ALA A 1 340 ? -13.279 3.068 31.316 1.00 98.06 340 ALA A CA 1
ATOM 2730 C C . ALA A 1 340 ? -12.622 4.121 30.397 1.00 98.06 340 ALA A C 1
ATOM 2732 O O . ALA A 1 340 ? -13.342 4.907 29.772 1.00 98.06 340 ALA A O 1
ATOM 2733 N N . GLY A 1 341 ? -11.290 4.170 30.309 1.00 97.56 341 GLY A N 1
ATOM 2734 C CA . GLY A 1 341 ? -10.529 5.139 29.526 1.00 97.56 341 GLY A CA 1
ATOM 2735 C C . GLY A 1 341 ? -10.923 6.577 29.864 1.00 97.56 341 GLY A C 1
ATOM 2736 O O . GLY A 1 341 ? -11.076 6.947 31.028 1.00 97.56 341 GLY A O 1
ATOM 2737 N N . ARG A 1 342 ? -11.168 7.399 28.838 1.00 97.81 342 ARG A N 1
ATOM 2738 C CA . ARG A 1 342 ? -11.734 8.753 28.997 1.00 97.81 342 ARG A CA 1
ATOM 2739 C C . ARG A 1 342 ? -13.272 8.764 29.000 1.00 97.81 342 ARG A C 1
ATOM 2741 O O . ARG A 1 342 ? -13.888 9.752 28.622 1.00 97.81 342 ARG A O 1
ATOM 2748 N N . GLY A 1 343 ? -13.906 7.668 29.416 1.00 97.62 343 GLY A N 1
ATOM 2749 C CA . GLY A 1 343 ? -15.340 7.551 29.705 1.00 97.62 343 GLY A CA 1
ATOM 2750 C C . GLY A 1 343 ? -16.359 7.568 28.552 1.00 97.62 343 GLY A C 1
ATOM 2751 O O . GLY A 1 343 ? -17.534 7.798 28.853 1.00 97.62 343 GLY A O 1
ATOM 2752 N N . PRO A 1 344 ? -16.042 7.297 27.268 1.00 98.00 344 PRO A N 1
ATOM 2753 C CA . PRO A 1 344 ? -17.079 7.272 26.234 1.00 98.00 344 PRO A CA 1
ATOM 2754 C C . PRO A 1 344 ? -18.141 6.185 26.493 1.00 98.00 344 PRO A C 1
ATOM 2756 O O . PRO A 1 344 ? -19.334 6.443 26.325 1.00 98.00 344 PRO A O 1
ATOM 2759 N N . ILE A 1 345 ? -17.745 5.007 26.996 1.00 98.50 345 ILE A N 1
ATOM 2760 C CA . ILE A 1 345 ? -18.678 3.922 27.358 1.00 98.50 345 ILE A CA 1
ATOM 2761 C C . ILE A 1 345 ? -19.473 4.256 28.627 1.00 98.50 345 ILE A C 1
ATOM 2763 O O . ILE A 1 345 ? -20.646 3.902 28.715 1.00 98.50 345 ILE A O 1
ATOM 2767 N N . VAL A 1 346 ? -18.899 5.019 29.566 1.00 98.50 346 VAL A N 1
ATOM 2768 C CA . VAL A 1 346 ? -19.639 5.540 30.731 1.00 98.50 346 VAL A CA 1
ATOM 2769 C C . VAL A 1 346 ? -20.815 6.402 30.267 1.00 98.50 346 VAL A C 1
ATOM 2771 O O . VAL A 1 346 ? -21.948 6.180 30.692 1.00 98.50 346 VAL A O 1
ATOM 2774 N N . ARG A 1 347 ? -20.586 7.316 29.312 1.00 97.94 347 ARG A N 1
ATOM 2775 C CA . ARG A 1 347 ? -21.670 8.104 28.702 1.00 97.94 347 ARG A CA 1
ATOM 2776 C C . ARG A 1 347 ? -22.688 7.224 27.969 1.00 97.94 347 ARG A C 1
ATOM 2778 O O . ARG A 1 347 ? -23.884 7.496 28.053 1.00 97.94 347 ARG A O 1
ATOM 2785 N N . CYS A 1 348 ? -22.240 6.174 27.274 1.00 98.19 348 CYS A N 1
ATOM 2786 C CA . CYS A 1 348 ? -23.141 5.216 26.620 1.00 98.19 348 CYS A CA 1
ATOM 2787 C C . CYS A 1 348 ? -24.052 4.522 27.635 1.00 98.19 348 CYS A C 1
ATOM 2789 O O . CYS A 1 348 ? -25.258 4.475 27.425 1.00 98.19 348 CYS A O 1
ATOM 2791 N N . ALA A 1 349 ? -23.508 4.046 28.757 1.00 98.38 349 ALA A N 1
ATOM 2792 C CA . ALA A 1 349 ? -24.281 3.391 29.807 1.00 98.38 349 ALA A CA 1
ATOM 2793 C C . ALA A 1 349 ? -25.313 4.332 30.453 1.00 98.38 349 ALA A C 1
ATOM 2795 O O . ALA A 1 349 ? -26.462 3.939 30.659 1.00 98.38 349 ALA A O 1
ATOM 2796 N N . LEU A 1 350 ? -24.945 5.595 30.699 1.00 98.00 350 LEU A N 1
ATOM 2797 C CA . LEU A 1 350 ? -25.877 6.610 31.198 1.00 98.00 350 LEU A CA 1
ATOM 2798 C C . LEU A 1 350 ? -27.025 6.857 30.206 1.00 98.00 350 LEU A C 1
ATOM 2800 O O . LEU A 1 350 ? -28.191 6.797 30.595 1.00 98.00 350 LEU A O 1
ATOM 2804 N N . ARG A 1 351 ? -26.733 7.049 28.913 1.00 98.00 351 ARG A N 1
ATOM 2805 C CA . ARG A 1 351 ? -27.780 7.209 27.883 1.00 98.00 351 ARG A CA 1
ATOM 2806 C C . ARG A 1 351 ? -28.641 5.954 27.722 1.00 98.00 351 ARG A C 1
ATOM 2808 O O . ARG A 1 351 ? -29.858 6.070 27.587 1.00 98.00 351 ARG A O 1
ATOM 2815 N N . ALA A 1 352 ? -28.033 4.772 27.780 1.00 98.25 352 ALA A N 1
ATOM 2816 C CA . ALA A 1 352 ? -28.729 3.491 27.718 1.00 98.25 352 ALA A CA 1
ATOM 2817 C C . ALA A 1 352 ? -29.713 3.314 28.884 1.00 98.25 352 ALA A C 1
ATOM 2819 O O . ALA A 1 352 ? -30.824 2.839 28.667 1.00 98.25 352 ALA A O 1
ATOM 2820 N N . SER A 1 353 ? -29.357 3.757 30.095 1.00 97.31 353 SER A N 1
ATOM 2821 C CA . SER A 1 353 ? -30.253 3.699 31.261 1.00 97.31 353 SER A CA 1
ATOM 2822 C C . SER A 1 353 ? -31.521 4.533 31.084 1.00 97.31 353 SER A C 1
ATOM 2824 O O . SER A 1 353 ? -32.622 4.050 31.349 1.00 97.31 353 SER A O 1
ATOM 2826 N N . VAL A 1 354 ? -31.385 5.736 30.518 1.00 96.62 354 VAL A N 1
ATOM 2827 C CA . VAL A 1 354 ? -32.523 6.598 30.177 1.00 96.62 354 VAL A CA 1
ATOM 2828 C C . VAL A 1 354 ? -33.379 5.947 29.090 1.00 96.62 354 VAL A C 1
ATOM 2830 O O . VAL A 1 354 ? -34.598 5.888 29.226 1.00 96.62 354 VAL A O 1
ATOM 2833 N N . LYS A 1 355 ? -32.757 5.401 28.036 1.00 97.44 355 LYS A N 1
ATOM 2834 C CA . LYS A 1 355 ? -33.468 4.717 26.939 1.00 97.44 355 LYS A CA 1
ATOM 2835 C C . LYS A 1 355 ? -34.223 3.469 27.395 1.00 97.44 355 LYS A C 1
ATOM 2837 O O . LYS A 1 355 ? -35.329 3.231 26.922 1.00 97.44 355 LYS A O 1
ATOM 2842 N N . ALA A 1 356 ? -33.639 2.685 28.298 1.00 97.00 356 ALA A N 1
ATOM 2843 C CA . ALA A 1 356 ? -34.258 1.487 28.860 1.00 97.00 356 ALA A CA 1
ATOM 2844 C C . ALA A 1 356 ? -35.277 1.798 29.972 1.00 97.00 356 ALA A C 1
ATOM 2846 O O . ALA A 1 356 ? -35.956 0.885 30.439 1.00 97.00 356 ALA A O 1
ATOM 2847 N N . ASN A 1 357 ? -35.383 3.062 30.406 1.00 96.38 357 ASN A N 1
ATOM 2848 C CA . ASN A 1 357 ? -36.139 3.474 31.588 1.00 96.38 357 ASN A CA 1
ATOM 2849 C C . ASN A 1 357 ? -35.773 2.624 32.822 1.00 96.38 357 ASN A C 1
ATOM 2851 O O . ASN A 1 357 ? -36.614 1.948 33.425 1.00 96.38 357 ASN A O 1
ATOM 2855 N N . ARG A 1 358 ? -34.474 2.602 33.139 1.00 96.19 358 ARG A N 1
ATOM 2856 C CA . ARG A 1 358 ? -33.887 1.853 34.257 1.00 96.19 358 ARG A CA 1
ATOM 2857 C C . ARG A 1 358 ? -33.016 2.761 35.110 1.00 96.19 358 ARG A C 1
ATOM 2859 O O . ARG A 1 358 ? -32.232 3.549 34.587 1.00 96.19 358 ARG A O 1
ATOM 2866 N N . THR A 1 359 ? -33.104 2.596 36.425 1.00 96.12 359 THR A N 1
ATOM 2867 C CA . THR A 1 359 ? -32.199 3.259 37.366 1.00 96.12 359 THR A CA 1
ATOM 2868 C C . THR A 1 359 ? -30.931 2.429 37.504 1.00 96.12 359 THR A C 1
ATOM 2870 O O . THR A 1 359 ? -31.001 1.230 37.775 1.00 96.12 359 THR A O 1
ATOM 2873 N N . ILE A 1 360 ? -29.771 3.064 37.337 1.00 97.81 360 ILE A N 1
ATOM 2874 C CA . ILE A 1 360 ? -28.476 2.391 37.456 1.00 97.81 360 ILE A CA 1
ATOM 2875 C C . ILE A 1 360 ? -27.585 3.049 38.502 1.00 97.81 360 ILE A C 1
ATOM 2877 O O . ILE A 1 360 ? -27.595 4.273 38.672 1.00 97.81 360 ILE A O 1
ATOM 2881 N N . LYS A 1 361 ? -26.751 2.226 39.132 1.00 98.31 361 LYS A N 1
ATOM 2882 C CA . LYS A 1 361 ? -25.574 2.649 39.888 1.00 98.31 361 LYS A CA 1
ATOM 2883 C C . LYS A 1 361 ? -24.337 2.217 39.113 1.00 98.31 361 LYS A C 1
ATOM 2885 O O . LYS A 1 361 ? -24.192 1.035 38.813 1.00 98.31 361 LYS A O 1
ATOM 2890 N N . LEU A 1 362 ? -23.472 3.162 38.750 1.00 98.56 362 LEU A N 1
ATOM 2891 C CA . LEU A 1 362 ? -22.387 2.905 37.806 1.00 98.56 362 LEU A CA 1
ATOM 2892 C C . LEU A 1 362 ? -21.011 3.014 38.469 1.00 98.56 362 LEU A C 1
ATOM 2894 O O . LEU A 1 362 ? -20.731 3.977 39.179 1.00 98.56 362 LEU A O 1
ATOM 2898 N N . TYR A 1 363 ? -20.123 2.066 38.182 1.00 98.81 363 TYR A N 1
ATOM 2899 C CA . TYR A 1 363 ? -18.700 2.139 38.515 1.00 98.81 363 TYR A CA 1
ATOM 2900 C C . TYR A 1 363 ? -17.881 2.312 37.236 1.00 98.81 363 TYR A C 1
ATOM 2902 O O . TYR A 1 363 ? -18.013 1.528 36.301 1.00 98.81 363 TYR A O 1
ATOM 2910 N N . ALA A 1 364 ? -17.049 3.351 37.184 1.00 98.69 364 ALA A N 1
ATOM 2911 C CA . ALA A 1 364 ? -16.114 3.606 36.093 1.00 98.69 364 ALA A CA 1
ATOM 2912 C C . ALA A 1 364 ? -14.700 3.296 36.588 1.00 98.69 364 ALA A C 1
ATOM 2914 O O . ALA A 1 364 ? -14.092 4.107 37.292 1.00 98.69 364 ALA A O 1
ATOM 2915 N N . LEU A 1 365 ? -14.218 2.098 36.271 1.00 98.50 365 LEU A N 1
ATOM 2916 C CA . LEU A 1 365 ? -12.953 1.558 36.746 1.00 98.50 365 LEU A CA 1
ATOM 2917 C C . LEU A 1 365 ? -11.873 1.717 35.674 1.00 98.50 365 LEU A C 1
ATOM 2919 O O . LEU A 1 365 ? -12.056 1.279 34.539 1.00 98.50 365 LEU A O 1
ATOM 2923 N N . ASP A 1 366 ? -10.731 2.294 36.039 1.00 98.56 366 ASP A N 1
ATOM 2924 C CA . ASP A 1 366 ? -9.563 2.355 35.161 1.00 98.56 366 ASP A CA 1
ATOM 2925 C C . ASP A 1 366 ? -8.250 2.269 35.954 1.00 98.56 366 ASP A C 1
ATOM 2927 O O . ASP A 1 366 ? -8.142 2.802 37.064 1.00 98.56 366 ASP A O 1
ATOM 2931 N N . LYS A 1 367 ? -7.245 1.596 35.382 1.00 97.88 367 LYS A N 1
ATOM 2932 C CA . LYS A 1 367 ? -5.914 1.436 35.990 1.00 97.88 367 LYS A CA 1
ATOM 2933 C C . LYS A 1 367 ? -4.947 2.556 35.614 1.00 97.88 367 LYS A C 1
ATOM 2935 O O . LYS A 1 367 ? -4.002 2.808 36.357 1.00 97.88 367 LYS A O 1
ATOM 2940 N N . ASN A 1 368 ? -5.158 3.228 34.482 1.00 98.06 368 ASN A N 1
ATOM 2941 C CA . ASN A 1 368 ? -4.316 4.320 34.019 1.00 98.06 368 ASN A CA 1
ATOM 2942 C C . ASN A 1 368 ? -4.646 5.594 34.820 1.00 98.06 368 ASN A C 1
ATOM 2944 O O . ASN A 1 368 ? -5.710 6.195 34.628 1.00 98.06 368 ASN A O 1
ATOM 2948 N N . PRO A 1 369 ? -3.734 6.076 35.685 1.00 98.00 369 PRO A N 1
ATOM 2949 C CA . PRO A 1 369 ? -4.013 7.219 36.550 1.00 98.00 369 PRO A CA 1
ATOM 2950 C C . PRO A 1 369 ? -4.305 8.503 35.757 1.00 98.00 369 PRO A C 1
ATOM 2952 O O . PRO A 1 369 ? -5.055 9.354 36.232 1.00 98.00 369 PRO A O 1
ATOM 2955 N N . ASN A 1 370 ? -3.780 8.634 34.534 1.00 98.25 370 ASN A N 1
ATOM 2956 C CA . ASN A 1 370 ? -4.013 9.801 33.680 1.00 98.25 370 ASN A CA 1
ATOM 2957 C C . ASN A 1 370 ? -5.444 9.815 33.113 1.00 98.25 370 ASN A C 1
ATOM 2959 O O . ASN A 1 370 ? -6.095 10.859 33.065 1.00 98.25 370 ASN A O 1
ATOM 2963 N N . ALA A 1 371 ? -5.973 8.647 32.736 1.00 97.50 371 ALA A N 1
ATOM 2964 C CA . ALA A 1 371 ? -7.362 8.506 32.300 1.00 97.50 371 ALA A CA 1
ATOM 2965 C C . ALA A 1 371 ? -8.333 8.776 33.464 1.00 97.50 371 ALA A C 1
ATOM 2967 O O . ALA A 1 371 ? -9.321 9.497 33.305 1.00 97.50 371 ALA A O 1
ATOM 2968 N N . VAL A 1 372 ? -7.985 8.317 34.672 1.00 98.44 372 VAL A N 1
ATOM 2969 C CA . VAL A 1 372 ? -8.742 8.586 35.906 1.00 98.44 372 VAL A CA 1
ATOM 2970 C C . VAL A 1 372 ? -8.866 10.084 36.203 1.00 98.44 372 VAL A C 1
ATOM 2972 O O . VAL A 1 372 ? -9.929 10.525 36.647 1.00 98.44 372 VAL A O 1
ATOM 2975 N N . VAL A 1 373 ? -7.830 10.891 35.941 1.00 98.38 373 VAL A N 1
ATOM 2976 C CA . VAL A 1 373 ? -7.931 12.360 36.060 1.00 98.38 373 VAL A CA 1
ATOM 2977 C C . VAL A 1 373 ? -9.046 12.895 35.159 1.00 98.38 373 VAL A C 1
ATOM 2979 O O . VAL A 1 373 ? -9.863 13.701 35.609 1.00 98.38 373 VAL A O 1
ATOM 2982 N N . THR A 1 374 ? -9.139 12.401 33.924 1.00 98.25 374 THR A N 1
ATOM 2983 C CA . THR A 1 374 ? -10.201 12.786 32.981 1.00 98.25 374 THR A CA 1
ATOM 2984 C C . THR A 1 374 ? -11.575 12.346 33.492 1.00 98.25 374 THR A C 1
ATOM 2986 O O . THR A 1 374 ? -12.491 13.162 33.557 1.00 98.25 374 THR A O 1
ATOM 2989 N N . LEU A 1 375 ? -11.711 11.097 33.954 1.00 98.31 375 LEU A N 1
ATOM 2990 C CA . LEU A 1 375 ? -12.960 10.567 34.522 1.00 98.31 375 LEU A CA 1
ATOM 2991 C C . LEU A 1 375 ? -13.460 11.384 35.721 1.00 98.31 375 LEU A C 1
ATOM 2993 O O . LEU A 1 375 ? -14.652 11.671 35.819 1.00 98.31 375 LEU A O 1
ATOM 2997 N N . ARG A 1 376 ? -12.564 11.797 36.626 1.00 98.31 376 ARG A N 1
ATOM 2998 C CA . ARG A 1 376 ? -12.922 12.621 37.793 1.00 98.31 376 ARG A CA 1
ATOM 2999 C C . ARG A 1 376 ? -13.385 14.024 37.395 1.00 98.31 376 ARG A C 1
ATOM 3001 O O . ARG A 1 376 ? -14.358 14.511 37.967 1.00 98.31 376 ARG A O 1
ATOM 3008 N N . ASN A 1 377 ? -12.734 14.643 36.409 1.00 98.12 377 ASN A N 1
ATOM 3009 C CA . ASN A 1 377 ? -13.156 15.943 35.877 1.00 98.12 377 ASN A CA 1
ATOM 3010 C C . ASN A 1 377 ? -14.512 15.853 35.162 1.00 98.12 377 ASN A C 1
ATOM 3012 O O . ASN A 1 377 ? -15.378 16.701 35.374 1.00 98.12 377 ASN A O 1
ATOM 3016 N N . MET A 1 378 ? -14.740 14.806 34.364 1.00 96.56 378 MET A N 1
ATOM 3017 C CA . MET A 1 378 ? -16.036 14.578 33.714 1.00 96.56 378 MET A CA 1
ATOM 3018 C C . MET A 1 378 ? -17.147 14.326 34.728 1.00 96.56 378 MET A C 1
ATOM 3020 O O . MET A 1 378 ? -18.207 14.926 34.613 1.00 96.56 378 MET A O 1
ATOM 3024 N N . LYS A 1 379 ? -16.892 13.531 35.778 1.00 96.94 379 LYS A N 1
ATOM 3025 C CA . LYS A 1 379 ? -17.874 13.311 36.847 1.00 96.94 379 LYS A CA 1
ATOM 3026 C C . LYS A 1 379 ? -18.386 14.628 37.442 1.00 96.94 379 LYS A C 1
ATOM 3028 O O . LYS A 1 379 ? -19.582 14.756 37.679 1.00 96.94 379 LYS A O 1
ATOM 3033 N N . GLN A 1 380 ? -17.496 15.591 37.685 1.00 96.38 380 GLN A N 1
ATOM 3034 C CA . GLN A 1 380 ? -17.870 16.895 38.240 1.00 96.38 380 GLN A CA 1
ATOM 3035 C C . GLN A 1 380 ? -18.560 17.791 37.204 1.00 96.38 380 GLN A C 1
ATOM 3037 O O . GLN A 1 380 ? -19.620 18.347 37.479 1.00 96.38 380 GLN A O 1
ATOM 3042 N N . SER A 1 381 ? -17.971 17.926 36.014 1.00 96.06 381 SER A N 1
ATOM 3043 C CA . SER A 1 381 ? -18.464 18.839 34.971 1.00 96.06 381 SER A CA 1
ATOM 3044 C C . SER A 1 381 ? -19.789 18.393 34.347 1.00 96.06 381 SER A C 1
ATOM 3046 O O . SER A 1 381 ? -20.653 19.229 34.096 1.00 96.06 381 SER A O 1
ATOM 3048 N N . GLU A 1 382 ? -19.985 17.088 34.153 1.00 95.00 382 GLU A N 1
ATOM 3049 C CA . GLU A 1 382 ? -21.211 16.503 33.595 1.00 95.00 382 GLU A CA 1
ATOM 3050 C C . GLU A 1 382 ? -22.217 16.051 34.665 1.00 95.00 382 GLU A C 1
ATOM 3052 O O . GLU A 1 382 ? -23.263 15.506 34.320 1.00 95.00 382 GLU A O 1
ATOM 3057 N N . LYS A 1 383 ? -21.927 16.284 35.955 1.00 94.44 383 LYS A N 1
ATOM 3058 C CA . LYS A 1 383 ? -22.787 15.912 37.096 1.00 94.44 383 LYS A CA 1
ATOM 3059 C C . LYS A 1 383 ? -23.175 14.430 37.093 1.00 94.44 383 LYS A C 1
ATOM 3061 O O . LYS A 1 383 ? -24.347 14.062 37.151 1.00 94.44 383 LYS A O 1
ATOM 3066 N N . TRP A 1 384 ? -22.178 13.554 37.008 1.00 95.12 384 TRP A N 1
ATOM 3067 C CA . TRP A 1 384 ? -22.395 12.110 37.079 1.00 95.12 384 TRP A CA 1
ATOM 3068 C C . TRP A 1 384 ? -22.615 11.648 38.531 1.00 95.12 384 TRP A C 1
ATOM 3070 O O . TRP A 1 384 ? -21.762 10.986 39.132 1.00 95.12 384 TRP A O 1
ATOM 3080 N N . ASP A 1 385 ? -23.760 12.014 39.107 1.00 91.94 385 ASP A N 1
ATOM 3081 C CA . ASP A 1 385 ? -24.088 11.781 40.521 1.00 91.94 385 ASP A CA 1
ATOM 3082 C C . ASP A 1 385 ? -24.167 10.285 40.873 1.00 91.94 385 ASP A C 1
ATOM 3084 O O . ASP A 1 385 ? -23.768 9.868 41.960 1.00 91.94 385 ASP A O 1
ATOM 3088 N N . ASN A 1 386 ? -24.603 9.454 39.923 1.00 93.12 386 ASN A N 1
ATOM 3089 C CA . ASN A 1 386 ? -24.726 8.002 40.065 1.00 93.12 386 ASN A CA 1
ATOM 3090 C C . ASN A 1 386 ? -23.474 7.214 39.625 1.00 93.12 386 ASN A C 1
ATOM 3092 O O . ASN A 1 386 ? -23.528 5.984 39.555 1.00 93.12 386 ASN A O 1
ATOM 3096 N N . VAL A 1 387 ? -22.355 7.893 39.330 1.00 98.25 387 VAL A N 1
ATOM 3097 C CA . VAL A 1 387 ? -21.103 7.264 38.877 1.00 98.25 387 VAL A CA 1
ATOM 3098 C C . VAL A 1 387 ? -20.033 7.312 39.965 1.00 98.25 387 VAL A C 1
ATOM 3100 O O . VAL A 1 387 ? -19.660 8.376 40.461 1.00 98.25 387 VAL A O 1
ATOM 3103 N N . THR A 1 388 ? -19.444 6.166 40.295 1.00 98.50 388 THR A N 1
ATOM 3104 C CA . THR A 1 388 ? -18.265 6.052 41.161 1.00 98.50 388 THR A CA 1
ATOM 3105 C C . THR A 1 388 ? -17.028 5.785 40.309 1.00 98.50 388 THR A C 1
ATOM 3107 O O . THR A 1 388 ? -16.919 4.737 39.681 1.00 98.50 388 THR A O 1
ATOM 3110 N N . VAL A 1 389 ? -16.085 6.731 40.278 1.00 98.62 389 VAL A N 1
ATOM 3111 C CA . VAL A 1 389 ? -14.805 6.560 39.568 1.00 98.62 389 VAL A CA 1
ATOM 3112 C C . VAL A 1 389 ? -13.828 5.809 40.468 1.00 98.62 389 VAL A C 1
ATOM 3114 O O . VAL A 1 389 ? -13.536 6.269 41.574 1.00 98.62 389 VAL A O 1
ATOM 3117 N N . VAL A 1 390 ? -13.295 4.688 39.986 1.00 98.44 390 VAL A N 1
ATOM 3118 C CA . VAL A 1 390 ? -12.378 3.818 40.728 1.00 98.44 390 VAL A CA 1
ATOM 3119 C C . VAL A 1 390 ? -11.038 3.747 39.996 1.00 98.44 390 VAL A C 1
ATOM 3121 O O . VAL A 1 390 ? -10.976 3.433 38.813 1.00 98.44 390 VAL A O 1
ATOM 3124 N N . SER A 1 391 ? -9.958 4.050 40.718 1.00 98.44 391 SER A N 1
ATOM 3125 C CA . SER A 1 391 ? -8.583 3.994 40.209 1.00 98.44 391 SER A CA 1
ATOM 3126 C C . SER A 1 391 ? -7.941 2.681 40.640 1.00 98.44 391 SER A C 1
ATOM 3128 O O . SER A 1 391 ? -7.312 2.633 41.696 1.00 98.44 391 SER A O 1
ATOM 3130 N N . ALA A 1 392 ? -8.143 1.613 39.878 1.00 97.75 392 ALA A N 1
ATOM 3131 C CA . ALA A 1 392 ? -7.596 0.301 40.202 1.00 97.75 392 ALA A CA 1
ATOM 3132 C C . ALA A 1 392 ? -7.533 -0.604 38.969 1.00 97.75 392 ALA A C 1
ATOM 3134 O O . ALA A 1 392 ? -8.238 -0.404 37.983 1.00 97.75 392 ALA A O 1
ATOM 3135 N N . ASP A 1 393 ? -6.690 -1.629 39.063 1.00 98.25 393 ASP A N 1
ATOM 3136 C CA . ASP A 1 393 ? -6.695 -2.751 38.134 1.00 98.25 393 ASP A CA 1
ATOM 3137 C C . ASP A 1 393 ? -7.852 -3.699 38.482 1.00 98.25 393 ASP A C 1
ATOM 3139 O O . ASP A 1 393 ? -8.013 -4.105 39.638 1.00 98.25 393 ASP A O 1
ATOM 3143 N N . MET A 1 394 ? -8.660 -4.044 37.478 1.00 98.19 394 MET A N 1
ATOM 3144 C CA . MET A 1 394 ? -9.845 -4.888 37.643 1.00 98.19 394 MET A CA 1
ATOM 3145 C C . MET A 1 394 ? -9.538 -6.277 38.187 1.00 98.19 394 MET A C 1
ATOM 3147 O O . MET A 1 394 ? -10.383 -6.861 38.847 1.00 98.19 394 MET A O 1
ATOM 3151 N N . ARG A 1 395 ? -8.320 -6.787 37.997 1.00 98.06 395 ARG A N 1
ATOM 3152 C CA . ARG A 1 395 ? -7.940 -8.131 38.447 1.00 98.06 395 ARG A CA 1
ATOM 3153 C C . ARG A 1 395 ? -7.744 -8.230 39.959 1.00 98.06 395 ARG A C 1
ATOM 3155 O O . ARG A 1 395 ? -7.731 -9.326 40.507 1.00 98.06 395 ARG A O 1
ATOM 3162 N N . VAL A 1 396 ? -7.540 -7.098 40.633 1.00 97.06 396 VAL A N 1
ATOM 3163 C CA . VAL A 1 396 ? -7.238 -7.047 42.076 1.00 97.06 396 VAL A CA 1
ATOM 3164 C C . VAL A 1 396 ? -8.207 -6.168 42.862 1.00 97.06 396 VAL A C 1
ATOM 3166 O O . VAL A 1 396 ? -8.144 -6.126 44.094 1.00 97.06 396 VAL A O 1
ATOM 3169 N N . TRP A 1 397 ? -9.088 -5.438 42.176 1.00 97.94 397 TRP A N 1
ATOM 3170 C CA . TRP A 1 397 ? -10.066 -4.583 42.825 1.00 97.94 397 TRP A CA 1
ATOM 3171 C C . TRP A 1 397 ? -11.106 -5.417 43.580 1.00 97.94 397 TRP A C 1
ATOM 3173 O O . TRP A 1 397 ? -11.744 -6.307 43.029 1.00 97.94 397 TRP A O 1
ATOM 3183 N N . LYS A 1 398 ? -11.294 -5.097 44.863 1.00 97.00 398 LYS A N 1
ATOM 3184 C CA . LYS A 1 398 ? -12.346 -5.684 45.696 1.00 97.00 398 LYS A CA 1
ATOM 3185 C C . LYS A 1 398 ? -13.584 -4.803 45.610 1.00 97.00 398 LYS A C 1
ATOM 3187 O O . LYS A 1 398 ? -13.653 -3.772 46.284 1.00 97.00 398 LYS A O 1
ATOM 3192 N N . ALA A 1 399 ? -14.523 -5.188 44.752 1.00 97.31 399 ALA A N 1
ATOM 3193 C CA . ALA A 1 399 ? -15.762 -4.448 44.580 1.00 97.31 399 ALA A CA 1
ATOM 3194 C C . ALA A 1 399 ? -16.614 -4.486 45.866 1.00 97.31 399 ALA A C 1
ATOM 3196 O O . ALA A 1 399 ? -16.681 -5.525 46.526 1.00 97.31 399 ALA A O 1
ATOM 3197 N N . PRO A 1 400 ? -17.263 -3.369 46.247 1.00 97.31 400 PRO A N 1
ATOM 3198 C CA . PRO A 1 400 ? -18.122 -3.321 47.433 1.00 97.31 400 PRO A CA 1
ATOM 3199 C C . PRO A 1 400 ? -19.454 -4.068 47.245 1.00 97.31 400 PRO A C 1
ATOM 3201 O O . PRO A 1 400 ? -20.121 -4.385 48.224 1.00 97.31 400 PRO A O 1
ATOM 3204 N N . GLU A 1 401 ? -19.839 -4.335 46.000 1.00 97.50 401 GLU A N 1
ATOM 3205 C CA . GLU A 1 401 ? -21.046 -5.054 45.594 1.00 97.50 401 GLU A CA 1
ATOM 3206 C C . GLU A 1 401 ? -20.805 -5.719 44.233 1.00 97.50 401 GLU A C 1
ATOM 3208 O O . GLU A 1 401 ? -19.835 -5.385 43.552 1.00 97.50 401 GLU A O 1
ATOM 3213 N N . LEU A 1 402 ? -21.658 -6.667 43.849 1.00 98.31 402 LEU A N 1
ATOM 3214 C CA . LEU A 1 402 ? -21.548 -7.378 42.575 1.00 98.31 402 LEU A CA 1
ATOM 3215 C C . LEU A 1 402 ? -22.240 -6.597 41.446 1.00 98.31 402 LEU A C 1
ATOM 3217 O O . LEU A 1 402 ? -23.199 -5.861 41.677 1.00 98.31 402 LEU A O 1
ATOM 3221 N N . ALA A 1 403 ? -21.744 -6.756 40.222 1.00 98.44 403 ALA A N 1
ATOM 3222 C CA . ALA A 1 403 ? -22.310 -6.165 39.019 1.00 98.44 403 ALA A CA 1
ATOM 3223 C C . ALA A 1 403 ? -23.459 -7.017 38.465 1.00 98.44 403 ALA A C 1
ATOM 3225 O O . ALA A 1 403 ? -23.340 -8.239 38.370 1.00 98.44 403 ALA A O 1
ATOM 3226 N N . ASP A 1 404 ? -24.528 -6.360 38.017 1.00 98.44 404 ASP A N 1
ATOM 3227 C CA . ASP A 1 404 ? -25.538 -6.959 37.137 1.00 98.44 404 ASP A CA 1
ATOM 3228 C C . ASP A 1 404 ? -25.044 -6.994 35.692 1.00 98.44 404 ASP A C 1
ATOM 3230 O O . ASP A 1 404 ? -25.298 -7.940 34.950 1.00 98.44 404 ASP A O 1
ATOM 3234 N N . ILE A 1 405 ? -24.341 -5.933 35.286 1.00 98.69 405 ILE A N 1
ATOM 3235 C CA . ILE A 1 405 ? -23.801 -5.778 33.940 1.00 98.69 405 ILE A CA 1
ATOM 3236 C C . ILE A 1 405 ? -22.362 -5.279 34.052 1.00 98.69 405 ILE A C 1
ATOM 3238 O O . ILE A 1 405 ? -22.110 -4.188 34.565 1.00 98.69 405 ILE A O 1
ATOM 3242 N N . MET A 1 406 ? -21.418 -6.054 33.531 1.00 98.69 406 MET A N 1
ATOM 3243 C CA . MET A 1 406 ? -20.028 -5.643 33.367 1.00 98.69 406 MET A CA 1
ATOM 3244 C C . MET A 1 406 ? -19.769 -5.311 31.898 1.00 98.69 406 MET A C 1
ATOM 3246 O O . MET A 1 406 ? -20.119 -6.083 31.011 1.00 98.69 406 MET A O 1
ATOM 3250 N N . VAL A 1 407 ? -19.164 -4.157 31.632 1.00 98.81 407 VAL A N 1
ATOM 3251 C CA . VAL A 1 407 ? -18.887 -3.665 30.279 1.00 98.81 407 VAL A CA 1
ATOM 3252 C C . VAL A 1 407 ? -17.400 -3.376 30.136 1.00 98.81 407 VAL A C 1
ATOM 3254 O O . VAL A 1 407 ? -16.821 -2.695 30.978 1.00 98.81 407 VAL A O 1
ATOM 3257 N N . SER A 1 408 ? -16.787 -3.845 29.056 1.00 98.62 408 SER A N 1
ATOM 3258 C CA . SER A 1 408 ? -15.375 -3.622 28.749 1.00 98.62 408 SER A CA 1
ATOM 3259 C C . SER A 1 408 ? -15.152 -3.416 27.250 1.00 98.62 408 SER A C 1
ATOM 3261 O O . SER A 1 408 ? -15.961 -3.846 26.426 1.00 98.62 408 SER A O 1
ATOM 3263 N N . GLU A 1 409 ? -14.056 -2.754 26.894 1.00 98.38 409 GLU A N 1
ATOM 3264 C CA . GLU A 1 409 ? -13.553 -2.628 25.520 1.00 98.38 409 GLU A CA 1
ATOM 3265 C C . GLU A 1 409 ? -12.031 -2.761 25.590 1.00 98.38 409 GLU A C 1
ATOM 3267 O O . GLU A 1 409 ? -11.317 -1.786 25.796 1.00 98.38 409 GLU A O 1
ATOM 3272 N N . LEU A 1 410 ? -11.576 -4.016 25.583 1.00 98.00 410 LEU A N 1
ATOM 3273 C CA . LEU A 1 410 ? -10.181 -4.429 25.794 1.00 98.00 410 LEU A CA 1
ATOM 3274 C C . LEU A 1 410 ? -9.691 -5.286 24.613 1.00 98.00 410 LEU A C 1
ATOM 3276 O O . LEU A 1 410 ? -8.889 -6.200 24.797 1.00 98.00 410 LEU A O 1
ATOM 3280 N N . LEU A 1 411 ? -10.292 -5.095 23.434 1.00 98.12 411 LEU A N 1
ATOM 3281 C CA . LEU A 1 411 ? -10.083 -5.956 22.276 1.00 98.12 411 LEU A CA 1
ATOM 3282 C C . LEU A 1 411 ? -9.014 -5.361 21.367 1.00 98.12 411 LEU A C 1
ATOM 3284 O O . LEU A 1 411 ? -9.157 -4.247 20.872 1.00 98.12 411 LEU A O 1
ATOM 3288 N N . GLY A 1 412 ? -7.992 -6.159 21.070 1.00 96.88 412 GLY A N 1
ATOM 3289 C CA . GLY A 1 412 ? -7.052 -5.838 20.004 1.00 96.88 412 GLY A CA 1
ATOM 3290 C C . GLY A 1 412 ? -7.578 -6.256 18.629 1.00 96.88 412 GLY A C 1
ATOM 3291 O O . GLY A 1 412 ? -8.626 -6.893 18.494 1.00 96.88 412 GLY A O 1
ATOM 3292 N N . SER A 1 413 ? -6.810 -5.965 17.575 1.00 97.00 413 SER A N 1
ATOM 3293 C CA . SER A 1 413 ? -7.157 -6.373 16.201 1.00 97.00 413 SER A CA 1
ATOM 3294 C C . SER A 1 413 ? -7.292 -7.892 16.021 1.00 97.00 413 SER A C 1
ATOM 3296 O O . SER A 1 413 ? -7.985 -8.337 15.110 1.00 97.00 413 SER A O 1
ATOM 3298 N N . PHE A 1 414 ? -6.652 -8.688 16.880 1.00 98.00 414 PHE A N 1
ATOM 3299 C CA . PHE A 1 414 ? -6.746 -10.148 16.911 1.00 98.00 414 PHE A CA 1
ATOM 3300 C C . PHE A 1 414 ? -7.629 -10.653 18.068 1.00 98.00 414 PHE A C 1
ATOM 3302 O O . PHE A 1 414 ? -7.528 -11.802 18.485 1.00 98.00 414 PHE A O 1
ATOM 3309 N N . GLY A 1 415 ? -8.518 -9.803 18.588 1.00 97.81 415 GLY A N 1
ATOM 3310 C CA . GLY A 1 415 ? -9.415 -10.123 19.693 1.00 97.81 415 GLY A CA 1
ATOM 3311 C C . GLY A 1 415 ? -8.689 -10.115 21.035 1.00 97.81 415 GLY A C 1
ATOM 3312 O O . GLY A 1 415 ? -8.708 -9.111 21.741 1.00 97.81 415 GLY A O 1
ATOM 3313 N N . ASP A 1 416 ? -8.045 -11.227 21.382 1.00 98.00 416 ASP A N 1
ATOM 3314 C CA . ASP A 1 416 ? -7.448 -11.469 22.704 1.00 98.00 416 ASP A CA 1
ATOM 3315 C C . ASP A 1 416 ? -6.032 -10.893 22.895 1.00 98.00 416 ASP A C 1
ATOM 3317 O O . ASP A 1 416 ? -5.529 -10.870 24.016 1.00 98.00 416 ASP A O 1
ATOM 3321 N N . ASN A 1 417 ? -5.400 -10.352 21.848 1.00 97.75 417 ASN A N 1
ATOM 3322 C CA . ASN A 1 417 ? -4.000 -9.904 21.879 1.00 97.75 417 ASN A CA 1
ATOM 3323 C C . ASN A 1 417 ? -3.721 -8.648 22.741 1.00 97.75 417 ASN A C 1
ATOM 3325 O O . ASN A 1 417 ? -2.576 -8.194 22.809 1.00 97.75 417 ASN A O 1
ATOM 3329 N N . GLU A 1 418 ? -4.752 -8.083 23.374 1.00 97.75 418 GLU A N 1
ATOM 3330 C CA . GLU A 1 418 ? -4.665 -7.037 24.408 1.00 97.75 418 GLU A CA 1
ATOM 3331 C C . GLU A 1 418 ? -5.011 -7.563 25.819 1.00 97.75 418 GLU A C 1
ATOM 3333 O O . GLU A 1 418 ? -5.205 -6.785 26.753 1.00 97.75 418 GLU A O 1
ATOM 3338 N N . LEU A 1 419 ? -5.021 -8.891 25.992 1.00 98.31 419 LEU A N 1
ATOM 3339 C CA . LEU A 1 419 ? -5.216 -9.608 27.259 1.00 98.31 419 LEU A CA 1
ATOM 3340 C C . LEU A 1 419 ? -6.607 -9.407 27.885 1.00 98.31 419 LEU A C 1
ATOM 3342 O O . LEU A 1 419 ? -6.763 -9.393 29.110 1.00 98.31 419 LEU A O 1
ATOM 3346 N N . SER A 1 420 ? -7.639 -9.256 27.042 1.00 98.50 420 SER A N 1
ATOM 3347 C CA . SER A 1 420 ? -9.039 -9.233 27.488 1.00 98.50 420 SER A CA 1
ATOM 3348 C C . SER A 1 420 ? -9.419 -10.461 28.331 1.00 98.50 420 SER A C 1
ATOM 3350 O O . SER A 1 420 ? -10.031 -10.233 29.378 1.00 98.50 420 SER A O 1
ATOM 3352 N N . PRO A 1 421 ? -9.064 -11.715 27.961 1.00 98.56 421 PRO A N 1
ATOM 3353 C CA . PRO A 1 421 ? -9.409 -12.886 28.768 1.00 98.56 421 PRO A CA 1
ATOM 3354 C C . PRO A 1 421 ? -8.877 -12.782 30.201 1.00 98.56 421 PRO A C 1
ATOM 3356 O O . PRO A 1 421 ? -9.651 -12.842 31.149 1.00 98.56 421 PRO A O 1
ATOM 3359 N N . GLU A 1 422 ? -7.584 -12.506 30.378 1.00 98.56 422 GLU A N 1
ATOM 3360 C CA . GLU A 1 422 ? -6.947 -12.436 31.698 1.00 98.56 422 GLU A CA 1
ATOM 3361 C C . GLU A 1 422 ? -7.474 -11.269 32.544 1.00 98.56 422 GLU A C 1
ATOM 3363 O O . GLU A 1 422 ? -7.532 -11.351 33.775 1.00 98.56 422 GLU A O 1
ATOM 3368 N N . CYS A 1 423 ? -7.843 -10.160 31.897 1.00 98.56 423 CYS A N 1
ATOM 3369 C CA . CYS A 1 423 ? -8.469 -9.028 32.570 1.00 98.56 423 CYS A CA 1
ATOM 3370 C C . CYS A 1 423 ? -9.866 -9.390 33.087 1.00 98.56 423 CYS A C 1
ATOM 3372 O O . CYS A 1 423 ? -10.173 -9.142 34.257 1.00 98.56 423 CYS A O 1
ATOM 3374 N N . LEU A 1 424 ? -10.698 -9.991 32.233 1.00 98.25 424 LEU A N 1
ATOM 3375 C CA . LEU A 1 424 ? -12.083 -10.319 32.562 1.00 98.25 424 LEU A CA 1
ATOM 3376 C C . LEU A 1 424 ? -12.201 -11.529 33.491 1.00 98.25 424 LEU A C 1
ATOM 3378 O O . LEU A 1 424 ? -13.077 -11.519 34.349 1.00 98.25 424 LEU A O 1
ATOM 3382 N N . ASP A 1 425 ? -11.284 -12.495 33.424 1.00 98.12 425 ASP A N 1
ATOM 3383 C CA . ASP A 1 425 ? -11.202 -13.605 34.380 1.00 98.12 425 ASP A CA 1
ATOM 3384 C C . ASP A 1 425 ? -10.972 -13.097 35.811 1.00 98.12 425 ASP A C 1
ATOM 3386 O O . ASP A 1 425 ? -11.595 -13.574 36.761 1.00 98.12 425 ASP A O 1
ATOM 3390 N N . GLY A 1 426 ? -10.121 -12.078 35.982 1.00 97.31 426 GLY A N 1
ATOM 3391 C CA . GLY A 1 426 ? -9.939 -11.419 37.279 1.00 97.31 426 GLY A CA 1
ATOM 3392 C C . GLY A 1 426 ? -11.179 -10.630 37.722 1.00 97.31 426 GLY A C 1
ATOM 3393 O O . GLY A 1 426 ? -11.564 -10.661 38.896 1.00 97.31 426 GLY A O 1
ATOM 3394 N N . ALA A 1 427 ? -11.835 -9.963 36.771 1.00 97.56 427 ALA A N 1
ATOM 3395 C CA . ALA A 1 427 ? -13.037 -9.170 37.013 1.00 97.56 427 ALA A CA 1
ATOM 3396 C C . ALA A 1 427 ? -14.298 -10.018 37.283 1.00 97.56 427 ALA A C 1
ATOM 3398 O O . ALA A 1 427 ? -15.228 -9.561 37.946 1.00 97.56 427 ALA A O 1
ATOM 3399 N N . GLN A 1 428 ? -14.316 -11.280 36.843 1.00 96.69 428 GLN A N 1
ATOM 3400 C CA . GLN A 1 428 ? -15.426 -12.219 37.027 1.00 96.69 428 GLN A CA 1
ATOM 3401 C C . GLN A 1 428 ? -15.816 -12.383 38.504 1.00 96.69 428 GLN A C 1
ATOM 3403 O O . GLN A 1 428 ? -16.976 -12.642 38.817 1.00 96.69 428 GLN A O 1
ATOM 3408 N N . SER A 1 429 ? -14.860 -12.191 39.421 1.00 95.75 429 SER A N 1
ATOM 3409 C CA . SER A 1 429 ? -15.070 -12.277 40.871 1.00 95.75 429 SER A CA 1
ATOM 3410 C C . SER A 1 429 ? -16.107 -11.291 41.424 1.00 95.75 429 SER A C 1
ATOM 3412 O O . SER A 1 429 ? -16.664 -11.544 42.493 1.00 95.75 429 SER A O 1
ATOM 3414 N N . PHE A 1 430 ? -16.384 -10.194 40.711 1.00 97.38 430 PHE A N 1
ATOM 3415 C CA . PHE A 1 430 ? -17.393 -9.204 41.088 1.00 97.38 430 PHE A CA 1
ATOM 3416 C C . PHE A 1 430 ? -18.564 -9.100 40.104 1.00 97.38 430 PHE A C 1
ATOM 3418 O O . PHE A 1 430 ? -19.314 -8.127 40.147 1.00 97.38 430 PHE A O 1
ATOM 3425 N N . LEU A 1 431 ? -18.764 -10.098 39.244 1.00 98.25 431 LEU A N 1
ATOM 3426 C CA . LEU A 1 431 ? -19.974 -10.244 38.434 1.00 98.25 431 LEU A CA 1
ATOM 3427 C C . LEU A 1 431 ? -20.932 -11.226 39.124 1.00 98.25 431 LEU A C 1
ATOM 3429 O O . LEU A 1 431 ? -20.506 -12.258 39.644 1.00 98.25 431 LEU A O 1
ATOM 3433 N N . HIS A 1 432 ? -22.231 -10.924 39.138 1.00 98.06 432 HIS A N 1
ATOM 3434 C CA . HIS A 1 432 ? -23.231 -11.896 39.580 1.00 98.06 432 HIS A CA 1
ATOM 3435 C C . HIS A 1 432 ? -23.188 -13.179 38.726 1.00 98.06 432 HIS A C 1
ATOM 3437 O O . HIS A 1 432 ? -22.806 -13.149 37.558 1.00 98.06 432 HIS A O 1
ATOM 3443 N N . ALA A 1 433 ? -23.617 -14.316 39.285 1.00 96.25 433 ALA A N 1
ATOM 3444 C CA . ALA A 1 433 ? -23.656 -15.587 38.548 1.00 96.25 433 ALA A CA 1
ATOM 3445 C C . ALA A 1 433 ? -24.596 -15.539 37.325 1.00 96.25 433 ALA A C 1
ATOM 3447 O O . ALA A 1 433 ? -24.335 -16.196 36.321 1.00 96.25 433 ALA A O 1
ATOM 3448 N N . ASP A 1 434 ? -25.666 -14.748 37.412 1.00 95.19 434 ASP A N 1
ATOM 3449 C CA . ASP A 1 434 ? -26.602 -14.398 36.339 1.00 95.19 434 ASP A CA 1
ATOM 3450 C C . ASP A 1 434 ? -26.290 -13.035 35.687 1.00 95.19 434 ASP A C 1
ATOM 3452 O O . ASP A 1 434 ? -27.065 -12.541 34.867 1.00 95.19 434 ASP A O 1
ATOM 3456 N N . GLY A 1 435 ? -25.154 -12.426 36.040 1.00 97.00 435 GLY A N 1
ATOM 3457 C CA . GLY A 1 435 ? -24.709 -11.146 35.507 1.00 97.00 435 GLY A CA 1
ATOM 3458 C C . GLY A 1 435 ? -24.282 -11.238 34.041 1.00 97.00 435 GLY A C 1
ATOM 3459 O O . GLY A 1 435 ? -23.794 -12.262 33.561 1.00 97.00 435 GLY A O 1
ATOM 3460 N N . ILE A 1 436 ? -24.444 -10.134 33.315 1.00 98.19 436 ILE A N 1
ATOM 3461 C CA . ILE A 1 436 ? -24.145 -10.049 31.883 1.00 98.19 436 ILE A CA 1
ATOM 3462 C C . ILE A 1 436 ? -22.780 -9.389 31.681 1.00 98.19 436 ILE A C 1
ATOM 3464 O O . ILE A 1 436 ? -22.564 -8.253 32.101 1.00 98.19 436 ILE A O 1
ATOM 3468 N N . SER A 1 437 ? -21.875 -10.065 30.972 1.00 98.50 437 SER A N 1
ATOM 3469 C CA . SER A 1 437 ? -20.642 -9.457 30.463 1.00 98.50 437 SER A CA 1
ATOM 3470 C C . SER A 1 437 ? -20.838 -8.951 29.031 1.00 98.50 437 SER A C 1
ATOM 3472 O O . SER A 1 437 ? -21.370 -9.660 28.174 1.00 98.50 437 SER A O 1
ATOM 3474 N N . ILE A 1 438 ? -20.406 -7.721 28.763 1.00 98.69 438 ILE A N 1
ATOM 3475 C CA . ILE A 1 438 ? -20.372 -7.100 27.437 1.00 98.69 438 ILE A CA 1
ATOM 3476 C C . ILE A 1 438 ? -18.911 -6.710 27.141 1.00 98.69 438 ILE A C 1
ATOM 3478 O O . ILE A 1 438 ? -18.381 -5.834 27.826 1.00 98.69 438 ILE A O 1
ATOM 3482 N N . PRO A 1 439 ? -18.250 -7.291 26.122 1.00 98.38 439 PRO A N 1
ATOM 3483 C CA . PRO A 1 439 ? -18.750 -8.311 25.202 1.00 98.38 439 PRO A CA 1
ATOM 3484 C C . PRO A 1 439 ? -18.901 -9.690 25.866 1.00 98.38 439 PRO A C 1
ATOM 3486 O O . PRO A 1 439 ? -18.095 -10.085 26.699 1.00 98.38 439 PRO A O 1
ATOM 3489 N N . ALA A 1 440 ? -19.901 -10.459 25.428 1.00 97.12 440 ALA A N 1
ATOM 3490 C CA . ALA A 1 440 ? -20.110 -11.834 25.898 1.00 97.12 440 ALA A CA 1
ATOM 3491 C C . ALA A 1 440 ? -19.216 -12.864 25.179 1.00 97.12 440 ALA A C 1
ATOM 3493 O O . ALA A 1 440 ? -19.037 -13.982 25.654 1.00 97.12 440 ALA A O 1
ATOM 3494 N N . ARG A 1 441 ? -18.718 -12.522 23.984 1.00 98.00 441 ARG A N 1
ATOM 3495 C CA . ARG A 1 441 ? -17.896 -13.384 23.124 1.00 98.00 441 ARG A CA 1
ATOM 3496 C C . ARG A 1 441 ? -17.139 -12.533 22.108 1.00 98.00 441 ARG A C 1
ATOM 3498 O O . ARG A 1 441 ? -17.682 -11.556 21.598 1.00 98.00 441 ARG A O 1
ATOM 3505 N N . TYR A 1 442 ? -15.954 -12.992 21.734 1.00 98.25 442 TYR A N 1
ATOM 3506 C CA . TYR A 1 442 ? -15.211 -12.561 20.552 1.00 98.25 442 TYR A CA 1
ATOM 3507 C C . TYR A 1 442 ? -14.517 -13.777 19.922 1.00 98.25 442 TYR A C 1
ATOM 3509 O O . TYR A 1 442 ? -14.416 -14.839 20.535 1.00 98.25 442 TYR A O 1
ATOM 3517 N N . THR A 1 443 ? -14.119 -13.672 18.656 1.00 98.25 443 THR A N 1
ATOM 3518 C CA . THR A 1 443 ? -13.485 -14.769 17.908 1.00 98.25 443 THR A CA 1
ATOM 3519 C C . THR A 1 443 ? -12.468 -14.178 16.946 1.00 98.25 443 THR A C 1
ATOM 3521 O O . THR A 1 443 ? -12.810 -13.286 16.171 1.00 98.25 443 THR A O 1
ATOM 3524 N N . SER A 1 444 ? -11.229 -14.659 17.008 1.00 98.19 444 SER A N 1
ATOM 3525 C CA . SER A 1 444 ? -10.171 -14.269 16.082 1.00 98.19 444 SER A CA 1
ATOM 3526 C C . SER A 1 444 ? -10.311 -15.018 14.755 1.00 98.19 444 SER A C 1
ATOM 3528 O O . SER A 1 444 ? -10.751 -16.168 14.702 1.00 98.19 444 SER A O 1
ATOM 3530 N N . PHE A 1 445 ? -9.950 -14.350 13.661 1.00 97.38 445 PHE A N 1
ATOM 3531 C CA . PHE A 1 445 ? -9.948 -14.923 12.318 1.00 97.38 445 PHE A CA 1
ATOM 3532 C C . PHE A 1 445 ? -8.559 -14.783 11.709 1.00 97.38 445 PHE A C 1
ATOM 3534 O O . PHE A 1 445 ? -7.880 -13.776 11.899 1.00 97.38 445 PHE A O 1
ATOM 3541 N N . VAL A 1 446 ? -8.156 -15.789 10.939 1.00 97.19 446 VAL A N 1
ATOM 3542 C CA . VAL A 1 446 ? -6.921 -15.778 10.154 1.00 97.19 446 VAL A CA 1
ATOM 3543 C C . VAL A 1 446 ? -7.255 -16.053 8.696 1.00 97.19 446 VAL A C 1
ATOM 3545 O O . VAL A 1 446 ? -8.090 -16.905 8.391 1.00 97.19 446 VAL A O 1
ATOM 3548 N N . ALA A 1 447 ? -6.591 -15.341 7.792 1.00 96.38 447 ALA A N 1
ATOM 3549 C CA . ALA A 1 447 ? -6.670 -15.579 6.360 1.00 96.38 447 ALA A CA 1
ATOM 3550 C C . ALA A 1 447 ? -5.249 -15.567 5.781 1.00 96.38 447 ALA A C 1
ATOM 3552 O O . ALA A 1 447 ? -4.492 -14.638 6.074 1.00 96.38 447 ALA A O 1
ATOM 3553 N N . PRO A 1 448 ? -4.855 -16.575 4.982 1.00 95.50 448 PRO A N 1
ATOM 3554 C CA . PRO A 1 448 ? -3.579 -16.523 4.289 1.00 95.50 448 PRO A CA 1
ATOM 3555 C C . PRO A 1 448 ? -3.609 -15.382 3.268 1.00 95.50 448 PRO A C 1
ATOM 3557 O O . PRO A 1 448 ? -4.555 -15.253 2.492 1.00 95.50 448 PRO A O 1
ATOM 3560 N N . ILE A 1 449 ? -2.556 -14.571 3.258 1.00 93.69 449 ILE A N 1
ATOM 3561 C CA . ILE A 1 449 ? -2.365 -13.484 2.296 1.00 93.69 449 ILE A CA 1
ATOM 3562 C C . ILE A 1 449 ? -1.038 -13.669 1.559 1.00 93.69 449 ILE A C 1
ATOM 3564 O O . ILE A 1 449 ? -0.109 -14.286 2.077 1.00 93.69 449 ILE A O 1
ATOM 3568 N N . SER A 1 450 ? -0.939 -13.105 0.357 1.00 91.56 450 SER A N 1
ATOM 3569 C CA . SER A 1 450 ? 0.306 -13.028 -0.408 1.00 91.56 450 SER A CA 1
ATOM 3570 C C . SER A 1 450 ? 0.599 -11.569 -0.730 1.00 91.56 450 SER A C 1
ATOM 3572 O O . SER A 1 450 ? -0.125 -10.944 -1.499 1.00 91.56 450 SER A O 1
ATOM 3574 N N . SER A 1 451 ? 1.655 -11.022 -0.131 1.00 92.62 451 SER A N 1
ATOM 3575 C CA . SER A 1 451 ? 2.122 -9.663 -0.404 1.00 92.62 451 SER A CA 1
ATOM 3576 C C . SER A 1 451 ? 3.631 -9.606 -0.240 1.00 92.62 451 SER A C 1
ATOM 3578 O O . SER A 1 451 ? 4.165 -9.619 0.870 1.00 92.62 451 SER A O 1
ATOM 3580 N N . SER A 1 452 ? 4.338 -9.546 -1.363 1.00 91.19 452 SER A N 1
ATOM 3581 C CA . SER A 1 452 ? 5.796 -9.431 -1.354 1.00 91.19 452 SER A CA 1
ATOM 3582 C C . SER A 1 452 ? 6.247 -8.038 -0.939 1.00 91.19 452 SER A C 1
ATOM 3584 O O . SER A 1 452 ? 7.332 -7.885 -0.384 1.00 91.19 452 SER A O 1
ATOM 3586 N N . LYS A 1 453 ? 5.380 -7.036 -1.132 1.00 88.69 453 LYS A N 1
ATOM 3587 C CA . LYS A 1 453 ? 5.550 -5.708 -0.550 1.00 88.69 453 LYS A CA 1
ATOM 3588 C C . LYS A 1 453 ? 5.616 -5.787 0.979 1.00 88.69 453 LYS A C 1
ATOM 3590 O O . LYS A 1 453 ? 6.639 -5.424 1.544 1.00 88.69 453 LYS A O 1
ATOM 3595 N N . LEU A 1 454 ? 4.577 -6.316 1.637 1.00 91.19 454 LEU A N 1
ATOM 3596 C CA . LEU A 1 454 ? 4.537 -6.414 3.105 1.00 91.19 454 LEU A CA 1
ATOM 3597 C C . LEU A 1 454 ? 5.656 -7.307 3.655 1.00 91.19 454 LEU A C 1
ATOM 3599 O O . LEU A 1 454 ? 6.251 -6.977 4.677 1.00 91.19 454 LEU A O 1
ATOM 3603 N N . TRP A 1 455 ? 5.991 -8.397 2.957 1.00 92.12 455 TRP A N 1
ATOM 3604 C CA . TRP A 1 455 ? 7.142 -9.233 3.308 1.00 92.12 455 TRP A CA 1
ATOM 3605 C C . TRP A 1 455 ? 8.447 -8.427 3.372 1.00 92.12 455 TRP A C 1
ATOM 3607 O O . TRP A 1 455 ? 9.208 -8.548 4.331 1.00 92.12 455 TRP A O 1
ATOM 3617 N N . ASN A 1 456 ? 8.689 -7.570 2.378 1.00 90.44 456 ASN A N 1
ATOM 3618 C CA . ASN A 1 456 ? 9.874 -6.719 2.337 1.00 90.44 456 ASN A CA 1
ATOM 3619 C C . ASN A 1 456 ? 9.876 -5.630 3.411 1.00 90.44 456 ASN A C 1
ATOM 3621 O O . ASN A 1 456 ? 10.940 -5.351 3.963 1.00 90.44 456 ASN A O 1
ATOM 3625 N N . GLU A 1 457 ? 8.718 -5.051 3.736 1.00 89.44 457 GLU A N 1
ATOM 3626 C CA . GLU A 1 457 ? 8.595 -4.095 4.845 1.00 89.44 457 GLU A CA 1
ATOM 3627 C C . GLU A 1 457 ? 8.995 -4.754 6.179 1.00 89.44 457 GLU A C 1
ATOM 3629 O O . GLU A 1 457 ? 9.814 -4.211 6.919 1.00 89.44 457 GLU A O 1
ATOM 3634 N N . VAL A 1 458 ? 8.509 -5.975 6.452 1.00 91.88 458 VAL A N 1
ATOM 3635 C CA . VAL A 1 458 ? 8.872 -6.733 7.666 1.00 91.88 458 VAL A CA 1
ATOM 3636 C C . VAL A 1 458 ? 10.359 -7.098 7.670 1.00 91.88 458 VAL A C 1
ATOM 3638 O O . VAL A 1 458 ? 11.060 -6.823 8.645 1.00 91.88 458 VAL A O 1
ATOM 3641 N N . LYS A 1 459 ? 10.876 -7.649 6.564 1.00 89.19 459 LYS A N 1
ATOM 3642 C CA . LYS A 1 459 ? 12.301 -7.996 6.412 1.00 89.19 459 LYS A CA 1
ATOM 3643 C C . LYS A 1 459 ? 13.215 -6.781 6.631 1.00 89.19 459 LYS A C 1
ATOM 3645 O O . LYS A 1 459 ? 14.299 -6.906 7.203 1.00 89.19 459 LYS A O 1
ATOM 3650 N N . GLY A 1 460 ? 12.786 -5.598 6.188 1.00 85.19 460 GLY A N 1
ATOM 3651 C CA . GLY A 1 460 ? 13.508 -4.343 6.394 1.00 85.19 460 GLY A CA 1
ATOM 3652 C C . GLY A 1 460 ? 13.655 -3.962 7.871 1.00 85.19 460 GLY A C 1
ATOM 3653 O O . GLY A 1 460 ? 14.707 -3.458 8.269 1.00 85.19 460 GLY A O 1
ATOM 3654 N N . LEU A 1 461 ? 12.645 -4.250 8.700 1.00 84.94 461 LEU A N 1
ATOM 3655 C CA . LEU A 1 461 ? 12.695 -4.014 10.147 1.00 84.94 461 LEU A CA 1
ATOM 3656 C C . LEU A 1 461 ? 13.668 -4.966 10.854 1.00 84.94 461 LEU A C 1
ATOM 3658 O O . LEU A 1 461 ? 14.435 -4.525 11.711 1.00 84.94 461 LEU A O 1
ATOM 3662 N N . GLU A 1 462 ? 13.698 -6.243 10.464 1.00 73.81 462 GLU A N 1
ATOM 3663 C CA . GLU A 1 462 ? 14.626 -7.231 11.035 1.00 73.81 462 GLU A CA 1
ATOM 3664 C C . GLU A 1 462 ? 16.092 -6.820 10.830 1.00 73.81 462 GLU A C 1
ATOM 3666 O O . GLU A 1 462 ? 16.913 -6.887 11.755 1.00 73.81 462 GLU A O 1
ATOM 3671 N N . ALA A 1 463 ? 16.410 -6.308 9.637 1.00 62.28 463 ALA A N 1
ATOM 3672 C CA . ALA A 1 463 ? 17.735 -5.788 9.321 1.00 62.28 463 ALA A CA 1
ATOM 3673 C C . ALA A 1 463 ? 18.134 -4.632 10.258 1.00 62.28 463 ALA A C 1
ATOM 3675 O O . ALA A 1 463 ? 19.274 -4.596 10.726 1.00 62.28 463 ALA A O 1
ATOM 3676 N N . LEU A 1 464 ? 17.198 -3.740 10.607 1.00 60.62 464 LEU A N 1
ATOM 3677 C CA . LEU A 1 464 ? 17.437 -2.638 11.548 1.00 60.62 464 LEU A CA 1
ATOM 3678 C C . LEU A 1 464 ? 17.678 -3.128 12.981 1.00 60.62 464 LEU A C 1
ATOM 3680 O O . LEU A 1 464 ? 18.551 -2.591 13.660 1.00 60.62 464 LEU A O 1
ATOM 3684 N N . THR A 1 465 ? 16.969 -4.166 13.436 1.00 60.25 465 THR A N 1
ATOM 3685 C CA . THR A 1 465 ? 17.217 -4.784 14.753 1.00 60.25 465 THR A CA 1
ATOM 3686 C C . THR A 1 465 ? 18.535 -5.556 14.831 1.00 60.25 465 THR A C 1
ATOM 3688 O O . THR A 1 465 ? 19.100 -5.685 15.915 1.00 60.25 465 THR A O 1
ATOM 3691 N N . SER A 1 466 ? 19.050 -6.044 13.697 1.00 54.53 466 SER A N 1
ATOM 3692 C CA . SER A 1 466 ? 20.331 -6.762 13.619 1.00 54.53 466 SER A CA 1
ATOM 3693 C C . SER A 1 466 ? 21.564 -5.849 13.565 1.00 54.53 466 SER A C 1
ATOM 3695 O O . SER A 1 466 ? 22.692 -6.319 13.738 1.00 54.53 466 SER A O 1
ATOM 3697 N N . LEU A 1 467 ? 21.378 -4.539 13.358 1.00 42.81 467 LEU A N 1
ATOM 3698 C CA . LEU A 1 467 ? 22.466 -3.574 13.477 1.00 42.81 467 LEU A CA 1
ATOM 3699 C C . LEU A 1 467 ? 22.895 -3.494 14.948 1.00 42.81 467 LEU A C 1
ATOM 3701 O O . LEU A 1 467 ? 22.041 -3.293 15.815 1.00 42.81 467 LEU A O 1
ATOM 3705 N N . PRO A 1 468 ? 24.199 -3.609 15.269 1.00 43.88 468 PRO A N 1
ATOM 3706 C CA . PRO A 1 468 ? 24.655 -3.405 16.630 1.00 43.88 468 PRO A CA 1
ATOM 3707 C C . PRO A 1 468 ? 24.273 -1.984 17.035 1.00 43.88 468 PRO A C 1
ATOM 3709 O O . PRO A 1 468 ? 24.834 -1.007 16.529 1.00 43.88 468 PRO A O 1
ATOM 3712 N N . GLN A 1 469 ? 23.305 -1.869 17.947 1.00 40.84 469 GLN A N 1
ATOM 3713 C CA . GLN A 1 469 ? 23.048 -0.622 18.643 1.00 40.84 469 GLN A CA 1
ATOM 3714 C C . GLN A 1 469 ? 24.401 -0.160 19.180 1.00 40.84 469 GLN A C 1
ATOM 3716 O O . GLN A 1 469 ? 25.024 -0.853 19.988 1.00 40.84 469 GLN A O 1
ATOM 3721 N N . LYS A 1 470 ? 24.896 0.991 18.706 1.00 36.41 470 LYS A N 1
ATOM 3722 C CA . LYS A 1 470 ? 25.970 1.694 19.404 1.00 36.41 470 LYS A CA 1
ATOM 3723 C C . LYS A 1 470 ? 25.433 1.935 20.806 1.00 36.41 470 LYS A C 1
ATOM 3725 O O . LYS A 1 470 ? 24.622 2.827 21.014 1.00 36.41 470 LYS A O 1
ATOM 3730 N N . THR A 1 471 ? 25.838 1.089 21.744 1.00 33.41 471 THR A N 1
ATOM 3731 C CA . THR A 1 471 ? 25.450 1.184 23.141 1.00 33.41 471 THR A CA 1
ATOM 3732 C C . THR A 1 471 ? 26.005 2.492 23.690 1.00 33.41 471 THR A C 1
ATOM 3734 O O . THR A 1 471 ? 27.138 2.542 24.171 1.00 33.41 471 THR A O 1
ATOM 3737 N N . THR A 1 472 ? 25.219 3.563 23.663 1.00 35.72 472 THR A N 1
ATOM 3738 C CA . THR A 1 472 ? 25.257 4.541 24.743 1.00 35.72 472 THR A CA 1
ATOM 3739 C C . THR A 1 472 ? 24.769 3.792 25.971 1.00 35.72 472 THR A C 1
ATOM 3741 O O . THR A 1 472 ? 23.588 3.500 26.129 1.00 35.72 472 THR A O 1
ATOM 3744 N N . ARG A 1 473 ? 25.724 3.367 26.803 1.00 31.17 473 ARG A N 1
ATOM 3745 C CA . ARG A 1 473 ? 25.470 2.695 28.076 1.00 31.17 473 ARG A CA 1
ATOM 3746 C C . ARG A 1 473 ? 24.637 3.609 28.981 1.00 31.17 473 ARG A C 1
ATOM 3748 O O . ARG A 1 473 ? 25.198 4.330 29.800 1.00 31.17 473 ARG A O 1
ATOM 3755 N N . HIS A 1 474 ? 23.315 3.528 28.905 1.00 34.88 474 HIS A N 1
ATOM 3756 C CA . HIS A 1 474 ? 22.488 3.777 30.076 1.00 34.88 474 HIS A CA 1
ATOM 3757 C C . HIS A 1 474 ? 22.504 2.498 30.907 1.00 34.88 474 HIS A C 1
ATOM 3759 O O . HIS A 1 474 ? 21.952 1.472 30.522 1.00 34.88 474 HIS A O 1
ATOM 3765 N N . ARG A 1 475 ? 23.240 2.548 32.023 1.00 32.75 475 ARG A N 1
ATOM 3766 C CA . ARG A 1 475 ? 23.264 1.488 33.034 1.00 32.75 475 ARG A CA 1
ATOM 3767 C C . ARG A 1 475 ? 21.839 1.258 33.534 1.00 32.75 475 ARG A C 1
ATOM 3769 O O . ARG A 1 475 ? 21.318 2.085 34.278 1.00 32.75 475 ARG A O 1
ATOM 3776 N N . THR A 1 476 ? 21.238 0.138 33.161 1.00 31.28 476 THR A N 1
ATOM 3777 C CA . THR A 1 476 ? 20.040 -0.377 33.817 1.00 31.28 476 THR A CA 1
ATOM 3778 C C . THR A 1 476 ? 20.431 -1.143 35.081 1.00 31.28 476 THR A C 1
ATOM 3780 O O . THR A 1 476 ? 21.457 -1.820 35.170 1.00 31.28 476 THR A O 1
ATOM 3783 N N . TRP A 1 477 ? 19.603 -0.965 36.102 1.00 31.97 477 TRP A N 1
ATOM 3784 C CA . TRP A 1 477 ? 19.746 -1.418 37.484 1.00 31.97 477 TRP A CA 1
ATOM 3785 C C . TRP A 1 477 ? 19.448 -2.928 37.630 1.00 31.97 477 TRP A C 1
ATOM 3787 O O . TRP A 1 477 ? 18.598 -3.327 38.413 1.00 31.97 477 TRP A O 1
ATOM 3797 N N . CYS A 1 478 ? 20.091 -3.795 36.841 1.00 31.19 478 CYS A N 1
ATOM 3798 C CA . CYS A 1 478 ? 19.891 -5.256 36.938 1.00 31.19 478 CYS A CA 1
ATOM 3799 C C . CYS A 1 478 ? 21.178 -6.098 36.960 1.00 31.19 478 CYS A C 1
ATOM 3801 O O . CYS A 1 478 ? 21.098 -7.312 37.111 1.00 31.19 478 CYS A O 1
ATOM 3803 N N . ASP A 1 479 ? 22.363 -5.480 36.947 1.00 30.69 479 ASP A N 1
ATOM 3804 C CA . ASP A 1 479 ? 23.650 -6.202 37.003 1.00 30.69 479 ASP A CA 1
ATOM 3805 C C . ASP A 1 479 ? 24.304 -6.265 38.402 1.00 30.69 479 ASP A C 1
ATOM 3807 O O . ASP A 1 479 ? 25.462 -6.663 38.544 1.00 30.69 479 ASP A O 1
ATOM 3811 N N . CYS A 1 480 ? 23.583 -5.925 39.477 1.00 32.19 480 CYS A N 1
ATOM 3812 C CA . CYS A 1 480 ? 24.166 -5.865 40.828 1.00 32.19 480 CYS A CA 1
ATOM 3813 C C . CYS A 1 480 ? 24.112 -7.162 41.660 1.00 32.19 480 CYS A C 1
ATOM 3815 O O . CYS A 1 480 ? 24.656 -7.178 42.761 1.00 32.19 480 CYS A O 1
ATOM 3817 N N . THR A 1 481 ? 23.548 -8.275 41.179 1.00 35.50 481 THR A N 1
ATOM 3818 C CA . THR A 1 481 ? 23.444 -9.513 41.994 1.00 35.50 481 THR A CA 1
ATOM 3819 C C . THR A 1 481 ? 24.247 -10.712 41.487 1.00 35.50 481 THR A C 1
ATOM 3821 O O . THR A 1 481 ? 24.285 -11.740 42.160 1.00 35.50 481 THR A O 1
ATOM 3824 N N . ARG A 1 482 ? 24.998 -10.592 40.381 1.00 33.28 482 ARG A N 1
ATOM 3825 C CA . ARG A 1 482 ? 25.906 -11.666 39.910 1.00 33.28 482 ARG A CA 1
ATOM 3826 C C . ARG A 1 482 ? 27.405 -11.406 40.093 1.00 33.28 482 ARG A C 1
ATOM 3828 O O . ARG A 1 482 ? 28.197 -12.317 39.873 1.00 33.28 482 ARG A O 1
ATOM 3835 N N . SER A 1 483 ? 27.816 -10.233 40.583 1.00 32.53 483 SER A N 1
ATOM 3836 C CA . SER A 1 483 ? 29.244 -9.881 40.723 1.00 32.53 483 SER A CA 1
ATOM 3837 C C . SER A 1 483 ? 29.840 -10.044 42.137 1.00 32.53 483 SER A C 1
ATOM 3839 O O . SER A 1 483 ? 30.999 -9.681 42.340 1.00 32.53 483 SER A O 1
ATOM 3841 N N . PHE A 1 484 ? 29.119 -10.608 43.116 1.00 30.70 484 PHE A N 1
ATOM 3842 C CA . PHE A 1 484 ? 29.620 -10.720 44.502 1.00 30.70 484 PHE A CA 1
ATOM 3843 C C . PHE A 1 484 ? 30.079 -12.126 44.938 1.00 30.70 484 PHE A C 1
ATOM 3845 O O . PHE A 1 484 ? 30.372 -12.338 46.110 1.00 30.70 484 PHE A O 1
ATOM 3852 N N . ARG A 1 485 ? 30.199 -13.099 44.018 1.00 33.75 485 ARG A N 1
ATOM 3853 C CA . ARG A 1 485 ? 30.669 -14.467 44.347 1.00 33.75 485 ARG A CA 1
ATOM 3854 C C . ARG A 1 485 ? 31.940 -14.955 43.637 1.00 33.75 485 ARG A C 1
ATOM 3856 O O . ARG A 1 485 ? 32.289 -16.117 43.794 1.00 33.75 485 ARG A O 1
ATOM 3863 N N . SER A 1 486 ? 32.689 -14.106 42.928 1.00 32.97 486 SER A N 1
ATOM 3864 C CA . SER A 1 486 ? 33.926 -14.547 42.242 1.00 32.97 486 SER A CA 1
ATOM 3865 C C . SER A 1 486 ? 35.181 -13.700 42.492 1.00 32.97 486 SER A C 1
ATOM 3867 O O . SER A 1 486 ? 36.209 -13.929 41.861 1.00 32.97 486 SER A O 1
ATOM 3869 N N . ARG A 1 487 ? 35.168 -12.770 43.455 1.00 31.16 487 ARG A N 1
ATOM 3870 C CA . ARG A 1 487 ? 36.362 -11.994 43.850 1.00 31.16 487 ARG A CA 1
ATOM 3871 C C . ARG A 1 487 ? 36.731 -12.207 45.314 1.00 31.16 487 ARG A C 1
ATOM 3873 O O . ARG A 1 487 ? 36.773 -11.277 46.103 1.00 31.16 487 ARG A O 1
ATOM 3880 N N . ALA A 1 488 ? 37.022 -13.454 45.657 1.00 33.38 488 ALA A N 1
ATOM 3881 C CA . ALA A 1 488 ? 37.752 -13.804 46.869 1.00 33.38 488 ALA A CA 1
ATOM 3882 C C . ALA A 1 488 ? 38.494 -15.124 46.635 1.00 33.38 488 ALA A C 1
ATOM 3884 O O . ALA A 1 488 ? 38.081 -16.160 47.140 1.00 33.38 488 ALA A O 1
ATOM 3885 N N . ARG A 1 489 ? 39.527 -15.090 45.781 1.00 29.53 489 ARG A N 1
ATOM 3886 C CA . ARG A 1 489 ? 40.673 -16.025 45.736 1.00 29.53 489 ARG A CA 1
ATOM 3887 C C . ARG A 1 489 ? 41.484 -15.753 44.474 1.00 29.53 489 ARG A C 1
ATOM 3889 O O . ARG A 1 489 ? 41.142 -16.241 43.405 1.00 29.53 489 ARG A O 1
ATOM 3896 N N . SER A 1 490 ? 42.532 -14.947 44.612 1.00 27.05 490 SER A N 1
ATOM 3897 C CA . SER A 1 490 ? 43.826 -15.096 43.920 1.00 27.05 490 SER A CA 1
ATOM 3898 C C . SER A 1 490 ? 44.586 -13.780 43.995 1.00 27.05 490 SER A C 1
ATOM 3900 O O . SER A 1 490 ? 44.400 -12.905 43.154 1.00 27.05 490 SER A O 1
ATOM 3902 N N . ARG A 1 491 ? 45.425 -13.646 45.025 1.00 27.77 491 ARG A N 1
ATOM 3903 C CA . ARG A 1 491 ? 46.675 -12.872 45.015 1.00 27.77 491 ARG A CA 1
ATOM 3904 C C . ARG A 1 491 ? 47.413 -13.131 46.329 1.00 27.77 491 ARG A C 1
ATOM 3906 O O . ARG A 1 491 ? 47.151 -12.478 47.327 1.00 27.77 491 ARG A O 1
ATOM 3913 N N . ALA A 1 492 ? 48.320 -14.098 46.300 1.00 26.89 492 ALA A N 1
ATOM 3914 C CA . ALA A 1 492 ? 49.525 -14.102 47.121 1.00 26.89 492 ALA A CA 1
ATOM 3915 C C . ALA A 1 492 ? 50.564 -14.985 46.414 1.00 26.89 492 ALA A C 1
ATOM 3917 O O . ALA A 1 492 ? 50.324 -16.164 46.165 1.00 26.89 492 ALA A O 1
ATOM 3918 N N . LEU A 1 493 ? 51.668 -14.354 46.014 1.00 26.92 493 LEU A N 1
ATOM 3919 C CA . LEU A 1 493 ? 52.891 -14.980 45.523 1.00 26.92 493 LEU A CA 1
ATOM 3920 C C . LEU A 1 493 ? 53.518 -15.856 46.621 1.00 26.92 493 LEU A C 1
ATOM 3922 O O . LEU A 1 493 ? 53.457 -15.479 47.788 1.00 26.92 493 LEU A O 1
ATOM 3926 N N . SER A 1 494 ? 54.236 -16.918 46.242 1.00 25.39 494 SER A N 1
ATOM 3927 C CA . SER A 1 494 ? 55.703 -17.034 46.419 1.00 25.39 494 SER A CA 1
ATOM 3928 C C . SER A 1 494 ? 56.196 -18.497 46.464 1.00 25.39 494 SER A C 1
ATOM 3930 O O . SER A 1 494 ? 55.677 -19.327 47.194 1.00 25.39 494 SER A O 1
ATOM 3932 N N . LEU A 1 495 ? 57.182 -18.768 45.598 1.00 25.02 495 LEU A N 1
ATOM 3933 C CA . LEU A 1 495 ? 58.493 -19.379 45.867 1.00 25.02 495 LEU A CA 1
ATOM 3934 C C . LEU A 1 495 ? 58.631 -20.714 46.649 1.00 25.02 495 LEU A C 1
ATOM 3936 O O . LEU A 1 495 ? 58.330 -20.808 47.828 1.00 25.02 495 LEU A O 1
ATOM 3940 N N . ILE A 1 496 ? 59.359 -21.624 45.977 1.00 26.16 496 ILE A N 1
ATOM 3941 C CA . ILE A 1 496 ? 60.390 -22.557 46.487 1.00 26.16 496 ILE A CA 1
ATOM 3942 C C . ILE A 1 496 ? 59.940 -23.952 47.001 1.00 26.16 496 ILE A C 1
ATOM 3944 O O . ILE A 1 496 ? 59.094 -24.125 47.865 1.00 26.16 496 ILE A O 1
ATOM 3948 N N . THR A 1 497 ? 60.593 -24.943 46.383 1.00 22.73 497 THR A N 1
ATOM 3949 C CA . THR A 1 497 ? 60.738 -26.410 46.571 1.00 22.73 497 THR A CA 1
ATOM 3950 C C . THR A 1 497 ? 61.122 -26.894 47.991 1.00 22.73 497 THR A C 1
ATOM 3952 O O . THR A 1 497 ? 61.533 -26.057 48.786 1.00 22.73 497 THR A O 1
ATOM 3955 N N . PRO A 1 498 ? 61.327 -28.214 48.260 1.00 40.88 498 PRO A N 1
ATOM 3956 C CA . PRO A 1 498 ? 60.614 -29.444 47.856 1.00 40.88 498 PRO A CA 1
ATOM 3957 C C . PRO A 1 498 ? 60.389 -30.434 49.047 1.00 40.88 498 PRO A C 1
ATOM 3959 O O . PRO A 1 498 ? 60.808 -30.186 50.173 1.00 40.88 498 PRO A O 1
ATOM 3962 N N . THR A 1 499 ? 59.899 -31.645 48.729 1.00 23.86 499 THR A N 1
ATOM 3963 C CA . THR A 1 499 ? 60.073 -32.928 49.469 1.00 23.86 499 THR A CA 1
ATOM 3964 C C . THR A 1 499 ? 58.999 -33.289 50.500 1.00 23.86 499 THR A C 1
ATOM 3966 O O . THR A 1 499 ? 58.893 -32.650 51.533 1.00 23.86 499 THR A O 1
ATOM 3969 N N . VAL A 1 500 ? 58.254 -34.375 50.251 1.00 26.39 500 VAL A N 1
ATOM 3970 C CA . VAL A 1 500 ? 58.244 -35.614 51.062 1.00 26.39 500 VAL A CA 1
ATOM 3971 C C . VAL A 1 500 ? 57.438 -36.690 50.317 1.00 26.39 500 VAL A C 1
ATOM 3973 O O . VAL A 1 500 ? 56.366 -36.444 49.771 1.00 26.39 500 VAL A O 1
ATOM 3976 N N . MET A 1 501 ? 58.035 -37.882 50.270 1.00 22.72 501 MET A N 1
ATOM 3977 C CA . MET A 1 501 ? 57.494 -39.152 49.791 1.00 22.72 501 MET A CA 1
ATOM 3978 C C . MET A 1 501 ? 56.126 -39.483 50.405 1.00 22.72 501 MET A C 1
ATOM 3980 O O . MET A 1 501 ? 55.972 -39.372 51.613 1.00 22.72 501 MET A O 1
ATOM 3984 N N . LEU A 1 502 ? 55.234 -40.120 49.642 1.00 25.06 502 LEU A N 1
ATOM 3985 C CA . LEU A 1 502 ? 54.854 -41.494 49.980 1.00 25.06 502 LEU A CA 1
ATOM 3986 C C . LEU A 1 502 ? 54.276 -42.242 48.775 1.00 25.06 502 LEU A C 1
ATOM 3988 O O . LEU A 1 502 ? 53.611 -41.690 47.905 1.00 25.06 502 LEU A O 1
ATOM 3992 N N . ARG A 1 503 ? 54.632 -43.523 48.757 1.00 22.88 503 ARG A N 1
ATOM 3993 C CA . ARG A 1 503 ? 54.382 -44.559 47.761 1.00 22.88 503 ARG A CA 1
ATOM 3994 C C . ARG A 1 503 ? 52.900 -44.872 47.552 1.00 22.88 503 ARG A C 1
ATOM 3996 O O . ARG A 1 503 ? 52.122 -44.795 48.494 1.00 22.88 503 ARG A O 1
ATOM 4003 N N . LEU A 1 504 ? 52.644 -45.435 46.368 1.00 25.91 504 LEU A N 1
ATOM 4004 C CA . LEU A 1 504 ? 51.910 -46.683 46.054 1.00 25.91 504 LEU A CA 1
ATOM 4005 C C . LEU A 1 504 ? 51.002 -46.410 44.844 1.00 25.91 504 LEU A C 1
ATOM 4007 O O . LEU A 1 504 ? 50.262 -45.441 44.851 1.00 25.91 504 LEU A O 1
ATOM 4011 N N . THR A 1 505 ? 50.951 -47.176 43.763 1.00 26.42 505 THR A N 1
ATOM 4012 C CA . THR A 1 505 ? 51.677 -48.346 43.252 1.00 26.42 505 THR A CA 1
ATOM 4013 C C . THR A 1 505 ? 51.177 -48.484 41.810 1.00 26.42 505 THR A C 1
ATOM 4015 O O . THR A 1 505 ? 50.005 -48.217 41.572 1.00 26.42 505 THR A O 1
ATOM 4018 N N . THR A 1 506 ? 52.068 -48.909 40.903 1.00 28.14 506 THR A N 1
ATOM 4019 C CA . THR A 1 506 ? 51.818 -49.797 39.737 1.00 28.14 506 THR A CA 1
ATOM 4020 C C . THR A 1 506 ? 50.656 -49.472 38.790 1.00 28.14 506 THR A C 1
ATOM 4022 O O . THR A 1 506 ? 49.519 -49.332 39.197 1.00 28.14 506 THR A O 1
ATOM 4025 N N . ALA A 1 507 ? 50.758 -49.518 37.475 1.00 28.50 507 ALA A N 1
ATOM 4026 C CA . ALA A 1 507 ? 51.761 -49.894 36.492 1.00 28.50 507 ALA A CA 1
ATOM 4027 C C . ALA A 1 507 ? 51.142 -49.361 35.182 1.00 28.50 507 ALA A C 1
ATOM 4029 O O . ALA A 1 507 ? 49.930 -49.389 35.007 1.00 28.50 507 ALA A O 1
ATOM 4030 N N . GLY A 1 508 ? 51.884 -48.734 34.287 1.00 28.03 508 GLY A N 1
ATOM 4031 C CA . GLY A 1 508 ? 52.549 -49.485 33.239 1.00 28.03 508 GLY A CA 1
ATOM 4032 C C . GLY A 1 508 ? 52.496 -48.654 31.960 1.00 28.03 508 GLY A C 1
ATOM 4033 O O . GLY A 1 508 ? 51.493 -48.621 31.263 1.00 28.03 508 GLY A O 1
ATOM 4034 N N . THR A 1 509 ? 53.579 -47.910 31.723 1.00 27.64 509 THR A N 1
ATOM 4035 C CA . THR A 1 509 ? 54.412 -47.974 30.504 1.00 27.64 509 THR A CA 1
ATOM 4036 C C . THR A 1 509 ? 53.786 -48.702 29.305 1.00 27.64 509 THR A C 1
ATOM 4038 O O . THR A 1 509 ? 53.390 -49.850 29.442 1.00 27.64 509 THR A O 1
ATOM 4041 N N . ARG A 1 510 ? 53.775 -48.199 28.069 1.00 27.14 510 ARG A N 1
ATOM 4042 C CA . ARG A 1 510 ? 54.823 -47.541 27.261 1.00 27.14 510 ARG A CA 1
ATOM 4043 C C . ARG A 1 510 ? 54.094 -46.972 26.025 1.00 27.14 510 ARG A C 1
ATOM 4045 O O . ARG A 1 510 ? 53.186 -47.611 25.519 1.00 27.14 510 ARG A O 1
ATOM 4052 N N . SER A 1 511 ? 54.318 -45.730 25.607 1.00 25.41 511 SER A N 1
ATOM 4053 C CA . SER A 1 511 ? 55.537 -45.171 25.002 1.00 25.41 511 SER A CA 1
ATOM 4054 C C . SER A 1 511 ? 55.696 -45.484 23.508 1.00 25.41 511 SER A C 1
ATOM 4056 O O . SER A 1 511 ? 55.973 -46.611 23.119 1.00 25.41 511 SER A O 1
ATOM 4058 N N . CYS A 1 512 ? 55.658 -44.372 22.765 1.00 24.67 512 CYS A N 1
ATOM 4059 C CA . CYS A 1 512 ? 56.528 -43.983 21.653 1.00 24.67 512 CYS A CA 1
ATOM 4060 C C . CYS A 1 512 ? 56.224 -44.426 20.214 1.00 24.67 512 CYS A C 1
ATOM 4062 O O . CYS A 1 512 ? 56.367 -45.584 19.855 1.00 24.67 512 CYS A O 1
ATOM 4064 N N . ARG A 1 513 ? 55.935 -43.387 19.399 1.00 25.44 513 ARG A N 1
ATOM 4065 C CA . ARG A 1 513 ? 56.796 -42.826 18.321 1.00 25.44 513 ARG A CA 1
ATOM 4066 C C . ARG A 1 513 ? 57.355 -43.870 17.331 1.00 25.44 513 ARG A C 1
ATOM 4068 O O . ARG A 1 513 ? 58.006 -44.808 17.739 1.00 25.44 513 ARG A O 1
ATOM 4075 N N . SER A 1 514 ? 57.294 -43.712 16.009 1.00 26.20 514 SER A N 1
ATOM 4076 C CA . SER A 1 514 ? 57.283 -42.487 15.202 1.00 26.20 514 SER A CA 1
ATOM 4077 C C . SER A 1 514 ? 57.348 -42.825 13.704 1.00 26.20 514 SER A C 1
ATOM 4079 O O . SER A 1 514 ? 58.003 -43.791 13.343 1.00 26.20 514 SER A O 1
ATOM 4081 N N . ARG A 1 515 ? 56.836 -41.883 12.893 1.00 26.61 515 ARG A N 1
ATOM 4082 C CA . ARG A 1 515 ? 57.308 -41.410 11.567 1.00 26.61 515 ARG A CA 1
ATOM 4083 C C . ARG A 1 515 ? 57.258 -42.309 10.315 1.00 26.61 515 ARG A C 1
ATOM 4085 O O . ARG A 1 515 ? 57.951 -43.307 10.241 1.00 26.61 515 ARG A O 1
ATOM 4092 N N . CYS A 1 516 ? 56.621 -41.701 9.294 1.00 24.47 516 CYS A N 1
ATOM 4093 C CA . CYS A 1 516 ? 56.960 -41.625 7.854 1.00 24.47 516 CYS A CA 1
ATOM 4094 C C . CYS A 1 516 ? 57.016 -42.956 7.067 1.00 24.47 516 CYS A C 1
ATOM 4096 O O . CYS A 1 516 ? 57.650 -43.899 7.493 1.00 24.47 516 CYS A O 1
ATOM 4098 N N . THR A 1 517 ? 56.459 -43.132 5.862 1.00 26.48 517 THR A N 1
ATOM 4099 C CA . THR A 1 517 ? 56.292 -42.222 4.714 1.00 26.48 517 THR A CA 1
ATOM 4100 C C . THR A 1 517 ? 55.471 -42.936 3.616 1.00 26.48 517 THR A C 1
ATOM 4102 O O . THR A 1 517 ? 55.591 -44.144 3.477 1.00 26.48 517 THR A O 1
ATOM 4105 N N . ARG A 1 518 ? 54.800 -42.142 2.763 1.00 25.58 518 ARG A N 1
ATOM 4106 C CA . ARG A 1 518 ? 54.420 -42.371 1.343 1.00 25.58 518 ARG A CA 1
ATOM 4107 C C . ARG A 1 518 ? 53.264 -43.318 0.932 1.00 25.58 518 ARG A C 1
ATOM 4109 O O . ARG A 1 518 ? 53.317 -44.523 1.097 1.00 25.58 518 ARG A O 1
ATOM 4116 N N . MET A 1 519 ? 52.384 -42.674 0.148 1.00 24.19 519 MET A N 1
ATOM 4117 C CA . MET A 1 519 ? 51.706 -43.088 -1.097 1.00 24.19 519 MET A CA 1
ATOM 4118 C C . MET A 1 519 ? 50.457 -43.993 -1.074 1.00 24.19 519 MET A C 1
ATOM 4120 O O . MET A 1 519 ? 50.502 -45.150 -0.692 1.00 24.19 519 MET A O 1
ATOM 4124 N N . ALA A 1 520 ? 49.407 -43.418 -1.683 1.00 26.06 520 ALA A N 1
ATOM 4125 C CA . ALA A 1 520 ? 48.361 -44.019 -2.520 1.00 26.06 520 ALA A CA 1
ATOM 4126 C C . ALA A 1 520 ? 47.354 -45.010 -1.894 1.00 26.06 520 ALA A C 1
ATOM 4128 O O . ALA A 1 520 ? 47.667 -46.146 -1.572 1.00 26.06 520 ALA A O 1
ATOM 4129 N N . SER A 1 521 ? 46.080 -44.605 -1.874 1.00 25.42 521 SER A N 1
ATOM 4130 C CA . SER A 1 521 ? 44.899 -45.488 -1.899 1.00 25.42 521 SER A CA 1
ATOM 4131 C C . SER A 1 521 ? 43.849 -44.797 -2.785 1.00 25.42 521 SER A C 1
ATOM 4133 O O . SER A 1 521 ? 43.648 -43.592 -2.667 1.00 25.42 521 SER A O 1
ATOM 4135 N N . CYS A 1 522 ? 43.400 -45.382 -3.899 1.00 23.59 522 CYS A N 1
ATOM 4136 C CA . CYS A 1 522 ? 42.445 -46.489 -4.047 1.00 23.59 522 CYS A CA 1
ATOM 4137 C C . CYS A 1 522 ? 41.100 -46.270 -3.330 1.00 23.59 522 CYS A C 1
ATOM 4139 O O . CYS A 1 522 ? 40.988 -46.350 -2.114 1.00 23.59 522 CYS A O 1
ATOM 4141 N N . THR A 1 523 ? 40.099 -46.017 -4.176 1.00 24.72 523 THR A N 1
ATOM 4142 C CA . THR A 1 523 ? 38.654 -46.275 -4.077 1.00 24.72 523 THR A CA 1
ATOM 4143 C C . THR A 1 523 ? 38.177 -47.234 -2.977 1.00 24.72 523 THR A C 1
ATOM 4145 O O . THR A 1 523 ? 38.640 -48.369 -2.938 1.00 24.72 523 THR A O 1
ATOM 4148 N N . ALA A 1 524 ? 37.146 -46.837 -2.214 1.00 24.89 524 ALA A N 1
ATOM 4149 C CA . ALA A 1 524 ? 35.837 -47.520 -2.119 1.00 24.89 524 ALA A CA 1
ATOM 4150 C C . ALA A 1 524 ? 34.988 -47.042 -0.913 1.00 24.89 524 ALA A C 1
ATOM 4152 O O . ALA A 1 524 ? 35.374 -47.172 0.240 1.00 24.89 524 ALA A O 1
ATOM 4153 N N . SER A 1 525 ? 33.802 -46.520 -1.239 1.00 22.91 525 SER A N 1
ATOM 4154 C CA . SER A 1 525 ? 32.466 -46.750 -0.653 1.00 22.91 525 SER A CA 1
ATOM 4155 C C . SER A 1 525 ? 32.293 -47.383 0.748 1.00 22.91 525 SER A C 1
ATOM 4157 O O . SER A 1 525 ? 32.667 -48.536 0.951 1.00 22.91 525 SER A O 1
ATOM 4159 N N . ARG A 1 526 ? 31.559 -46.671 1.631 1.00 23.98 526 ARG A N 1
ATOM 4160 C CA . ARG A 1 526 ? 30.517 -47.099 2.619 1.00 23.98 526 ARG A CA 1
ATOM 4161 C C . ARG A 1 526 ? 30.340 -45.962 3.659 1.00 23.98 526 ARG A C 1
ATOM 4163 O O . ARG A 1 526 ? 31.324 -45.323 3.986 1.00 23.98 526 ARG A O 1
ATOM 4170 N N . ALA A 1 527 ? 29.190 -45.620 4.246 1.00 24.91 527 ALA A N 1
ATOM 4171 C CA . ALA A 1 527 ? 27.853 -46.200 4.300 1.00 24.91 527 ALA A CA 1
ATOM 4172 C C . ALA A 1 527 ? 26.844 -45.186 4.916 1.00 24.91 527 ALA A C 1
ATOM 4174 O O . ALA A 1 527 ? 27.258 -44.291 5.645 1.00 24.91 527 ALA A O 1
ATOM 4175 N N . THR A 1 528 ? 25.544 -45.413 4.643 1.00 23.44 528 THR A N 1
ATOM 4176 C CA . THR A 1 528 ? 24.348 -45.333 5.537 1.00 23.44 528 THR A CA 1
ATOM 4177 C C . THR A 1 528 ? 24.133 -44.095 6.430 1.00 23.44 528 THR A C 1
ATOM 4179 O O . THR A 1 528 ? 24.973 -43.754 7.246 1.00 23.44 528 THR A O 1
ATOM 4182 N N . LEU A 1 529 ? 22.966 -43.438 6.409 1.00 24.66 529 LEU A N 1
ATOM 4183 C CA . LEU A 1 529 ? 21.706 -43.945 6.979 1.00 24.66 529 LEU A CA 1
ATOM 4184 C C . LEU A 1 529 ? 20.489 -43.197 6.395 1.00 24.66 529 LEU A C 1
ATOM 4186 O O . LEU A 1 529 ? 20.395 -41.978 6.499 1.00 24.66 529 LEU A O 1
ATOM 4190 N N . THR A 1 530 ? 19.519 -43.939 5.865 1.00 23.39 530 THR A N 1
ATOM 4191 C CA . THR A 1 530 ? 18.119 -43.509 5.725 1.00 23.39 530 THR A CA 1
ATOM 4192 C C . THR A 1 530 ? 17.250 -44.603 6.334 1.00 23.39 530 THR A C 1
ATOM 4194 O O . THR A 1 530 ? 17.383 -45.774 5.985 1.00 23.39 530 THR A O 1
ATOM 4197 N N . ALA A 1 531 ? 16.391 -44.228 7.280 1.00 24.78 531 ALA A N 1
ATOM 4198 C CA . ALA A 1 531 ? 15.381 -45.099 7.862 1.00 24.78 531 ALA A CA 1
ATOM 4199 C C . ALA A 1 531 ? 14.006 -44.479 7.593 1.00 24.78 531 ALA A C 1
ATOM 4201 O O . ALA A 1 531 ? 13.734 -43.348 7.990 1.00 24.78 531 ALA A O 1
ATOM 4202 N N . SER A 1 532 ? 13.175 -45.231 6.874 1.00 22.47 532 SER A N 1
ATOM 4203 C CA . SER A 1 532 ? 11.738 -45.005 6.722 1.00 22.47 532 SER A CA 1
ATOM 4204 C C . SER A 1 532 ? 10.993 -45.570 7.927 1.00 22.47 532 SER A C 1
ATOM 4206 O O . SER A 1 532 ? 11.391 -46.612 8.446 1.00 22.47 532 SER A O 1
ATOM 4208 N N . CYS A 1 533 ? 9.861 -44.966 8.295 1.00 21.44 533 CYS A N 1
ATOM 4209 C CA . CYS A 1 533 ? 8.755 -45.716 8.885 1.00 21.44 533 CYS A CA 1
ATOM 4210 C C . CYS A 1 533 ? 7.407 -45.025 8.626 1.00 21.44 533 CYS A C 1
ATOM 4212 O O . CYS A 1 533 ? 7.241 -43.828 8.845 1.00 21.44 533 CYS A O 1
ATOM 4214 N N . THR A 1 534 ? 6.471 -45.822 8.126 1.00 23.16 534 THR A N 1
ATOM 4215 C CA . THR A 1 534 ? 5.095 -45.523 7.719 1.00 23.16 534 THR A CA 1
ATOM 4216 C C . THR A 1 534 ? 4.141 -45.801 8.883 1.00 23.16 534 THR A C 1
ATOM 4218 O O . THR A 1 534 ? 4.296 -46.835 9.525 1.00 23.16 534 THR A O 1
ATOM 4221 N N . VAL A 1 535 ? 3.099 -44.983 9.098 1.00 24.11 535 VAL A N 1
ATOM 4222 C CA . VAL A 1 535 ? 1.923 -45.362 9.915 1.00 24.11 535 VAL A CA 1
ATOM 4223 C C . VAL A 1 535 ? 0.626 -44.826 9.280 1.00 24.11 535 VAL A C 1
ATOM 4225 O O . VAL A 1 535 ? 0.351 -43.632 9.272 1.00 24.11 535 VAL A O 1
ATOM 4228 N N . THR A 1 536 ? -0.099 -45.771 8.677 1.00 25.47 536 THR A N 1
ATOM 4229 C CA . THR A 1 536 ? -1.557 -46.030 8.662 1.00 25.47 536 THR A CA 1
ATOM 4230 C C . THR A 1 536 ? -2.589 -44.887 8.663 1.00 25.47 536 THR A C 1
ATOM 4232 O O . THR A 1 536 ? -2.740 -44.133 9.617 1.00 25.47 536 THR A O 1
ATOM 4235 N N . ARG A 1 537 ? -3.444 -44.900 7.626 1.00 24.64 537 ARG A N 1
ATOM 4236 C CA . ARG A 1 537 ? -4.688 -44.123 7.486 1.00 24.64 537 ARG A CA 1
ATOM 4237 C C . ARG A 1 537 ? -5.891 -45.045 7.735 1.00 24.64 537 ARG A C 1
ATOM 4239 O O . ARG A 1 537 ? -6.031 -46.051 7.044 1.00 24.64 537 ARG A O 1
ATOM 4246 N N . ALA A 1 538 ? -6.740 -44.705 8.703 1.00 25.42 538 ALA A N 1
ATOM 4247 C CA . ALA A 1 538 ? -7.996 -45.401 8.987 1.00 25.42 538 ALA A CA 1
ATOM 4248 C C . ALA A 1 538 ? -9.169 -44.792 8.191 1.00 25.42 538 ALA A C 1
ATOM 4250 O O . ALA A 1 538 ? -9.240 -43.579 7.996 1.00 25.42 538 ALA A O 1
ATOM 4251 N N . LEU A 1 539 ? -10.072 -45.660 7.727 1.00 25.98 539 LEU A N 1
ATOM 4252 C CA . LEU A 1 539 ? -11.317 -45.371 7.007 1.00 25.98 539 LEU A CA 1
ATOM 4253 C C . LEU A 1 539 ? -12.514 -45.407 7.972 1.00 25.98 539 LEU A C 1
ATOM 4255 O O . LEU A 1 539 ? -12.607 -46.338 8.767 1.00 25.98 539 LEU A O 1
ATOM 4259 N N . ALA A 1 540 ? -13.468 -44.479 7.816 1.00 24.91 540 ALA A N 1
ATOM 4260 C CA . ALA A 1 540 ? -14.853 -44.628 8.286 1.00 24.91 540 ALA A CA 1
ATOM 4261 C C . ALA A 1 540 ? -15.849 -43.784 7.443 1.00 24.91 540 ALA A C 1
ATOM 4263 O O . ALA A 1 540 ? -15.918 -42.566 7.554 1.00 24.91 540 ALA A O 1
ATOM 4264 N N . SER A 1 541 ? -16.546 -44.486 6.542 1.00 25.05 541 SER A N 1
ATOM 4265 C CA . SER A 1 541 ? -17.964 -44.423 6.109 1.00 25.05 541 SER A CA 1
ATOM 4266 C C . SER A 1 541 ? -18.848 -43.142 6.103 1.00 25.05 541 SER A C 1
ATOM 4268 O O . SER A 1 541 ? -19.220 -42.625 7.152 1.00 25.05 541 SER A O 1
ATOM 4270 N N . THR A 1 542 ? -19.432 -42.908 4.901 1.00 26.59 542 THR A N 1
ATOM 4271 C CA . THR A 1 542 ? -20.847 -42.553 4.524 1.00 26.59 542 THR A CA 1
ATOM 4272 C C . THR A 1 542 ? -21.410 -41.118 4.671 1.00 26.59 542 THR A C 1
ATOM 4274 O O . THR A 1 542 ? -20.999 -40.408 5.577 1.00 26.59 542 THR A O 1
ATOM 4277 N N . PRO A 1 543 ? -22.476 -40.722 3.917 1.00 35.78 543 PRO A N 1
ATOM 4278 C CA . PRO A 1 543 ? -22.872 -41.085 2.545 1.00 35.78 543 PRO A CA 1
ATOM 4279 C C . PRO A 1 543 ? -23.253 -39.880 1.639 1.00 35.78 543 PRO A C 1
ATOM 4281 O O . PRO A 1 543 ? -23.516 -38.761 2.070 1.00 35.78 543 PRO A O 1
ATOM 4284 N N . SER A 1 544 ? -23.343 -40.178 0.345 1.00 24.61 544 SER A N 1
ATOM 4285 C CA . SER A 1 544 ? -23.813 -39.356 -0.771 1.00 24.61 544 SER A CA 1
ATOM 4286 C C . SER A 1 544 ? -25.342 -39.156 -0.802 1.00 24.61 544 SER A C 1
ATOM 4288 O O . SER A 1 544 ? -26.107 -40.057 -0.461 1.00 24.61 544 SER A O 1
ATOM 4290 N N . ARG A 1 545 ? -25.797 -37.997 -1.313 1.00 25.89 545 ARG A N 1
ATOM 4291 C CA . ARG A 1 545 ? -27.164 -37.785 -1.828 1.00 25.89 545 ARG A CA 1
ATOM 4292 C C . ARG A 1 545 ? -27.140 -37.552 -3.341 1.00 25.89 545 ARG A C 1
ATOM 4294 O O . ARG A 1 545 ? -26.463 -36.659 -3.837 1.00 25.89 545 ARG A O 1
ATOM 4301 N N . LEU A 1 546 ? -27.901 -38.400 -4.030 1.00 25.64 546 LEU A N 1
ATOM 4302 C CA . LEU A 1 546 ? -28.266 -38.382 -5.446 1.00 25.64 546 LEU A CA 1
ATOM 4303 C C . LEU A 1 546 ? -29.373 -37.363 -5.748 1.00 25.64 546 LEU A C 1
ATOM 4305 O O . LEU A 1 546 ? -30.336 -37.317 -4.990 1.00 25.64 546 LEU A O 1
ATOM 4309 N N . ILE A 1 547 ? -29.303 -36.731 -6.928 1.00 25.83 547 ILE A N 1
ATOM 4310 C CA . ILE A 1 547 ? -30.421 -36.430 -7.859 1.00 25.83 547 ILE A CA 1
ATOM 4311 C C . ILE A 1 547 ? -29.798 -36.500 -9.280 1.00 25.83 547 ILE A C 1
ATOM 4313 O O . ILE A 1 547 ? -28.972 -35.661 -9.615 1.00 25.83 547 ILE A O 1
ATOM 4317 N N . SER A 1 548 ? -29.810 -37.649 -9.982 1.00 23.95 548 SER A N 1
ATOM 4318 C CA . SER A 1 548 ? -30.741 -38.072 -11.067 1.00 23.95 548 SER A CA 1
ATOM 4319 C C . SER A 1 548 ? -30.923 -37.040 -12.195 1.00 23.95 548 SER A C 1
ATOM 4321 O O . SER A 1 548 ? -31.261 -35.911 -11.881 1.00 23.95 548 SER A O 1
ATOM 4323 N N . ARG A 1 549 ? -30.884 -37.289 -13.515 1.00 26.39 549 ARG A N 1
ATOM 4324 C CA . ARG A 1 549 ? -30.810 -38.419 -14.489 1.00 26.39 549 ARG A CA 1
ATOM 4325 C C . ARG A 1 549 ? -31.058 -37.729 -15.890 1.00 26.39 549 ARG A C 1
ATOM 4327 O O . ARG A 1 549 ? -31.384 -36.546 -15.875 1.00 26.39 549 ARG A O 1
ATOM 4334 N N . PRO A 1 550 ? -31.153 -38.386 -17.071 1.00 37.97 550 PRO A N 1
ATOM 4335 C CA . PRO A 1 550 ? -30.401 -39.512 -17.640 1.00 37.97 550 PRO A CA 1
ATOM 4336 C C . PRO A 1 550 ? -30.102 -39.414 -19.179 1.00 37.97 550 PRO A C 1
ATOM 4338 O O . PRO A 1 550 ? -30.765 -38.712 -19.928 1.00 37.97 550 PRO A O 1
ATOM 4341 N N . ALA A 1 551 ? -29.177 -40.286 -19.610 1.00 27.16 551 ALA A N 1
ATOM 4342 C CA . ALA A 1 551 ? -29.229 -41.226 -20.752 1.00 27.16 551 ALA A CA 1
ATOM 4343 C C . ALA A 1 551 ? -29.144 -40.812 -22.245 1.00 27.16 551 ALA A C 1
ATOM 4345 O O . ALA A 1 551 ? -29.961 -40.060 -22.759 1.00 27.16 551 ALA A O 1
ATOM 4346 N N . CYS A 1 552 ? -28.260 -41.574 -22.926 1.00 24.42 552 CYS A N 1
ATOM 4347 C CA . CYS A 1 552 ? -28.368 -42.271 -24.235 1.00 24.42 552 CYS A CA 1
ATOM 4348 C C . CYS A 1 552 ? -27.237 -41.898 -25.214 1.00 24.42 552 CYS A C 1
ATOM 4350 O O . CYS A 1 552 ? -26.928 -40.727 -25.343 1.00 24.42 552 CYS A O 1
ATOM 4352 N N . PHE A 1 553 ? -26.596 -42.778 -25.996 1.00 23.75 553 PHE A N 1
ATOM 4353 C CA . PHE A 1 553 ? -26.529 -44.243 -26.133 1.00 23.75 553 PHE A CA 1
ATOM 4354 C C . PHE A 1 553 ? -25.406 -44.522 -27.172 1.00 23.75 553 PHE A C 1
ATOM 4356 O O . PHE A 1 553 ? -25.320 -43.767 -28.133 1.00 23.75 553 PHE A O 1
ATOM 4363 N N . ARG A 1 554 ? -24.663 -45.641 -27.032 1.00 26.56 554 ARG A N 1
ATOM 4364 C CA . ARG A 1 554 ? -23.833 -46.359 -28.054 1.00 26.56 554 ARG A CA 1
ATOM 4365 C C . ARG A 1 554 ? -22.656 -45.601 -28.717 1.00 26.56 554 ARG A C 1
ATOM 4367 O O . ARG A 1 554 ? -22.731 -44.421 -28.981 1.00 26.56 554 ARG A O 1
ATOM 4374 N N . GLY A 1 555 ? -21.531 -46.211 -29.089 1.00 25.06 555 GLY A N 1
ATOM 4375 C CA . GLY A 1 555 ? -21.087 -47.603 -29.102 1.00 25.06 555 GLY A CA 1
ATOM 4376 C C . GLY A 1 555 ? -19.812 -47.739 -29.964 1.00 25.06 555 GLY A C 1
ATOM 4377 O O . GLY A 1 555 ? -19.641 -47.007 -30.930 1.00 25.06 555 GLY A O 1
ATOM 4378 N N . SER A 1 556 ? -18.958 -48.697 -29.583 1.00 25.25 556 SER A N 1
ATOM 4379 C CA . SER A 1 556 ? -17.960 -49.445 -30.383 1.00 25.25 556 SER A CA 1
ATOM 4380 C C . SER A 1 556 ? -16.811 -48.737 -31.134 1.00 25.25 556 SER A C 1
ATOM 4382 O O . SER A 1 556 ? -16.991 -48.153 -32.193 1.00 25.25 556 SER A O 1
ATOM 4384 N N . ARG A 1 557 ? -15.594 -48.981 -30.609 1.00 26.00 557 ARG A N 1
ATOM 4385 C CA . ARG A 1 557 ? -14.433 -49.665 -31.240 1.00 26.00 557 ARG A CA 1
ATOM 4386 C C . ARG A 1 557 ? -14.282 -49.554 -32.773 1.00 26.00 557 ARG A C 1
ATOM 4388 O O . ARG A 1 557 ? -15.099 -50.116 -33.481 1.00 26.00 557 ARG A O 1
ATOM 4395 N N . SER A 1 558 ? -13.125 -49.083 -33.256 1.00 25.12 558 SER A N 1
ATOM 4396 C CA . SER A 1 558 ? -11.961 -49.931 -33.614 1.00 25.12 558 SER A CA 1
ATOM 4397 C C . SER A 1 558 ? -10.966 -49.222 -34.555 1.00 25.12 558 SER A C 1
ATOM 4399 O O . SER A 1 558 ? -11.332 -48.774 -35.632 1.00 25.12 558 SER A O 1
ATOM 4401 N N . SER A 1 559 ? -9.705 -49.181 -34.117 1.00 25.05 559 SER A N 1
ATOM 4402 C CA . SER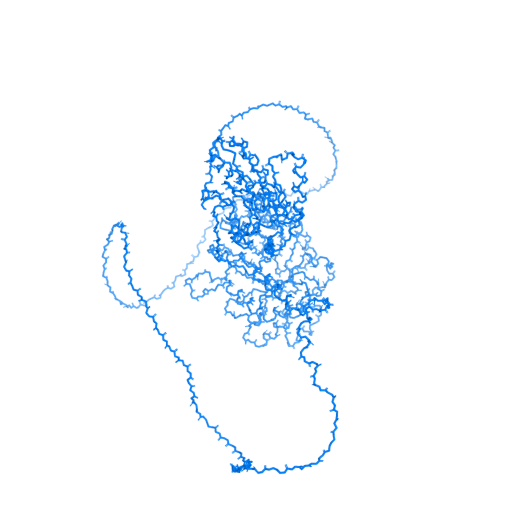 A 1 559 ? -8.443 -49.398 -34.853 1.00 25.05 559 SER A CA 1
ATOM 4403 C C . SER A 1 559 ? -8.245 -49.005 -36.335 1.00 25.05 559 SER A C 1
ATOM 4405 O O . SER A 1 559 ? -8.885 -49.529 -37.238 1.00 25.05 559 SER A O 1
ATOM 4407 N N . SER A 1 560 ? -7.085 -48.356 -36.526 1.00 25.72 560 SER A N 1
ATOM 4408 C CA . SER A 1 560 ? -6.005 -48.646 -37.499 1.00 25.72 560 SER A CA 1
ATOM 4409 C C . SER A 1 560 ? -5.852 -47.795 -38.775 1.00 25.72 560 SER A C 1
ATOM 4411 O O . SER A 1 560 ? -6.654 -47.840 -39.693 1.00 25.72 560 SER A O 1
ATOM 4413 N N . ARG A 1 561 ? -4.718 -47.064 -38.784 1.00 25.41 561 ARG A N 1
ATOM 4414 C CA . ARG A 1 561 ? -3.690 -46.908 -39.842 1.00 25.41 561 ARG A CA 1
ATOM 4415 C C . ARG A 1 561 ? -4.147 -47.018 -41.309 1.00 25.41 561 ARG A C 1
ATOM 4417 O O . ARG A 1 561 ? -4.439 -48.114 -41.759 1.00 25.41 561 ARG A O 1
ATOM 4424 N N . CYS A 1 562 ? -3.927 -45.973 -42.116 1.00 23.50 562 CYS A N 1
ATOM 4425 C CA . CYS A 1 562 ? -2.709 -45.764 -42.929 1.00 23.50 562 CYS A CA 1
ATOM 4426 C C . CYS A 1 562 ? -2.893 -44.660 -43.995 1.00 23.50 562 CYS A C 1
ATOM 4428 O O . CYS A 1 562 ? -3.985 -44.445 -44.497 1.00 23.50 562 CYS A O 1
ATOM 4430 N N . ALA A 1 563 ? -1.748 -44.092 -44.393 1.00 25.27 563 ALA A N 1
ATOM 4431 C CA . ALA A 1 563 ? -1.430 -43.472 -45.688 1.00 25.27 563 ALA A CA 1
ATOM 4432 C C . ALA A 1 563 ? -1.906 -42.035 -46.016 1.00 25.27 563 ALA A C 1
ATOM 4434 O O . ALA A 1 563 ? -3.022 -41.781 -46.446 1.00 25.27 563 ALA A O 1
ATOM 4435 N N . ARG A 1 564 ? -0.925 -41.123 -45.901 1.00 26.50 564 ARG A N 1
ATOM 4436 C CA . ARG A 1 564 ? -0.472 -40.117 -46.887 1.00 26.50 564 ARG A CA 1
ATOM 4437 C C . ARG A 1 564 ? -1.455 -39.742 -48.006 1.00 26.50 564 ARG A C 1
ATOM 4439 O O . ARG A 1 564 ? -1.662 -40.558 -48.892 1.00 26.50 564 ARG A O 1
ATOM 4446 N N . HIS A 1 565 ? -1.777 -38.451 -48.118 1.00 26.28 565 HIS A N 1
ATOM 4447 C CA . HIS A 1 565 ? -1.651 -37.705 -49.377 1.00 26.28 565 HIS A CA 1
ATOM 4448 C C . HIS A 1 565 ? -1.468 -36.205 -49.110 1.00 26.28 565 HIS A C 1
ATOM 4450 O O . HIS A 1 565 ? -2.155 -35.592 -48.300 1.00 26.28 565 HIS A O 1
ATOM 4456 N N . SER A 1 566 ? -0.459 -35.663 -49.779 1.00 25.62 566 SER A N 1
ATOM 4457 C CA . SER A 1 566 ? -0.089 -34.260 -49.899 1.00 25.62 566 SER A CA 1
ATOM 4458 C C . SER A 1 566 ? -0.945 -33.576 -50.960 1.00 25.62 566 SER A C 1
ATOM 4460 O O . SER A 1 566 ? -0.998 -34.089 -52.072 1.00 25.62 566 SER A O 1
ATOM 4462 N N . THR A 1 567 ? -1.467 -32.382 -50.684 1.00 26.27 567 THR A N 1
ATOM 4463 C CA . THR A 1 567 ? -1.753 -31.382 -51.729 1.00 26.27 567 THR A CA 1
ATOM 4464 C C . THR A 1 567 ? -1.789 -29.981 -51.126 1.00 26.27 567 THR A C 1
ATOM 4466 O O . THR A 1 567 ? -2.620 -29.683 -50.270 1.00 26.27 567 THR A O 1
ATOM 4469 N N . SER A 1 568 ? -0.875 -29.133 -51.603 1.00 25.39 568 SER A N 1
ATOM 4470 C CA . SER A 1 568 ? -0.931 -27.674 -51.518 1.00 25.39 568 SER A CA 1
ATOM 4471 C C . SER A 1 568 ? -2.195 -27.135 -52.185 1.00 25.39 568 SER A C 1
ATOM 4473 O O . SER A 1 568 ? -2.554 -27.591 -53.269 1.00 25.39 568 SER A O 1
ATOM 4475 N N . ALA A 1 569 ? -2.792 -26.095 -51.606 1.00 25.88 569 ALA A N 1
ATOM 4476 C CA . ALA A 1 569 ? -3.728 -25.223 -52.304 1.00 25.88 569 ALA A CA 1
ATOM 4477 C C . ALA A 1 569 ? -3.373 -23.758 -52.020 1.00 25.88 569 ALA A C 1
ATOM 4479 O O . ALA A 1 569 ? -3.640 -23.212 -50.952 1.00 25.88 569 ALA A O 1
ATOM 4480 N N . THR A 1 570 ? -2.729 -23.152 -53.012 1.00 23.73 570 THR A N 1
ATOM 4481 C CA . THR A 1 570 ? -2.566 -21.712 -53.207 1.00 23.73 570 THR A CA 1
ATOM 4482 C C . THR A 1 570 ? -3.929 -21.120 -53.568 1.00 23.73 570 THR A C 1
ATOM 4484 O O . THR A 1 570 ? -4.573 -21.617 -54.489 1.00 23.73 570 THR A O 1
ATOM 4487 N N . VAL A 1 571 ? -4.367 -20.055 -52.889 1.00 25.64 571 VAL A N 1
ATOM 4488 C CA . VAL A 1 571 ? -5.560 -19.285 -53.281 1.00 25.64 571 VAL A CA 1
ATOM 4489 C C . VAL A 1 571 ? -5.129 -17.894 -53.732 1.00 25.64 571 VAL A C 1
ATOM 4491 O O . VAL A 1 571 ? -4.575 -17.104 -52.971 1.00 25.64 571 VAL A O 1
ATOM 4494 N N . THR A 1 572 ? -5.368 -17.636 -55.012 1.00 24.52 572 THR A N 1
ATOM 4495 C CA . THR A 1 572 ? -5.180 -16.385 -55.745 1.00 24.52 572 THR A CA 1
ATOM 4496 C C . THR A 1 572 ? -6.301 -15.386 -55.442 1.00 24.52 572 THR A C 1
ATOM 4498 O O . THR A 1 572 ? -7.477 -15.740 -55.387 1.00 24.52 572 THR A O 1
ATOM 4501 N N . PHE A 1 573 ? -5.929 -14.112 -55.290 1.00 23.86 573 PHE A N 1
ATOM 4502 C CA . PHE A 1 573 ? -6.843 -12.973 -55.180 1.00 23.86 573 PHE A CA 1
ATOM 4503 C C . PHE A 1 573 ? -7.374 -12.554 -56.560 1.00 23.86 573 PHE A C 1
ATOM 4505 O O . PHE A 1 573 ? -6.602 -12.366 -57.498 1.00 23.86 573 PHE A O 1
ATOM 4512 N N . SER A 1 574 ? -8.690 -12.350 -56.656 1.00 23.69 574 SER A N 1
ATOM 4513 C CA . SER A 1 574 ? -9.380 -11.772 -57.815 1.00 23.69 574 SER A CA 1
ATOM 4514 C C . SER A 1 574 ? -9.738 -10.311 -57.537 1.00 23.69 574 SER A C 1
ATOM 4516 O O . SER A 1 574 ? -10.487 -10.008 -56.610 1.00 23.69 574 SER A O 1
ATOM 4518 N N . THR A 1 575 ? -9.243 -9.415 -58.385 1.00 26.52 575 THR A N 1
ATOM 4519 C CA . THR A 1 575 ? -9.610 -8.000 -58.480 1.00 26.52 575 THR A CA 1
ATOM 4520 C C . THR A 1 575 ? -10.944 -7.821 -59.213 1.00 26.52 575 THR A C 1
ATOM 4522 O O . THR A 1 575 ? -11.205 -8.468 -60.225 1.00 26.52 575 THR A O 1
ATOM 4525 N N . ARG A 1 576 ? -11.782 -6.885 -58.752 1.00 24.70 576 ARG A N 1
ATOM 4526 C CA . ARG A 1 576 ? -12.801 -6.236 -59.591 1.00 24.70 576 ARG A CA 1
ATOM 4527 C C . ARG A 1 576 ? -12.841 -4.740 -59.307 1.00 24.70 576 ARG A C 1
ATOM 4529 O O . ARG A 1 576 ? -13.026 -4.304 -58.177 1.00 24.70 576 ARG A O 1
ATOM 4536 N N . SER A 1 577 ? -12.633 -3.996 -60.381 1.00 26.44 577 SER A N 1
ATOM 4537 C CA . SER A 1 577 ? -12.729 -2.554 -60.545 1.00 26.44 577 SER A CA 1
ATOM 4538 C C . SER A 1 577 ? -14.169 -2.128 -60.842 1.00 26.44 577 SER A C 1
ATOM 4540 O O . SER A 1 577 ? -14.902 -2.854 -61.507 1.00 26.44 577 SER A O 1
ATOM 4542 N N . PHE A 1 578 ? -14.539 -0.914 -60.428 1.00 27.36 578 PHE A N 1
ATOM 4543 C CA . PHE A 1 578 ? -15.540 -0.084 -61.106 1.00 27.36 578 PHE A CA 1
ATOM 4544 C C . PHE A 1 578 ? -15.124 1.393 -60.988 1.00 27.36 578 PHE A C 1
ATOM 4546 O O . PHE A 1 578 ? -14.824 1.873 -59.896 1.00 27.36 578 PHE A O 1
ATOM 4553 N N . GLY A 1 579 ? -15.040 2.072 -62.141 1.00 26.41 579 GLY A N 1
ATOM 4554 C CA . GLY A 1 579 ? -14.730 3.503 -62.298 1.00 26.41 579 GLY A CA 1
ATOM 4555 C C . GLY A 1 579 ? -15.850 4.398 -61.750 1.00 26.41 579 GLY A C 1
ATOM 4556 O O . GLY A 1 579 ? -16.970 3.939 -61.569 1.00 26.41 579 GLY A O 1
ATOM 4557 N N . ALA A 1 580 ? -15.633 5.651 -61.355 1.00 27.97 580 ALA A N 1
ATOM 4558 C CA . ALA A 1 580 ? -15.031 6.813 -62.023 1.00 27.97 580 ALA A CA 1
ATOM 4559 C C . ALA A 1 580 ? -16.122 7.895 -62.116 1.00 27.97 580 ALA A C 1
ATOM 4561 O O . ALA A 1 580 ? -17.167 7.653 -62.713 1.00 27.97 580 ALA A O 1
ATOM 4562 N N . LYS A 1 581 ? -15.863 9.078 -61.541 1.00 25.58 581 LYS A N 1
ATOM 4563 C CA . LYS A 1 581 ? -16.347 10.393 -62.004 1.00 25.58 581 LYS A CA 1
ATOM 4564 C C . LYS A 1 581 ? -15.697 11.502 -61.166 1.00 25.58 581 LYS A C 1
ATOM 4566 O O . LYS A 1 581 ? -15.938 11.614 -59.970 1.00 25.58 581 LYS A O 1
ATOM 4571 N N . SER A 1 582 ? -14.855 12.296 -61.820 1.00 28.34 582 SER A N 1
ATOM 4572 C CA . SER A 1 582 ? -14.472 13.658 -61.427 1.00 28.34 582 SER A CA 1
ATOM 4573 C C . SER A 1 582 ? -15.499 14.657 -62.002 1.00 28.34 582 SER A C 1
ATOM 4575 O O . SER A 1 582 ? -16.316 14.256 -62.839 1.00 28.34 582 SER A O 1
ATOM 4577 N N . PRO A 1 583 ? -15.513 15.931 -61.550 1.00 42.41 583 PRO A N 1
ATOM 4578 C CA . PRO A 1 583 ? -14.697 16.933 -62.248 1.00 42.41 583 PRO A CA 1
ATOM 4579 C C . PRO A 1 583 ? -14.065 18.049 -61.371 1.00 42.41 583 PRO A C 1
ATOM 4581 O O . PRO A 1 583 ? -14.644 18.560 -60.421 1.00 42.41 583 PRO A O 1
ATOM 4584 N N . THR A 1 584 ? -12.832 18.392 -61.757 1.00 30.08 584 THR A N 1
ATOM 4585 C CA . THR A 1 584 ? -12.132 19.698 -61.856 1.00 30.08 584 THR A CA 1
ATOM 4586 C C . THR A 1 584 ? -12.537 20.969 -61.068 1.00 30.08 584 THR A C 1
ATOM 4588 O O . THR A 1 584 ? -13.579 21.562 -61.319 1.00 30.08 584 THR A O 1
ATOM 4591 N N . ALA A 1 585 ? -11.518 21.491 -60.357 1.00 28.36 585 ALA A N 1
ATOM 4592 C CA . ALA A 1 585 ? -10.899 22.837 -60.432 1.00 28.36 585 ALA A CA 1
ATOM 4593 C C . ALA A 1 585 ? -11.613 24.101 -59.891 1.00 28.36 585 ALA A C 1
ATOM 4595 O O . ALA A 1 585 ? -12.620 24.537 -60.437 1.00 28.36 585 ALA A O 1
ATOM 4596 N N . LYS A 1 586 ? -10.935 24.829 -58.978 1.00 26.45 586 LYS A N 1
ATOM 4597 C CA . LYS A 1 586 ? -10.247 26.116 -59.269 1.00 26.45 586 LYS A CA 1
ATOM 4598 C C . LYS A 1 586 ? -9.497 26.694 -58.052 1.00 26.45 586 LYS A C 1
ATOM 4600 O O . LYS A 1 586 ? -9.938 26.577 -56.915 1.00 26.45 586 LYS A O 1
ATOM 4605 N N . CYS A 1 587 ? -8.354 27.316 -58.352 1.00 26.53 587 CYS A N 1
ATOM 4606 C CA . CYS A 1 587 ? -7.491 28.125 -57.488 1.00 26.53 587 CYS A CA 1
ATOM 4607 C C . CYS A 1 587 ? -8.185 29.366 -56.899 1.00 26.53 587 CYS A C 1
ATOM 4609 O O . CYS A 1 587 ? -9.074 29.933 -57.530 1.00 26.53 587 CYS A O 1
ATOM 4611 N N . GLY A 1 588 ? -7.662 29.859 -55.770 1.00 26.92 588 GLY A N 1
ATOM 4612 C CA . GLY A 1 588 ? -7.954 31.192 -55.239 1.00 26.92 588 GLY A CA 1
ATOM 4613 C C . GLY A 1 588 ? -7.097 31.534 -54.018 1.00 26.92 588 GLY A C 1
ATOM 4614 O O . GLY A 1 588 ? -7.417 31.160 -52.899 1.00 26.92 588 GLY A O 1
ATOM 4615 N N . THR A 1 589 ? -5.985 32.219 -54.264 1.00 28.58 589 THR A N 1
ATOM 4616 C CA . THR A 1 589 ? -5.097 32.899 -53.309 1.00 28.58 589 THR A CA 1
ATOM 4617 C C . THR A 1 589 ? -5.752 34.136 -52.684 1.00 28.58 589 THR A C 1
ATOM 4619 O O . THR A 1 589 ? -6.293 34.931 -53.443 1.00 28.58 589 THR A O 1
ATOM 4622 N N . SER A 1 590 ? -5.577 34.365 -51.375 1.00 30.08 590 SER A N 1
ATOM 4623 C CA . SER A 1 590 ? -5.213 35.669 -50.764 1.00 30.08 590 SER A CA 1
ATOM 4624 C C . SER A 1 590 ? -5.345 35.613 -49.236 1.00 30.08 590 SER A C 1
ATOM 4626 O O . SER A 1 590 ? -6.375 35.181 -48.726 1.00 30.08 590 SER A O 1
ATOM 4628 N N . GLY A 1 591 ? -4.300 36.047 -48.521 1.00 27.55 591 GLY A N 1
ATOM 4629 C CA . GLY A 1 591 ? -4.279 36.197 -47.061 1.00 27.55 591 GLY A CA 1
ATOM 4630 C C . GLY A 1 591 ? -5.006 37.460 -46.556 1.00 27.55 591 GLY A C 1
ATOM 4631 O O . GLY A 1 591 ? -6.080 37.783 -47.047 1.00 27.55 591 GLY A O 1
ATOM 4632 N N . PRO A 1 592 ? -4.441 38.186 -45.578 1.00 51.53 592 PRO A N 1
ATOM 4633 C CA . PRO A 1 592 ? -4.782 37.998 -44.165 1.00 51.53 592 PRO A CA 1
ATOM 4634 C C . PRO A 1 592 ? -5.197 39.308 -43.462 1.00 51.53 592 PRO A C 1
ATOM 4636 O O . PRO A 1 592 ? -4.790 40.386 -43.877 1.00 51.53 592 PRO A O 1
ATOM 4639 N N . SER A 1 593 ? -5.906 39.217 -42.334 1.00 27.78 593 SER A N 1
ATOM 4640 C CA . SER A 1 593 ? -5.899 40.222 -41.246 1.00 27.78 593 SER A CA 1
ATOM 4641 C C . SER A 1 593 ? -6.723 39.673 -40.069 1.00 27.78 593 SER A C 1
ATOM 4643 O O . SER A 1 593 ? -7.828 39.181 -40.256 1.00 27.78 593 SER A O 1
ATOM 4645 N N . VAL A 1 594 ? -6.158 39.433 -38.884 1.00 28.34 594 VAL A N 1
ATOM 4646 C CA . VAL A 1 594 ? -5.608 40.370 -37.885 1.00 28.34 594 VAL A CA 1
ATOM 4647 C C . VAL A 1 594 ? -6.718 41.102 -37.113 1.00 28.34 594 VAL A C 1
ATOM 4649 O O . VAL A 1 594 ? -7.348 42.031 -37.599 1.00 28.34 594 VAL A O 1
ATOM 4652 N N . SER A 1 595 ? -6.853 40.627 -35.868 1.00 26.16 595 SER A N 1
ATOM 4653 C CA . SER A 1 595 ? -6.938 41.385 -34.611 1.00 26.16 595 SER A CA 1
ATOM 4654 C C . SER A 1 595 ? -8.276 41.945 -34.108 1.00 26.16 595 SER A C 1
ATOM 4656 O O . SER A 1 595 ? -8.863 42.822 -34.727 1.00 26.16 595 SER A O 1
ATOM 4658 N N . THR A 1 596 ? -8.569 41.539 -32.856 1.00 26.84 596 THR A N 1
ATOM 4659 C CA . THR A 1 596 ? -8.830 42.403 -31.672 1.00 26.84 596 THR A CA 1
ATOM 4660 C C . THR A 1 596 ? -10.131 43.220 -31.693 1.00 26.84 596 THR A C 1
ATOM 4662 O O . THR A 1 596 ? -10.444 43.868 -32.672 1.00 26.84 596 THR A O 1
ATOM 4665 N N . THR A 1 597 ? -10.954 43.341 -30.652 1.00 30.14 597 THR A N 1
ATOM 4666 C CA . THR A 1 597 ? -10.870 43.078 -29.204 1.00 30.14 597 THR A CA 1
ATOM 4667 C C . THR A 1 597 ? -12.302 43.272 -28.630 1.00 30.14 597 THR A C 1
ATOM 4669 O O . THR A 1 597 ? -13.218 43.577 -29.393 1.00 30.14 597 THR A O 1
ATOM 4672 N N . PRO A 1 598 ? -12.539 43.080 -27.317 1.00 47.56 598 PRO A N 1
ATOM 4673 C CA . PRO A 1 598 ? -13.829 42.725 -26.739 1.00 47.56 598 PRO A CA 1
ATOM 4674 C C . PRO A 1 598 ? -14.599 43.936 -26.204 1.00 47.56 598 PRO A C 1
ATOM 4676 O O . PRO A 1 598 ? -14.036 45.012 -26.041 1.00 47.56 598 PRO A O 1
ATOM 4679 N N . CYS A 1 599 ? -15.847 43.716 -25.787 1.00 25.16 599 CYS A N 1
ATOM 4680 C CA . CYS A 1 599 ? -16.382 44.324 -24.567 1.00 25.16 599 CYS A CA 1
ATOM 4681 C C . CYS A 1 599 ? -17.758 43.751 -24.221 1.00 25.16 599 CYS A C 1
ATOM 4683 O O . CYS A 1 599 ? -18.539 43.427 -25.108 1.00 25.16 599 CYS A O 1
ATOM 4685 N N . GLY A 1 600 ? -18.075 43.724 -22.923 1.00 27.62 600 GLY A N 1
ATOM 4686 C CA . GLY A 1 600 ? -19.469 43.802 -22.481 1.00 27.62 600 GLY A CA 1
ATOM 4687 C C . GLY A 1 600 ? -19.937 42.731 -21.507 1.00 27.62 600 GLY A C 1
ATOM 4688 O O . GLY A 1 600 ? -20.761 41.892 -21.847 1.00 27.62 600 GLY A O 1
ATOM 4689 N N . ARG A 1 601 ? -19.486 42.822 -20.250 1.00 27.97 601 ARG A N 1
ATOM 4690 C CA . ARG A 1 601 ? -20.230 42.303 -19.092 1.00 27.97 601 ARG A CA 1
ATOM 4691 C C . ARG A 1 601 ? -21.639 42.913 -19.061 1.00 27.97 601 ARG A C 1
ATOM 4693 O O . ARG A 1 601 ? -21.746 44.133 -19.150 1.00 27.97 601 ARG A O 1
ATOM 4700 N N . ARG A 1 602 ? -22.660 42.123 -18.718 1.00 26.72 602 ARG A N 1
ATOM 4701 C CA . ARG A 1 602 ? -23.607 42.484 -17.646 1.00 26.72 602 ARG A CA 1
ATOM 4702 C C . ARG A 1 602 ? -24.389 41.271 -17.142 1.00 26.72 602 ARG A C 1
ATOM 4704 O O . ARG A 1 602 ? -24.971 40.503 -17.892 1.00 26.72 602 ARG A O 1
ATOM 4711 N N . SER A 1 603 ? -24.328 41.155 -15.825 1.00 27.70 603 SER A N 1
ATOM 4712 C CA . SER A 1 603 ? -25.087 40.321 -14.904 1.00 27.70 603 SER A CA 1
ATOM 4713 C C . SER A 1 603 ? -26.601 40.476 -15.038 1.00 27.70 603 SER A C 1
ATOM 4715 O O . SER A 1 603 ? -27.064 41.592 -15.258 1.00 27.70 603 SER A O 1
ATOM 4717 N N . THR A 1 604 ? -27.351 39.409 -14.753 1.00 27.78 604 THR A N 1
ATOM 4718 C CA . THR A 1 604 ? -28.590 39.432 -13.943 1.00 27.78 604 THR A CA 1
ATOM 4719 C C . THR A 1 604 ? -29.067 37.996 -13.675 1.00 27.78 604 THR A C 1
ATOM 4721 O O . THR A 1 604 ? -29.489 37.275 -14.568 1.00 27.78 604 THR A O 1
ATOM 4724 N N . THR A 1 605 ? -28.986 37.575 -12.417 1.00 28.58 605 THR A N 1
ATOM 4725 C CA . THR A 1 605 ? -29.915 36.629 -11.766 1.00 28.58 605 THR A CA 1
ATOM 4726 C C . THR A 1 605 ? -30.860 37.464 -10.880 1.00 28.58 605 THR A C 1
ATOM 4728 O O . THR A 1 605 ? -30.545 38.643 -10.692 1.00 28.58 605 THR A O 1
ATOM 4731 N N . PRO A 1 606 ? -31.915 36.934 -10.220 1.00 43.25 606 PRO A N 1
ATOM 4732 C CA . PRO A 1 606 ? -32.473 35.570 -10.205 1.00 43.25 606 PRO A CA 1
ATOM 4733 C C . PRO A 1 606 ? -34.017 35.534 -10.356 1.00 43.25 606 PRO A C 1
ATOM 4735 O O . PRO A 1 606 ? -34.694 36.549 -10.215 1.00 43.25 606 PRO A O 1
ATOM 4738 N N . THR A 1 607 ? -34.620 34.349 -10.507 1.00 26.75 607 THR A N 1
ATOM 4739 C CA . THR A 1 607 ? -35.949 34.092 -9.910 1.00 26.75 607 THR A CA 1
ATOM 4740 C C . THR A 1 607 ? -36.198 32.600 -9.702 1.00 26.75 607 THR A C 1
ATOM 4742 O O . THR A 1 607 ? -35.871 31.766 -10.540 1.00 26.75 607 THR A O 1
ATOM 4745 N N . ALA A 1 608 ? -36.738 32.292 -8.527 1.00 28.27 608 ALA A N 1
ATOM 4746 C CA . ALA A 1 608 ? -37.107 30.975 -8.033 1.00 28.27 608 ALA A CA 1
ATOM 4747 C C . ALA A 1 608 ? -38.476 30.517 -8.568 1.00 28.27 608 ALA A C 1
ATOM 4749 O O . ALA A 1 608 ? -39.319 31.367 -8.835 1.00 28.27 608 ALA A O 1
ATOM 4750 N N . ALA A 1 609 ? -38.730 29.200 -8.600 1.00 26.97 609 ALA A N 1
ATOM 4751 C CA . ALA A 1 609 ? -39.831 28.562 -7.855 1.00 26.97 609 ALA A CA 1
ATOM 4752 C C . ALA A 1 609 ? -40.028 27.062 -8.192 1.00 26.97 609 ALA A C 1
ATOM 4754 O O . ALA A 1 609 ? -40.234 26.684 -9.337 1.00 26.97 609 ALA A O 1
ATOM 4755 N N . ARG A 1 610 ? -40.091 26.276 -7.105 1.00 26.09 610 ARG A N 1
ATOM 4756 C CA . ARG A 1 610 ? -41.093 25.242 -6.759 1.00 26.09 610 ARG A CA 1
ATOM 4757 C C . ARG A 1 610 ? -41.158 23.859 -7.454 1.00 26.09 610 ARG A C 1
ATOM 4759 O O . ARG A 1 610 ? -41.638 23.700 -8.564 1.00 26.09 610 ARG A O 1
ATOM 4766 N N . THR A 1 611 ? -40.864 22.868 -6.595 1.00 27.02 611 THR A N 1
ATOM 4767 C CA . THR A 1 611 ? -41.647 21.661 -6.217 1.00 27.02 611 THR A CA 1
ATOM 4768 C C . THR A 1 611 ? -41.963 20.574 -7.245 1.00 27.02 611 THR A C 1
ATOM 4770 O O . THR A 1 611 ? -42.772 20.765 -8.143 1.00 27.02 611 THR A O 1
ATOM 4773 N N . GLY A 1 612 ? -41.483 19.364 -6.942 1.00 24.81 612 GLY A N 1
ATOM 4774 C CA . GLY A 1 612 ? -42.018 18.096 -7.437 1.00 24.81 612 GLY A CA 1
ATOM 4775 C C . GLY A 1 612 ? -41.483 16.929 -6.604 1.00 24.81 612 GLY A C 1
ATOM 4776 O O . GLY A 1 612 ? -40.331 16.537 -6.745 1.00 24.81 612 GLY A O 1
ATOM 4777 N N . SER A 1 613 ? -42.311 16.419 -5.696 1.00 24.61 613 SER A N 1
ATOM 4778 C CA . SER A 1 613 ? -42.091 15.222 -4.882 1.00 24.61 613 SER A CA 1
ATOM 4779 C C . SER A 1 613 ? -42.259 13.949 -5.711 1.00 24.61 613 SER A C 1
ATOM 4781 O O . SER A 1 613 ? -43.324 13.768 -6.298 1.00 24.61 613 SER A O 1
ATOM 4783 N N . VAL A 1 614 ? -41.288 13.030 -5.680 1.00 27.23 614 VAL A N 1
ATOM 4784 C CA . VAL A 1 614 ? -41.515 11.615 -6.020 1.00 27.23 614 VAL A CA 1
ATOM 4785 C C . VAL A 1 614 ? -40.689 10.730 -5.086 1.00 27.23 614 VAL A C 1
ATOM 4787 O O . VAL A 1 614 ? -39.463 10.780 -5.055 1.00 27.23 614 VAL A O 1
ATOM 4790 N N . SER A 1 615 ? -41.409 9.929 -4.311 1.00 25.31 615 SER A N 1
ATOM 4791 C CA . SER A 1 615 ? -40.954 8.773 -3.547 1.00 25.31 615 SER A CA 1
ATOM 4792 C C . SER A 1 615 ? -40.424 7.669 -4.466 1.00 25.31 615 SER A C 1
ATOM 4794 O O . SER A 1 615 ? -41.118 7.324 -5.418 1.00 25.31 615 SER A O 1
ATOM 4796 N N . ASN A 1 616 ? -39.281 7.049 -4.143 1.00 25.92 616 ASN A N 1
ATOM 4797 C CA . ASN A 1 616 ? -39.111 5.602 -4.325 1.00 25.92 616 ASN A CA 1
ATOM 4798 C C . ASN A 1 616 ? -37.893 5.023 -3.581 1.00 25.92 616 ASN A C 1
ATOM 4800 O O . ASN A 1 616 ? -36.762 5.470 -3.734 1.00 25.92 616 ASN A O 1
ATOM 4804 N N . ALA A 1 617 ? -38.225 4.011 -2.779 1.00 25.52 617 ALA A N 1
ATOM 4805 C CA . ALA A 1 617 ? -37.461 2.921 -2.180 1.00 25.52 617 ALA A CA 1
ATOM 4806 C C . ALA A 1 617 ? -35.954 2.779 -2.492 1.00 25.52 617 ALA A C 1
ATOM 4808 O O . ALA A 1 617 ? -35.538 2.520 -3.620 1.00 25.52 617 ALA A O 1
ATOM 4809 N N . THR A 1 618 ? -35.159 2.777 -1.423 1.00 24.97 618 THR A N 1
ATOM 4810 C CA . THR A 1 618 ? -33.802 2.221 -1.344 1.00 24.97 618 THR A CA 1
ATOM 4811 C C . THR A 1 618 ? -33.850 0.702 -1.113 1.00 24.97 618 THR A C 1
ATOM 4813 O O . THR A 1 618 ? -34.520 0.258 -0.179 1.00 24.97 618 THR A O 1
ATOM 4816 N N . PRO A 1 619 ? -33.130 -0.130 -1.892 1.00 28.78 619 PRO A N 1
ATOM 4817 C CA . PRO A 1 619 ? -32.942 -1.532 -1.550 1.00 28.78 619 PRO A CA 1
ATOM 4818 C C . PRO A 1 619 ? -31.774 -1.701 -0.569 1.00 28.78 619 PRO A C 1
ATOM 4820 O O . PRO A 1 619 ? -30.683 -1.159 -0.743 1.00 28.78 619 PRO A O 1
ATOM 4823 N N . VAL A 1 620 ? -32.036 -2.487 0.470 1.00 25.58 620 VAL A N 1
ATOM 4824 C CA . VAL A 1 620 ? -31.094 -2.941 1.494 1.00 25.58 620 VAL A CA 1
ATOM 4825 C C . VAL A 1 620 ? -30.134 -3.966 0.879 1.00 25.58 620 VAL A C 1
ATOM 4827 O O . VAL A 1 620 ? -30.551 -5.069 0.527 1.00 25.58 620 VAL A O 1
ATOM 4830 N N . CYS A 1 621 ? -28.845 -3.633 0.777 1.00 23.25 621 CYS A N 1
ATOM 4831 C CA . CYS A 1 621 ? -27.795 -4.617 0.505 1.00 23.25 621 CYS A CA 1
ATOM 4832 C C . CYS A 1 621 ? -27.466 -5.380 1.794 1.00 23.25 621 CYS A C 1
ATOM 4834 O O . CYS A 1 621 ? -26.868 -4.832 2.720 1.00 23.25 621 CYS A O 1
ATOM 4836 N N . ARG A 1 622 ? -27.86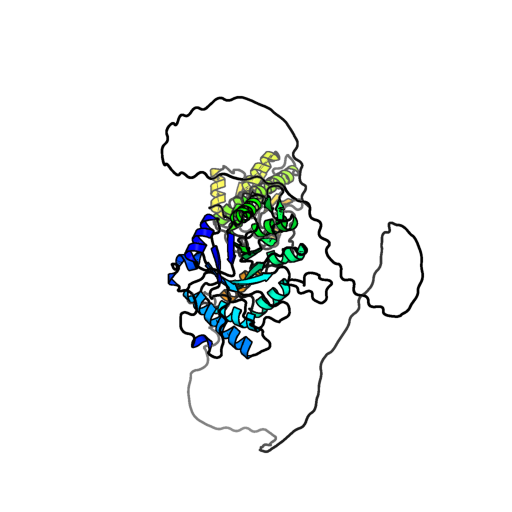7 -6.655 1.844 1.00 21.95 622 ARG A N 1
ATOM 4837 C CA . ARG A 1 622 ? -27.369 -7.634 2.816 1.00 21.95 622 ARG A CA 1
ATOM 4838 C C . ARG A 1 622 ? -25.945 -8.025 2.424 1.00 21.95 622 ARG A C 1
ATOM 4840 O O . ARG A 1 622 ? -25.740 -8.533 1.326 1.00 21.95 622 ARG A O 1
ATOM 4847 N N . TRP A 1 623 ? -24.999 -7.794 3.325 1.00 26.02 623 TRP A N 1
ATOM 4848 C CA . TRP A 1 623 ? -23.645 -8.328 3.241 1.00 26.02 623 TRP A CA 1
ATOM 4849 C C . TRP A 1 623 ? -23.608 -9.687 3.948 1.00 26.02 623 TRP A C 1
ATOM 4851 O O . TRP A 1 623 ? -24.121 -9.809 5.063 1.00 26.02 623 TRP A O 1
ATOM 4861 N N . PHE A 1 624 ? -23.054 -10.685 3.263 1.00 30.36 624 PHE A N 1
ATOM 4862 C CA . PHE A 1 624 ? -22.490 -11.901 3.846 1.00 30.36 624 PHE A CA 1
ATOM 4863 C C . PHE A 1 624 ? -20.974 -11.803 3.747 1.00 30.36 624 PHE A C 1
ATOM 4865 O O . PHE A 1 624 ? -20.512 -11.233 2.728 1.00 30.36 624 PHE A O 1
#

Sequence (624 aa):
MTASLIVGLETSYVQDLPAKLDQLHEERLTCIVAPLFHPRFRRDSAGVSDARDGPQTRSDLVLDSRGWTSSVVGQLSTWVDYDASCDATRATAEKVFKEEIAWASHLSLAAIMTPPLHATRSNANYARLLNQAATQASYAQFWVKVPMYYPGRFNEDDASFVDSWEAWNNLRSMCEFNPKIHVALEVTADLPDVHYLDRWLGEPLAAVIVPTDIFLTNKKGYPTLSKMHQKFFLKLFQHKIRYFLKGRPHHHQRYLPYVQYLEHLWSTRSSCPDAKATFEAPYLDYLQAPLQPLMDNLESQTYETFEQDPVKYAQYEVAITQALAATPSDKISVVMVVGAGRGPIVRCALRASVKANRTIKLYALDKNPNAVVTLRNMKQSEKWDNVTVVSADMRVWKAPELADIMVSELLGSFGDNELSPECLDGAQSFLHADGISIPARYTSFVAPISSSKLWNEVKGLEALTSLPQKTTRHRTWCDCTRSFRSRARSRALSLITPTVMLRLTTAGTRSCRSRCTRMASCTASRATLTASCTVTRALASTPSRLISRPACFRGSRSSSRCARHSTSATVTFSTRSFGAKSPTAKCGTSGPSVSTTPCGRRSTTPTAARTGSVSNATPVCRWF

Radius of gyration: 39.46 Å; chains: 1; bounding box: 103×94×113 Å